Protein AF-A0A9P1DUB4-F1 (afdb_monomer_lite)

Radius of gyration: 25.1 Å; chains: 1; bounding box: 77×70×78 Å

InterPro domains:
  IPR011009 Protein kinase-like domain superfamily [SSF56112] (131-373)

Structure (mmCIF, N/CA/C/O backbone):
data_AF-A0A9P1DUB4-F1
#
_entry.id   AF-A0A9P1DUB4-F1
#
loop_
_atom_site.group_PDB
_atom_site.id
_atom_site.type_symbol
_atom_site.label_atom_id
_atom_site.label_alt_id
_atom_site.label_comp_id
_atom_site.label_asym_id
_atom_site.label_entity_id
_atom_site.label_seq_id
_atom_site.pdbx_PDB_ins_code
_atom_site.Cartn_x
_atom_site.Cartn_y
_atom_site.Cartn_z
_atom_site.occupancy
_atom_site.B_iso_or_equiv
_atom_site.auth_seq_id
_atom_site.auth_comp_id
_atom_site.auth_asym_id
_atom_site.auth_atom_id
_atom_site.pdbx_PDB_model_num
ATOM 1 N N . MET A 1 1 ? -16.863 43.434 -4.828 1.00 73.94 1 MET A N 1
ATOM 2 C CA . MET A 1 1 ? -17.572 42.969 -6.041 1.00 73.94 1 MET A CA 1
ATOM 3 C C . MET A 1 1 ? -16.635 42.186 -6.960 1.00 73.94 1 MET A C 1
ATOM 5 O O . MET A 1 1 ? -16.955 41.053 -7.278 1.00 73.94 1 MET A O 1
ATOM 9 N N . GLU A 1 2 ? -15.450 42.709 -7.290 1.00 80.25 2 GLU A N 1
ATOM 10 C CA . GLU A 1 2 ? -14.474 42.055 -8.188 1.00 80.25 2 GLU A CA 1
ATOM 11 C C . GLU A 1 2 ? -13.999 40.666 -7.723 1.00 80.25 2 GLU A C 1
ATOM 13 O O . GLU A 1 2 ? -13.990 39.734 -8.521 1.00 80.25 2 GLU A O 1
ATOM 18 N N . LEU A 1 3 ? -13.707 40.477 -6.427 1.00 82.56 3 LEU A N 1
ATOM 19 C CA . LEU A 1 3 ? -13.319 39.162 -5.893 1.00 82.56 3 LEU A CA 1
ATOM 20 C C . LEU A 1 3 ? -14.440 38.118 -6.028 1.00 82.56 3 LEU A C 1
ATOM 22 O O . LEU A 1 3 ? -14.182 36.974 -6.382 1.00 82.56 3 LEU A O 1
ATOM 26 N N . ALA A 1 4 ? -15.692 38.511 -5.778 1.00 80.81 4 ALA A N 1
ATOM 27 C CA . ALA A 1 4 ? -16.838 37.611 -5.904 1.00 80.81 4 ALA A CA 1
ATOM 28 C C . ALA A 1 4 ? -17.067 37.206 -7.368 1.00 80.81 4 ALA A C 1
ATOM 30 O O . ALA A 1 4 ? -17.300 36.036 -7.652 1.00 80.81 4 ALA A O 1
ATOM 31 N N . VAL A 1 5 ? -16.926 38.155 -8.298 1.00 83.94 5 VAL A N 1
ATOM 32 C CA . VAL A 1 5 ? -17.008 37.894 -9.741 1.00 83.94 5 VAL A CA 1
ATOM 33 C C . VAL A 1 5 ? -15.882 36.952 -10.183 1.00 83.94 5 VAL A C 1
ATOM 35 O O . VAL A 1 5 ? -16.159 35.956 -10.847 1.00 83.94 5 VAL A O 1
ATOM 38 N N . ALA A 1 6 ? -14.639 37.185 -9.750 1.00 80.94 6 ALA A N 1
ATOM 39 C CA . ALA A 1 6 ? -13.505 36.312 -10.059 1.00 80.94 6 ALA A CA 1
ATOM 40 C C . ALA A 1 6 ? -13.693 34.882 -9.522 1.00 80.94 6 ALA A C 1
ATOM 42 O O . ALA A 1 6 ? -13.426 33.918 -10.238 1.00 80.94 6 ALA A O 1
ATOM 43 N N . VAL A 1 7 ? -14.206 34.729 -8.295 1.00 80.44 7 VAL A N 1
ATOM 44 C CA . VAL A 1 7 ? -14.519 33.414 -7.712 1.00 80.44 7 VAL A CA 1
ATOM 45 C C . VAL A 1 7 ? -15.619 32.706 -8.506 1.00 80.44 7 VAL A C 1
ATOM 47 O O . VAL A 1 7 ? -15.476 31.523 -8.803 1.00 80.44 7 VAL A O 1
ATOM 50 N N . VAL A 1 8 ? -16.682 33.411 -8.906 1.00 84.81 8 VAL A N 1
ATOM 51 C CA . VAL A 1 8 ? -17.758 32.832 -9.730 1.00 84.81 8 VAL A CA 1
ATOM 52 C C . VAL A 1 8 ? -17.235 32.387 -11.097 1.00 84.81 8 VAL A C 1
ATOM 54 O O . VAL A 1 8 ? -17.543 31.274 -11.516 1.00 84.81 8 VAL A O 1
ATOM 57 N N . PHE A 1 9 ? -16.404 33.190 -11.768 1.00 85.38 9 PHE A N 1
ATOM 58 C CA . PHE A 1 9 ? -15.790 32.797 -13.042 1.00 85.38 9 PHE A CA 1
ATOM 59 C C . PHE A 1 9 ? -14.846 31.602 -12.893 1.00 85.38 9 PHE A C 1
ATOM 61 O O . PHE A 1 9 ? -14.896 30.691 -13.717 1.00 85.38 9 PHE A O 1
ATOM 68 N N . LEU A 1 10 ? -14.026 31.564 -11.837 1.00 81.38 10 LEU A N 1
ATOM 69 C CA . LEU A 1 10 ? -13.135 30.435 -11.565 1.00 81.38 10 LEU A CA 1
ATOM 70 C C . LEU A 1 10 ? -13.934 29.148 -11.319 1.00 81.38 10 LEU A C 1
ATOM 72 O O . LEU A 1 10 ? -13.587 28.102 -11.862 1.00 81.38 10 LEU A O 1
ATOM 76 N N . LEU A 1 11 ? -15.022 29.230 -10.546 1.00 82.56 11 LEU A N 1
ATOM 77 C CA . LEU A 1 11 ? -15.922 28.102 -10.303 1.00 82.56 11 LEU A CA 1
ATOM 78 C C . LEU A 1 11 ? -16.634 27.664 -11.587 1.00 82.56 11 LEU A C 1
ATOM 80 O O . LEU A 1 11 ? -16.642 26.477 -11.888 1.00 82.56 11 LEU A O 1
ATOM 84 N N . ALA A 1 12 ? -17.163 28.593 -12.386 1.00 83.06 12 ALA A N 1
ATOM 85 C CA . ALA A 1 12 ? -17.823 28.273 -13.651 1.00 83.06 12 ALA A CA 1
ATOM 86 C C . ALA A 1 12 ? -16.857 27.632 -14.663 1.00 83.06 12 ALA A C 1
ATOM 88 O O . ALA A 1 12 ? -17.209 26.646 -15.317 1.00 83.06 12 ALA A O 1
ATOM 89 N N . PHE A 1 13 ? -15.626 28.144 -14.761 1.00 85.81 13 PHE A N 1
ATOM 90 C CA . PHE A 1 13 ? -14.571 27.562 -15.591 1.00 85.81 13 PHE A CA 1
ATOM 91 C C . PHE A 1 13 ? -14.182 26.167 -15.099 1.00 85.81 13 PHE A C 1
ATOM 93 O O . PHE A 1 13 ? -14.138 25.233 -15.893 1.00 85.81 13 PHE A O 1
ATOM 100 N N . ALA A 1 14 ? -13.970 26.002 -13.792 1.00 82.06 14 ALA A N 1
ATOM 101 C CA . ALA A 1 14 ? -13.689 24.712 -13.174 1.00 82.06 14 ALA A CA 1
ATOM 102 C C . ALA A 1 14 ? -14.800 23.687 -13.440 1.00 82.06 14 ALA A C 1
ATOM 104 O O . ALA A 1 14 ? -14.510 22.559 -13.835 1.00 82.06 14 ALA A O 1
ATOM 105 N N . THR A 1 15 ? -16.066 24.077 -13.273 1.00 81.44 15 THR A N 1
ATOM 106 C CA . THR A 1 15 ? -17.227 23.225 -13.552 1.00 81.44 15 THR A CA 1
ATOM 107 C C . THR A 1 15 ? -17.295 22.851 -15.028 1.00 81.44 15 THR A C 1
ATOM 109 O O . THR A 1 15 ? -17.455 21.675 -15.343 1.00 81.44 15 THR A O 1
ATOM 112 N N . SER A 1 16 ? -17.111 23.818 -15.928 1.00 83.12 16 SER A N 1
ATOM 113 C CA . SER A 1 16 ? -17.108 23.579 -17.377 1.00 83.12 16 SER A CA 1
ATOM 114 C C . SER A 1 16 ? -15.966 22.651 -17.788 1.00 83.12 16 SER A C 1
ATOM 116 O O . SER A 1 16 ? -16.170 21.720 -18.560 1.00 83.12 16 SER A O 1
ATOM 118 N N . LEU A 1 17 ? -14.774 22.841 -17.220 1.00 83.62 17 LEU A N 1
ATOM 119 C CA . LEU A 1 17 ? -13.619 21.981 -17.454 1.00 83.62 17 LEU A CA 1
ATOM 120 C C . LEU A 1 17 ? -13.866 20.556 -16.941 1.00 83.62 17 LEU A C 1
ATOM 122 O O . LEU A 1 17 ? -13.596 19.596 -17.658 1.00 83.62 17 LEU A O 1
ATOM 126 N N . CYS A 1 18 ? -14.424 20.405 -15.736 1.00 80.25 18 CYS A N 1
ATOM 127 C CA . CYS A 1 18 ? -14.799 19.097 -15.193 1.00 80.25 18 CYS A CA 1
ATOM 128 C C . CYS A 1 18 ? -15.870 18.409 -16.048 1.00 80.25 18 CYS A C 1
ATOM 130 O O . CYS A 1 18 ? -15.818 17.194 -16.214 1.00 80.25 18 CYS A O 1
ATOM 132 N N . TYR A 1 19 ? -16.812 19.174 -16.606 1.00 82.19 19 TYR A N 1
ATOM 133 C CA . TYR A 1 19 ? -17.834 18.666 -17.516 1.00 82.19 19 TYR A CA 1
ATOM 134 C C . TYR A 1 19 ? -17.225 18.195 -18.844 1.00 82.19 19 TYR A C 1
ATOM 136 O O . TYR A 1 19 ? -17.457 17.062 -19.255 1.00 82.19 19 TYR A O 1
ATOM 144 N N . CYS A 1 20 ? -16.372 19.007 -19.476 1.00 85.38 20 CYS A N 1
ATOM 145 C CA . CYS A 1 20 ? -15.686 18.643 -20.721 1.00 85.38 20 CYS A CA 1
ATOM 146 C C . CYS A 1 20 ? -14.740 17.444 -20.557 1.00 85.38 20 CYS A C 1
ATOM 148 O O . CYS A 1 20 ? -14.533 16.686 -21.500 1.00 85.38 20 CYS A O 1
ATOM 150 N N . LEU A 1 21 ? -14.158 17.271 -19.368 1.00 88.19 21 LEU A N 1
ATOM 151 C CA . LEU A 1 21 ? -13.258 16.164 -19.043 1.00 88.19 21 LEU A CA 1
ATOM 152 C C . LEU A 1 21 ? -13.968 15.002 -18.341 1.00 88.19 21 LEU A C 1
ATOM 154 O O . LEU A 1 21 ? -13.298 14.072 -17.871 1.00 88.19 21 LEU A O 1
ATOM 158 N N . HIS A 1 22 ? -15.298 15.035 -18.253 1.00 85.94 22 HIS A N 1
ATOM 159 C CA . HIS A 1 22 ? -16.067 13.996 -17.589 1.00 85.94 22 HIS A CA 1
ATOM 160 C C . HIS A 1 22 ? -15.788 12.626 -18.223 1.00 85.94 22 HIS A C 1
ATOM 162 O O . HIS A 1 22 ? -15.669 12.486 -19.438 1.00 85.94 22 HIS A O 1
ATOM 168 N N . GLY A 1 23 ? -15.618 11.604 -17.383 1.00 82.19 23 GLY A N 1
ATOM 169 C CA . GLY A 1 23 ? -15.266 10.251 -17.824 1.00 82.19 23 GLY A CA 1
ATOM 170 C C . GLY A 1 23 ? -13.782 10.033 -18.155 1.00 82.19 23 GLY A C 1
ATOM 171 O O . GLY A 1 23 ? -13.370 8.883 -18.326 1.00 82.19 23 GLY A O 1
ATOM 172 N N . THR A 1 24 ? -12.947 11.078 -18.179 1.00 88.00 24 THR A N 1
ATOM 173 C CA . THR A 1 24 ? -11.487 10.954 -18.360 1.00 88.00 24 THR A CA 1
ATOM 174 C C . THR A 1 24 ? -10.753 10.849 -17.018 1.00 88.00 24 THR A C 1
ATOM 176 O O . THR A 1 24 ? -11.241 11.317 -15.991 1.00 88.00 24 THR A O 1
ATOM 179 N N . ALA A 1 25 ? -9.546 10.272 -17.017 1.00 86.06 25 ALA A N 1
ATOM 180 C CA . ALA A 1 25 ? -8.724 10.192 -15.805 1.00 86.06 25 ALA A CA 1
ATOM 181 C C . ALA A 1 25 ? -8.251 11.582 -15.322 1.00 86.06 25 ALA A C 1
ATOM 183 O O . ALA A 1 25 ? -8.149 11.822 -14.123 1.00 86.06 25 ALA A O 1
ATOM 184 N N . VAL A 1 26 ? -8.023 12.524 -16.247 1.00 88.25 26 VAL A N 1
ATOM 185 C CA . VAL A 1 26 ? -7.659 13.915 -15.917 1.00 88.25 26 VAL A CA 1
ATOM 186 C C . VAL A 1 26 ? -8.832 14.648 -15.265 1.00 88.25 26 VAL A C 1
ATOM 188 O O . VAL A 1 26 ? -8.644 15.329 -14.261 1.00 88.25 26 VAL A O 1
ATOM 191 N N . GLY A 1 27 ? -10.049 14.482 -15.792 1.00 89.44 27 GLY A N 1
ATOM 192 C CA . GLY A 1 27 ? -11.253 15.049 -15.182 1.00 89.44 27 GLY A CA 1
ATOM 193 C C . GLY A 1 27 ? -11.506 14.504 -13.776 1.00 89.44 27 GLY A C 1
ATOM 194 O O . GLY A 1 27 ? -11.825 15.275 -12.872 1.00 89.44 27 GLY A O 1
ATOM 195 N N . ALA A 1 28 ? -11.290 13.201 -13.573 1.00 89.94 28 ALA A N 1
ATOM 196 C CA . ALA A 1 28 ? -11.381 12.569 -12.258 1.00 89.94 28 ALA A CA 1
ATOM 197 C C . ALA A 1 28 ? -10.350 13.145 -11.268 1.00 89.94 28 ALA A C 1
ATOM 199 O O . ALA A 1 28 ? -10.723 13.574 -10.177 1.00 89.94 28 ALA A O 1
ATOM 200 N N . LEU A 1 29 ? -9.086 13.292 -11.686 1.00 91.56 29 LEU A N 1
ATOM 201 C CA . LEU A 1 29 ? -8.042 13.923 -10.872 1.00 91.56 29 LEU A CA 1
ATOM 202 C C . LEU A 1 29 ? -8.402 15.364 -10.474 1.00 91.56 29 LEU A C 1
ATOM 204 O O . LEU A 1 29 ? -8.255 15.738 -9.309 1.00 91.56 29 LEU A O 1
ATOM 208 N N . LEU A 1 30 ? -8.885 16.178 -11.419 1.00 90.88 30 LEU A N 1
ATOM 209 C CA . LEU A 1 30 ? -9.315 17.549 -11.129 1.00 90.88 30 LEU A CA 1
ATOM 210 C C . LEU A 1 30 ? -10.446 17.563 -10.101 1.00 90.88 30 LEU A C 1
ATOM 212 O O . LEU A 1 30 ? -10.379 18.321 -9.135 1.00 90.88 30 LEU A O 1
ATOM 216 N N . LEU A 1 31 ? -11.447 16.697 -10.264 1.00 90.75 31 LEU A N 1
ATOM 217 C CA . LEU A 1 31 ? -12.541 16.564 -9.306 1.00 90.75 31 LEU A CA 1
ATOM 218 C C . LEU A 1 31 ? -12.030 16.183 -7.907 1.00 90.75 31 LEU A C 1
ATOM 220 O O . LEU A 1 31 ? -12.484 16.764 -6.920 1.00 90.75 31 LEU A O 1
ATOM 224 N N . THR A 1 32 ? -11.069 15.263 -7.810 1.00 92.38 32 THR A N 1
ATOM 225 C CA . THR A 1 32 ? -10.423 14.888 -6.543 1.00 92.38 32 THR A CA 1
ATOM 226 C C . THR A 1 32 ? -9.722 16.088 -5.895 1.00 92.38 32 THR A C 1
ATOM 228 O O . THR A 1 32 ? -9.930 16.352 -4.707 1.00 92.38 32 THR A O 1
ATOM 231 N N . VAL A 1 33 ? -8.992 16.898 -6.670 1.00 92.38 33 VAL A N 1
ATOM 232 C CA . VAL A 1 33 ? -8.385 18.152 -6.183 1.00 92.38 33 VAL A CA 1
ATOM 233 C C . VAL A 1 33 ? -9.452 19.143 -5.699 1.00 92.38 33 VAL A C 1
ATOM 235 O O . VAL A 1 33 ? -9.312 19.705 -4.612 1.00 92.38 33 VAL A O 1
ATOM 238 N N . PHE A 1 34 ? -10.545 19.333 -6.444 1.00 91.56 34 PHE A N 1
ATOM 239 C CA . PHE A 1 34 ? -11.636 20.227 -6.034 1.00 91.56 34 PHE A CA 1
ATOM 240 C C . PHE A 1 34 ? -12.287 19.785 -4.722 1.00 91.56 34 PHE A C 1
ATOM 242 O O . PHE A 1 34 ? -12.466 20.611 -3.825 1.00 91.56 34 PHE A O 1
ATOM 249 N N . LYS A 1 35 ? -12.588 18.490 -4.568 1.00 91.94 35 LYS A N 1
ATOM 250 C CA . LYS A 1 35 ? -13.120 17.931 -3.314 1.00 91.94 35 LYS A CA 1
ATOM 251 C C . LYS A 1 35 ? -12.174 18.196 -2.144 1.00 91.94 35 LYS A C 1
ATOM 253 O O . LYS A 1 35 ? -12.608 18.690 -1.106 1.00 91.94 35 LYS A O 1
ATOM 258 N N . MET A 1 36 ? -10.876 17.953 -2.329 1.00 92.19 36 MET A N 1
ATOM 259 C CA . MET A 1 36 ? -9.867 18.218 -1.300 1.00 92.19 36 MET A CA 1
ATOM 260 C C . MET A 1 36 ? -9.793 19.694 -0.893 1.00 92.19 36 MET A C 1
ATOM 262 O O . MET A 1 36 ? -9.567 19.987 0.277 1.00 92.19 36 MET A O 1
ATOM 266 N N . LEU A 1 37 ? -9.957 20.628 -1.830 1.00 90.69 37 LEU A N 1
ATOM 267 C CA . LEU A 1 37 ? -9.893 22.060 -1.527 1.00 90.69 37 LEU A CA 1
ATOM 268 C C . LEU A 1 37 ? -11.176 22.579 -0.864 1.00 90.69 37 LEU A C 1
ATOM 270 O O . LEU A 1 37 ? -11.103 23.445 0.005 1.00 90.69 37 LEU A O 1
ATOM 274 N N . LEU A 1 38 ? -12.343 22.067 -1.261 1.00 91.94 38 LEU A N 1
ATOM 275 C CA . LEU A 1 38 ? -13.640 22.612 -0.845 1.00 91.94 38 LEU A CA 1
ATOM 276 C C . LEU A 1 38 ? -14.266 21.887 0.351 1.00 91.94 38 LEU A C 1
ATOM 278 O O . LEU A 1 38 ? -14.981 22.512 1.139 1.00 91.94 38 LEU A O 1
ATOM 282 N N . CYS A 1 39 ? -14.040 20.580 0.475 1.00 92.75 39 CYS A N 1
ATOM 283 C CA . CYS A 1 39 ? -14.767 19.715 1.407 1.00 92.75 39 CYS A CA 1
ATOM 284 C C . CYS A 1 39 ? -13.910 19.196 2.566 1.00 92.75 39 CYS A C 1
ATOM 286 O O . CYS A 1 39 ? -14.470 18.694 3.539 1.00 92.75 39 CYS A O 1
ATOM 288 N N . LYS A 1 40 ? -12.583 19.327 2.488 1.00 88.38 40 LYS A N 1
ATOM 289 C CA . LYS A 1 40 ? -11.668 18.885 3.544 1.00 88.38 40 LYS A CA 1
ATOM 290 C C . LYS A 1 40 ? -11.990 19.540 4.885 1.00 88.38 40 LYS A C 1
ATOM 292 O O . LYS A 1 40 ? -12.342 20.721 4.947 1.00 88.38 40 LYS A O 1
ATOM 297 N N . GLY A 1 41 ? -11.826 18.774 5.958 1.00 89.50 41 GLY A N 1
ATOM 298 C CA . GLY A 1 41 ? -12.027 19.258 7.320 1.00 89.50 41 GLY A CA 1
ATOM 299 C C . GLY A 1 41 ? -13.500 19.426 7.698 1.00 89.50 41 GLY A C 1
ATOM 300 O O . GLY A 1 41 ? -13.812 19.820 8.820 1.00 89.50 41 GLY A O 1
ATOM 301 N N . ARG A 1 42 ? -14.432 19.136 6.781 1.00 92.81 42 ARG A N 1
ATOM 302 C CA . ARG A 1 42 ? -15.859 19.109 7.094 1.00 92.81 42 ARG A CA 1
ATOM 303 C C . ARG A 1 42 ? -16.202 17.746 7.665 1.00 92.81 42 ARG A C 1
ATOM 305 O O . ARG A 1 42 ? -15.939 16.719 7.041 1.00 92.81 42 ARG A O 1
ATOM 312 N N . ARG A 1 43 ? -16.859 17.736 8.823 1.00 91.75 43 ARG A N 1
ATOM 313 C CA . ARG A 1 43 ? -17.499 16.517 9.312 1.00 91.75 43 ARG A CA 1
ATOM 314 C C . ARG A 1 43 ? -18.630 16.138 8.361 1.00 91.75 43 ARG A C 1
ATOM 316 O O . ARG A 1 43 ? -19.318 16.999 7.808 1.00 91.75 43 ARG A O 1
ATOM 323 N N . SER A 1 44 ? -18.825 14.848 8.165 1.00 95.00 44 SER A N 1
ATOM 324 C CA . SER A 1 44 ? -19.954 14.297 7.423 1.00 95.00 44 SER A CA 1
ATOM 325 C C . SER A 1 44 ? -20.271 12.910 7.978 1.00 95.00 44 SER A C 1
ATOM 327 O O . SER A 1 44 ? -19.402 12.309 8.615 1.00 95.00 44 SER A O 1
ATOM 329 N N . PRO A 1 45 ? -21.495 12.394 7.777 1.00 97.38 45 PRO A N 1
ATOM 330 C CA . PRO A 1 45 ? -21.787 11.001 8.077 1.00 97.38 45 PRO A CA 1
ATOM 331 C C . PRO A 1 45 ? -20.834 10.094 7.298 1.00 97.38 45 PRO A C 1
ATOM 333 O O . PRO A 1 45 ? -20.534 10.361 6.126 1.00 97.38 45 PRO A O 1
ATOM 336 N N . GLY A 1 46 ? -20.364 9.038 7.947 1.00 97.81 46 GLY A N 1
ATOM 337 C CA . GLY A 1 46 ? -19.614 7.991 7.280 1.00 97.81 46 GLY A CA 1
ATOM 338 C C . GLY A 1 46 ? -20.473 7.209 6.293 1.00 97.81 46 GLY A C 1
ATOM 339 O O . GLY A 1 46 ? -21.691 7.098 6.451 1.00 97.81 46 GLY A O 1
ATOM 340 N N . GLN A 1 47 ? -19.838 6.746 5.223 1.00 97.56 47 GLN A N 1
ATOM 341 C CA . GLN A 1 47 ? -20.500 6.084 4.109 1.00 97.56 47 GLN A CA 1
ATOM 342 C C . GLN A 1 47 ? -20.955 4.665 4.461 1.00 97.56 47 GLN A C 1
ATOM 344 O O . GLN A 1 47 ? -21.948 4.207 3.898 1.00 97.56 47 GLN A O 1
ATOM 349 N N . LEU A 1 48 ? -20.258 3.985 5.373 1.00 97.38 48 LEU A N 1
ATOM 350 C CA . LEU A 1 48 ? -20.587 2.616 5.777 1.00 97.38 48 LEU A CA 1
ATOM 351 C C . LEU A 1 48 ? -21.587 2.593 6.936 1.00 97.38 48 LEU A C 1
ATOM 353 O O . LEU A 1 48 ? -22.540 1.821 6.927 1.00 97.38 48 LEU A O 1
ATOM 357 N N . THR A 1 49 ? -21.392 3.462 7.926 1.00 97.31 49 THR A N 1
ATOM 358 C CA . THR A 1 49 ? -22.117 3.417 9.205 1.00 97.31 49 THR A CA 1
ATOM 359 C C . THR A 1 49 ? -23.220 4.468 9.326 1.00 97.31 49 THR A C 1
ATOM 361 O O . THR A 1 49 ? -24.084 4.365 10.199 1.00 97.31 49 THR A O 1
ATOM 364 N N . GLY A 1 50 ? -23.171 5.541 8.524 1.00 97.56 50 GLY A N 1
ATOM 365 C CA . GLY A 1 50 ? -24.003 6.738 8.709 1.00 97.56 50 GLY A CA 1
ATOM 366 C C . GLY A 1 50 ? -23.682 7.533 9.986 1.00 97.56 50 GLY A C 1
ATOM 367 O O . GLY A 1 50 ? -24.348 8.527 10.297 1.00 97.56 50 GLY A O 1
ATOM 368 N N . VAL A 1 51 ? -22.669 7.126 10.755 1.00 97.50 51 VAL A N 1
ATOM 369 C CA . VAL A 1 51 ? -22.260 7.794 11.989 1.00 97.50 51 VAL A CA 1
ATOM 370 C C . VAL A 1 51 ? -21.379 8.989 11.649 1.00 97.50 51 VAL A C 1
ATOM 372 O O . VAL A 1 51 ? -20.461 8.910 10.842 1.00 97.50 51 VAL A O 1
ATOM 375 N N . TRP A 1 52 ? -21.653 10.125 12.287 1.00 97.12 52 TRP A N 1
ATOM 376 C CA . TRP A 1 52 ? -20.728 11.255 12.303 1.00 97.12 52 TRP A CA 1
ATOM 377 C C . TRP A 1 52 ? -19.520 10.891 13.163 1.00 97.12 52 TRP A C 1
ATOM 379 O O . TRP A 1 52 ? -19.695 10.604 14.350 1.00 97.12 52 TRP A O 1
ATOM 389 N N . PHE A 1 53 ? -18.333 10.915 12.567 1.00 97.00 53 PHE A N 1
ATOM 390 C CA . PHE A 1 53 ? -17.085 10.495 13.197 1.00 97.00 53 PHE A CA 1
ATOM 391 C C . PHE A 1 53 ? -16.084 11.666 13.281 1.00 97.00 53 PHE A C 1
ATOM 393 O O . PHE A 1 53 ? -16.203 12.630 12.514 1.00 97.00 53 PHE A O 1
ATOM 400 N N . PRO A 1 54 ? -15.134 11.621 14.233 1.00 96.88 54 PRO A N 1
ATOM 401 C CA . PRO A 1 54 ? -14.094 12.634 14.365 1.00 96.88 54 PRO A CA 1
ATOM 402 C C . PRO A 1 54 ? -13.128 12.589 13.189 1.00 96.88 54 PRO A C 1
ATOM 404 O O . PRO A 1 54 ? -12.857 11.528 12.645 1.00 96.88 54 PRO A O 1
ATOM 407 N N . ILE A 1 55 ? -12.572 13.734 12.812 1.00 96.31 55 ILE A N 1
ATOM 408 C CA . ILE A 1 55 ? -11.667 13.824 11.653 1.00 96.31 55 ILE A CA 1
ATOM 409 C C . ILE A 1 55 ? -10.209 14.086 12.046 1.00 96.31 55 ILE A C 1
ATOM 411 O O . ILE A 1 55 ? -9.347 14.183 11.178 1.00 96.31 55 ILE A O 1
ATOM 415 N N . SER A 1 56 ? -9.933 14.219 13.344 1.00 95.69 56 SER A N 1
ATOM 416 C CA . SER A 1 56 ? -8.590 14.433 13.870 1.00 95.69 56 SER A CA 1
ATOM 417 C C . SER A 1 56 ? -8.464 13.945 15.314 1.00 95.69 56 SER A C 1
ATOM 419 O O . SER A 1 56 ? -9.460 13.701 16.008 1.00 95.69 56 SER A O 1
ATOM 421 N N . VAL A 1 57 ? -7.222 13.823 15.781 1.00 95.06 57 VAL A N 1
ATOM 422 C CA . VAL A 1 57 ? -6.919 13.413 17.157 1.00 95.06 57 VAL A CA 1
ATOM 423 C C . VAL A 1 57 ? -7.380 14.476 18.153 1.00 95.06 57 VAL A C 1
ATOM 425 O O . VAL A 1 57 ? -7.940 14.138 19.195 1.00 95.06 57 VAL A O 1
ATOM 428 N N . GLU A 1 58 ? -7.221 15.756 17.811 1.00 95.50 58 GLU A N 1
ATOM 429 C CA . GLU A 1 58 ? -7.612 16.893 18.650 1.00 95.50 58 GLU A CA 1
ATOM 430 C C . GLU A 1 58 ? -9.107 16.857 18.970 1.00 95.50 58 GLU A C 1
ATOM 432 O O . GLU A 1 58 ? -9.514 17.146 20.097 1.00 95.50 58 GLU A O 1
ATOM 437 N N . GLU A 1 59 ? -9.929 16.455 17.998 1.00 96.31 59 GLU A N 1
ATOM 438 C CA . GLU A 1 59 ? -11.363 16.292 18.198 1.00 96.31 59 GLU A CA 1
ATOM 439 C C . GLU A 1 59 ? -11.674 15.182 19.212 1.00 96.31 59 GLU A C 1
ATOM 441 O O . GLU A 1 59 ? -12.492 15.393 20.114 1.00 96.31 59 GLU A O 1
ATOM 446 N N . LEU A 1 60 ? -10.995 14.034 19.111 1.00 96.56 60 LEU A N 1
ATOM 447 C CA . LEU A 1 60 ? -11.154 12.924 20.056 1.00 96.56 60 LEU A CA 1
ATOM 448 C C . LEU A 1 60 ? -10.641 13.240 21.460 1.00 96.56 60 LEU A C 1
ATOM 450 O O . LEU A 1 60 ? -11.165 12.684 22.418 1.00 96.56 60 LEU A O 1
ATOM 454 N N . THR A 1 61 ? -9.660 14.126 21.609 1.00 96.81 61 THR A N 1
ATOM 455 C CA . THR A 1 61 ? -9.161 14.559 22.927 1.00 96.81 61 THR A CA 1
ATOM 456 C C . THR A 1 61 ? -9.863 15.800 23.476 1.00 96.81 61 THR A C 1
ATOM 458 O O . THR A 1 61 ? -9.537 16.271 24.563 1.00 96.81 61 THR A O 1
ATOM 461 N N . SER A 1 62 ? -10.812 16.366 22.729 1.00 97.38 62 SER A N 1
ATOM 462 C CA . SER A 1 62 ? -11.612 17.504 23.181 1.00 97.38 62 SER A CA 1
ATOM 463 C C . SER A 1 62 ? -12.682 17.083 24.198 1.00 97.38 62 SER A C 1
ATOM 465 O O . SER A 1 62 ? -12.944 15.899 24.413 1.00 97.38 62 SER A O 1
ATOM 467 N N . SER A 1 63 ? -13.407 18.056 24.754 1.00 97.44 63 SER A N 1
ATOM 468 C CA . SER A 1 63 ? -14.574 17.792 25.609 1.00 97.44 63 SER A CA 1
ATOM 469 C C . SER A 1 63 ? -15.709 17.028 24.907 1.00 97.44 63 SER A C 1
ATOM 471 O O . SER A 1 63 ? -16.555 16.440 25.578 1.00 97.44 63 SER A O 1
ATOM 473 N N . GLN A 1 64 ? -15.745 16.999 23.567 1.00 97.75 64 GLN A N 1
ATOM 474 C CA . GLN A 1 64 ? -16.720 16.214 22.796 1.00 97.75 64 GLN A CA 1
ATOM 475 C C . GLN A 1 64 ? -16.265 14.770 22.545 1.00 97.75 64 GLN A C 1
ATOM 477 O O . GLN A 1 64 ? -17.100 13.912 22.243 1.00 97.75 64 GLN A O 1
ATOM 482 N N . GLY A 1 65 ? -14.967 14.499 22.681 1.00 97.25 65 GLY A N 1
ATOM 483 C CA . GLY A 1 65 ? -14.330 13.224 22.371 1.00 97.25 65 GLY A CA 1
ATOM 484 C C . GLY A 1 65 ? -14.990 12.007 23.021 1.00 97.25 65 GLY A C 1
ATOM 485 O O . GLY A 1 65 ? -15.408 11.102 22.295 1.00 97.25 65 GLY A O 1
ATOM 486 N N . PRO A 1 66 ? -15.199 11.998 24.353 1.00 98.56 66 PRO A N 1
ATOM 487 C CA . PRO A 1 66 ? -15.867 10.895 25.045 1.00 98.56 66 PRO A CA 1
ATOM 488 C C . PRO A 1 66 ? -17.253 10.558 24.473 1.00 98.56 66 PRO A C 1
ATOM 490 O O . PRO A 1 66 ? -17.592 9.389 24.274 1.00 98.56 66 PRO A O 1
ATOM 493 N N . ARG A 1 67 ? -18.050 11.575 24.118 1.00 98.19 67 ARG A N 1
ATOM 494 C CA . ARG A 1 67 ? -19.376 11.379 23.509 1.00 98.19 67 ARG A CA 1
ATOM 495 C C . ARG A 1 67 ? -19.277 10.777 22.105 1.00 98.19 67 ARG A C 1
ATOM 497 O O . ARG A 1 67 ? -20.070 9.896 21.772 1.00 98.19 67 ARG A O 1
ATOM 504 N N . LEU A 1 68 ? -18.339 11.256 21.286 1.00 97.69 68 LEU A N 1
ATOM 505 C CA . LEU A 1 68 ? -18.112 10.741 19.932 1.00 97.69 68 LEU A CA 1
ATOM 506 C C . LEU A 1 68 ? -17.651 9.281 19.975 1.00 97.69 68 LEU A C 1
ATOM 508 O O . LEU A 1 68 ? -18.260 8.434 19.323 1.00 97.69 68 LEU A O 1
ATOM 512 N N . LEU A 1 69 ? -16.664 8.972 20.819 1.00 98.31 69 LEU A N 1
ATOM 513 C CA . LEU A 1 69 ? -16.129 7.621 20.965 1.00 98.31 69 LEU A CA 1
ATOM 514 C C . LEU A 1 69 ? -17.175 6.647 21.525 1.00 98.31 69 LEU A C 1
ATOM 516 O O . LEU A 1 69 ? -17.323 5.543 21.010 1.00 98.31 69 LEU A O 1
ATOM 520 N N . THR A 1 70 ? -17.982 7.082 22.500 1.00 98.56 70 THR A N 1
ATOM 521 C CA . THR A 1 70 ? -19.136 6.306 22.994 1.00 98.56 70 THR A CA 1
ATOM 522 C C . THR A 1 70 ? -20.085 5.940 21.852 1.00 98.56 70 THR A C 1
ATOM 524 O O . THR A 1 70 ? -20.534 4.800 21.761 1.00 98.56 70 THR A O 1
ATOM 527 N N . LYS A 1 71 ? -20.391 6.889 20.956 1.00 98.31 71 LYS A N 1
ATOM 528 C CA . LYS A 1 71 ? -21.274 6.645 19.808 1.00 98.31 71 LYS A CA 1
ATOM 529 C C . LYS A 1 71 ? -20.658 5.656 18.815 1.00 98.31 71 LYS A C 1
ATOM 531 O O . LYS A 1 71 ? -21.370 4.769 18.354 1.00 98.31 71 LYS A O 1
ATOM 536 N N . MET A 1 72 ? -19.368 5.795 18.511 1.00 98.19 72 MET A N 1
ATOM 537 C CA . MET A 1 72 ? -18.632 4.889 17.619 1.00 98.19 72 MET A CA 1
ATOM 538 C C . MET A 1 72 ? -18.623 3.454 18.164 1.00 98.19 72 MET A C 1
ATOM 540 O O . MET A 1 72 ? -19.052 2.535 17.470 1.00 98.19 72 MET A O 1
ATOM 544 N N . LEU A 1 73 ? -18.231 3.267 19.430 1.00 98.56 73 LEU A N 1
ATOM 545 C CA . LEU A 1 73 ? -18.160 1.943 20.058 1.00 98.56 73 LEU A CA 1
ATOM 546 C C . LEU A 1 73 ? -19.538 1.284 20.209 1.00 98.56 73 LEU A C 1
ATOM 548 O O . LEU A 1 73 ? -19.662 0.072 20.045 1.00 98.56 73 LEU A O 1
ATOM 552 N N . ARG A 1 74 ? -20.588 2.065 20.493 1.00 98.25 74 ARG A N 1
ATOM 553 C CA . ARG A 1 74 ? -21.969 1.552 20.536 1.00 98.25 74 ARG A CA 1
ATOM 554 C C . ARG A 1 74 ? -22.487 1.165 19.158 1.00 98.25 74 ARG A C 1
ATOM 556 O O . ARG A 1 74 ? -23.211 0.182 19.056 1.00 98.25 74 ARG A O 1
ATOM 563 N N . HIS A 1 75 ? -22.121 1.905 18.111 1.00 97.56 75 HIS A N 1
ATOM 564 C CA . HIS A 1 75 ? -22.485 1.536 16.744 1.00 97.56 75 HIS A CA 1
ATOM 565 C C . HIS A 1 75 ? -21.902 0.167 16.365 1.00 97.56 75 HIS A C 1
ATOM 567 O O . HIS A 1 75 ? -22.633 -0.677 15.860 1.00 97.56 75 HIS A O 1
ATOM 573 N N . GLY A 1 76 ? -20.630 -0.081 16.698 1.00 96.31 76 GLY A N 1
ATOM 574 C CA . GLY A 1 76 ? -19.985 -1.390 16.533 1.00 96.31 76 GLY A CA 1
ATOM 575 C C . GLY A 1 76 ? -20.426 -2.461 17.542 1.00 96.31 76 GLY A C 1
ATOM 576 O O . GLY A 1 76 ? -19.867 -3.549 17.550 1.00 96.31 76 GLY A O 1
ATOM 577 N N . GLN A 1 77 ? -21.400 -2.169 18.415 1.00 97.69 77 GLN A N 1
ATOM 578 C CA . GLN A 1 77 ? -21.879 -3.065 19.480 1.00 97.69 77 GLN A CA 1
ATOM 579 C C . GLN A 1 77 ? -20.779 -3.537 20.450 1.00 97.69 77 GLN A C 1
ATOM 581 O O . GLN A 1 77 ? -20.903 -4.573 21.096 1.00 97.69 77 GLN A O 1
ATOM 586 N N . HIS A 1 78 ? -19.704 -2.762 20.590 1.00 97.94 78 HIS A N 1
ATOM 587 C CA . HIS A 1 78 ? -18.600 -3.076 21.496 1.00 97.94 78 HIS A CA 1
ATOM 588 C C . HIS A 1 78 ? -18.831 -2.538 22.911 1.00 97.94 78 HIS A C 1
ATOM 590 O O . HIS A 1 78 ? -18.300 -3.093 23.866 1.00 97.94 78 HIS A O 1
ATOM 596 N N . LEU A 1 79 ? -19.615 -1.464 23.058 1.00 98.31 79 LEU A N 1
ATOM 597 C CA . LEU A 1 79 ? -19.864 -0.805 24.341 1.00 98.31 79 LEU A CA 1
ATOM 598 C C . LEU A 1 79 ? -21.333 -0.972 24.774 1.00 98.31 79 LEU A C 1
ATOM 600 O O . LEU A 1 79 ? -22.223 -0.568 24.018 1.00 98.31 79 LEU A O 1
ATOM 604 N N . PRO A 1 80 ? -21.615 -1.495 25.985 1.00 98.06 80 PRO A N 1
ATOM 605 C CA . PRO A 1 80 ? -22.980 -1.625 26.488 1.00 98.06 80 PRO A CA 1
ATOM 606 C C . PRO A 1 80 ? -23.727 -0.277 26.574 1.00 98.06 80 PRO A C 1
ATOM 608 O O . PRO A 1 80 ? -23.105 0.763 26.811 1.00 98.06 80 PRO A O 1
ATOM 611 N N . PRO A 1 81 ? -25.071 -0.253 26.463 1.00 97.94 81 PRO A N 1
ATOM 612 C CA . PRO A 1 81 ? -25.852 0.985 26.566 1.00 97.94 81 PRO A CA 1
ATOM 613 C C . PRO A 1 81 ? -25.716 1.722 27.909 1.00 97.94 81 PRO A C 1
ATOM 615 O O . PRO A 1 81 ? -25.889 2.942 27.951 1.00 97.94 81 PRO A O 1
ATOM 618 N N . SER A 1 82 ? -25.398 1.002 28.990 1.00 98.06 82 SER A N 1
ATOM 619 C CA . SER A 1 82 ? -25.196 1.541 30.343 1.00 98.06 82 SER A CA 1
ATOM 620 C C . SER A 1 82 ? -23.815 2.162 30.565 1.00 98.06 82 SER A C 1
ATOM 622 O O . SER A 1 82 ? -23.666 2.987 31.461 1.00 98.06 82 SER A O 1
ATOM 624 N N . VAL A 1 83 ? -22.817 1.810 29.748 1.00 98.56 83 VAL A N 1
ATOM 625 C CA . VAL A 1 83 ? -21.435 2.283 29.899 1.00 98.56 83 VAL A CA 1
ATOM 626 C C . VAL A 1 83 ? -21.159 3.388 28.886 1.00 98.56 83 VAL A C 1
ATOM 628 O O . VAL A 1 83 ? -21.574 3.313 27.726 1.00 98.56 83 VAL A O 1
ATOM 631 N N . ALA A 1 84 ? -20.468 4.438 29.312 1.00 98.56 84 ALA A N 1
ATOM 632 C CA . ALA A 1 84 ? -19.998 5.515 28.452 1.00 98.56 84 ALA A CA 1
ATOM 633 C C . ALA A 1 84 ? -18.487 5.694 28.603 1.00 98.56 84 ALA A C 1
ATOM 635 O O . ALA A 1 84 ? -17.909 5.387 29.643 1.00 98.56 84 ALA A O 1
ATOM 636 N N . VAL A 1 85 ? -17.850 6.238 27.572 1.00 98.69 85 VAL A N 1
ATOM 637 C CA . VAL A 1 85 ? -16.505 6.796 27.706 1.00 98.69 85 VAL A CA 1
ATOM 638 C C . VAL A 1 85 ? -16.613 8.103 28.491 1.00 98.69 85 VAL A C 1
ATOM 640 O O . VAL A 1 85 ? -17.448 8.950 28.169 1.00 98.69 85 VAL A O 1
ATOM 643 N N . THR A 1 86 ? -15.771 8.274 29.508 1.00 98.56 86 THR A N 1
ATOM 644 C CA . THR A 1 86 ? -15.729 9.461 30.378 1.00 98.56 86 THR A CA 1
ATOM 645 C C . THR A 1 86 ? -14.527 10.353 30.094 1.00 98.56 86 THR A C 1
ATOM 647 O O . THR A 1 86 ? -14.618 11.567 30.267 1.00 98.56 86 THR A O 1
ATOM 650 N N . SER A 1 87 ? -13.421 9.790 29.606 1.00 98.44 87 SER A N 1
ATOM 651 C CA . SER A 1 87 ? -12.241 10.556 29.202 1.00 98.44 87 SER A CA 1
ATOM 652 C C . SER A 1 87 ? -11.498 9.881 28.050 1.00 98.44 87 SER A C 1
ATOM 654 O O . SER A 1 87 ? -11.533 8.657 27.901 1.00 98.44 87 SER A O 1
ATOM 656 N N . VAL A 1 88 ? -10.838 10.702 27.230 1.00 98.38 88 VAL A N 1
ATOM 657 C CA . VAL A 1 88 ? -9.947 10.265 26.150 1.00 98.38 88 VAL A CA 1
ATOM 658 C C . VAL A 1 88 ? -8.675 11.101 26.234 1.00 98.38 88 VAL A C 1
ATOM 660 O O . VAL A 1 88 ? -8.732 12.330 26.163 1.00 98.38 88 VAL A O 1
ATOM 663 N N . ARG A 1 89 ? -7.526 10.445 26.389 1.00 97.62 89 ARG A N 1
ATOM 664 C CA . ARG A 1 89 ? -6.210 11.087 26.475 1.00 97.62 89 ARG A CA 1
ATOM 665 C C . ARG A 1 89 ? -5.308 10.556 25.374 1.00 97.62 89 ARG A C 1
ATOM 667 O O . ARG A 1 89 ? -5.206 9.351 25.186 1.00 97.62 89 ARG A O 1
ATOM 674 N N . ASN A 1 90 ? -4.607 11.442 24.677 1.00 95.94 90 ASN A N 1
ATOM 675 C CA . ASN A 1 90 ? -3.570 11.018 23.745 1.00 95.94 90 ASN A CA 1
ATOM 676 C C . ASN A 1 90 ? -2.297 10.643 24.523 1.00 95.94 90 ASN A C 1
ATOM 678 O O . ASN A 1 90 ? -1.716 11.491 25.197 1.00 95.94 90 ASN A O 1
ATOM 682 N N . LEU A 1 91 ? -1.887 9.376 24.442 1.00 93.94 91 LEU A N 1
ATOM 683 C CA . LEU A 1 91 ? -0.675 8.859 25.084 1.00 93.94 91 LEU A CA 1
ATOM 684 C C . LEU A 1 91 ? 0.596 9.206 24.308 1.00 93.94 91 LEU A C 1
ATOM 686 O O . LEU A 1 91 ? 1.675 9.278 24.893 1.00 93.94 91 LEU A O 1
ATOM 690 N N . ARG A 1 92 ? 0.484 9.391 22.991 1.00 82.75 92 ARG A N 1
ATOM 691 C CA . ARG A 1 92 ? 1.618 9.662 22.110 1.00 82.75 92 ARG A CA 1
ATOM 692 C C . ARG A 1 92 ? 1.158 10.539 20.955 1.00 82.75 92 ARG A C 1
ATOM 694 O O . ARG A 1 92 ? 0.566 10.045 19.999 1.00 82.75 92 ARG A O 1
ATOM 701 N N . GLN A 1 93 ? 1.458 11.835 21.059 1.00 63.91 93 GLN A N 1
ATOM 702 C CA . GLN A 1 93 ? 1.016 12.844 20.092 1.00 63.91 93 GLN A CA 1
ATOM 703 C C . GLN A 1 93 ? 1.562 12.634 18.675 1.00 63.91 93 GLN A C 1
ATOM 705 O O . GLN A 1 93 ? 0.889 13.008 17.725 1.00 63.91 93 GLN A O 1
ATOM 710 N N . ASP A 1 94 ? 2.686 11.929 18.532 1.00 63.62 94 ASP A N 1
ATOM 711 C CA . ASP A 1 94 ? 3.447 11.894 17.287 1.00 63.62 94 ASP A CA 1
ATOM 712 C C . ASP A 1 94 ? 3.899 10.467 16.922 1.00 63.62 94 ASP A C 1
ATOM 714 O O . ASP A 1 94 ? 5.082 10.121 17.024 1.00 63.62 94 ASP A O 1
ATOM 718 N N . ILE A 1 95 ? 2.982 9.604 16.477 1.00 82.19 95 ILE A N 1
ATOM 719 C CA . ILE A 1 95 ? 3.393 8.401 15.733 1.00 82.19 95 ILE A CA 1
ATOM 720 C C . ILE A 1 95 ? 3.754 8.861 14.316 1.00 82.19 95 ILE A C 1
ATOM 722 O O . ILE A 1 95 ? 2.897 8.925 13.439 1.00 82.19 95 ILE A O 1
ATOM 726 N N . LYS A 1 96 ? 5.024 9.236 14.113 1.00 71.06 96 LYS A N 1
ATOM 727 C CA . LYS A 1 96 ? 5.536 9.755 12.827 1.00 71.06 96 LYS A CA 1
ATOM 728 C C . LYS A 1 96 ? 5.881 8.663 11.812 1.00 71.06 96 LYS A C 1
ATOM 730 O O . LYS A 1 96 ? 6.338 8.981 10.720 1.00 71.06 96 LYS A O 1
ATOM 735 N N . ASP A 1 97 ? 5.655 7.397 12.154 1.00 69.19 97 ASP A N 1
ATOM 736 C CA . ASP A 1 97 ? 5.934 6.283 11.257 1.00 69.19 97 ASP A CA 1
ATOM 737 C C . ASP A 1 97 ? 4.860 6.196 10.160 1.00 69.19 97 ASP A C 1
ATOM 739 O O . ASP A 1 97 ? 3.675 5.929 10.408 1.00 69.19 97 ASP A O 1
ATOM 743 N N . GLY A 1 98 ? 5.289 6.428 8.919 1.00 68.56 98 GLY A N 1
ATOM 744 C CA . GLY A 1 98 ? 4.464 6.384 7.715 1.00 68.56 98 GLY A CA 1
ATOM 745 C C . GLY A 1 98 ? 3.989 7.754 7.219 1.00 68.56 98 GLY A C 1
ATOM 746 O O . GLY A 1 98 ? 3.987 8.754 7.925 1.00 68.56 98 GLY A O 1
ATOM 747 N N . VAL A 1 99 ? 3.571 7.791 5.951 1.00 71.56 99 VAL A N 1
ATOM 748 C CA . VAL A 1 99 ? 3.314 9.044 5.211 1.00 71.56 99 VAL A CA 1
ATOM 749 C C . VAL A 1 99 ? 1.845 9.257 4.829 1.00 71.56 99 VAL A C 1
ATOM 751 O O . VAL A 1 99 ? 1.539 10.215 4.125 1.00 71.56 99 VAL A O 1
ATOM 754 N N . LYS A 1 100 ? 0.930 8.371 5.251 1.00 80.38 100 LYS A N 1
ATOM 755 C CA . LYS A 1 100 ? -0.464 8.286 4.760 1.00 80.38 100 LYS A CA 1
ATOM 756 C C . LYS A 1 100 ? -1.533 8.400 5.864 1.00 80.38 100 LYS A C 1
ATOM 758 O O . LYS A 1 100 ? -2.565 7.742 5.798 1.00 80.38 100 LYS A O 1
ATOM 763 N N . GLY A 1 101 ? -1.314 9.225 6.885 1.00 85.88 101 GLY A N 1
ATOM 764 C CA . GLY A 1 101 ? -2.361 9.530 7.866 1.00 85.88 101 GLY A CA 1
ATOM 765 C C . GLY A 1 101 ? -1.829 10.055 9.188 1.00 85.88 101 GLY A C 1
ATOM 766 O O . GLY A 1 101 ? -0.663 9.843 9.511 1.00 85.88 101 GLY A O 1
ATOM 767 N N . ASP A 1 102 ? -2.711 10.703 9.943 1.00 90.50 102 ASP A N 1
ATOM 768 C CA . ASP A 1 102 ? -2.432 11.136 11.310 1.00 90.50 102 ASP A CA 1
ATOM 769 C C . ASP A 1 102 ? -2.800 9.988 12.260 1.00 90.50 102 ASP A C 1
ATOM 771 O O . ASP A 1 102 ? -3.890 9.416 12.163 1.00 90.50 102 ASP A O 1
ATOM 775 N N . LYS A 1 103 ? -1.876 9.600 13.142 1.00 93.75 103 LYS A N 1
ATOM 776 C CA . LYS A 1 103 ? -1.977 8.388 13.968 1.00 93.75 103 LYS A CA 1
ATOM 777 C C . LYS A 1 103 ? -1.739 8.721 15.437 1.00 93.75 103 LYS A C 1
ATOM 779 O O . LYS A 1 103 ? -0.840 9.500 15.748 1.00 93.75 103 LYS A O 1
ATOM 784 N N . ALA A 1 104 ? -2.491 8.096 16.339 1.00 95.25 104 ALA A N 1
ATOM 785 C CA . ALA A 1 104 ? -2.292 8.266 17.778 1.00 95.25 104 ALA A CA 1
ATOM 786 C C . ALA A 1 104 ? -2.623 6.999 18.576 1.00 95.25 104 ALA A C 1
ATOM 788 O O . ALA A 1 104 ? -3.399 6.148 18.138 1.00 95.25 104 ALA A O 1
ATOM 789 N N . LEU A 1 105 ? -2.051 6.915 19.780 1.00 96.31 105 LEU A N 1
ATOM 790 C CA . LEU A 1 105 ? -2.492 5.988 20.820 1.00 96.31 105 LEU A CA 1
ATOM 791 C C . LEU A 1 105 ? -3.377 6.745 21.806 1.00 96.31 105 LEU A C 1
ATOM 793 O O . LEU A 1 105 ? -2.956 7.750 22.381 1.00 96.31 105 LEU A O 1
ATOM 797 N N . LEU A 1 106 ? -4.594 6.260 22.006 1.00 97.44 106 LEU A N 1
ATOM 798 C CA . LEU A 1 106 ? -5.577 6.863 22.895 1.00 97.44 106 LEU A CA 1
ATOM 799 C C . LEU A 1 106 ? -5.750 6.002 24.134 1.00 97.44 106 LEU A C 1
ATOM 801 O O . LEU A 1 106 ? -6.049 4.820 24.011 1.00 97.44 106 LEU A O 1
ATOM 805 N N . GLU A 1 107 ? -5.631 6.602 25.309 1.00 98.00 107 GLU A N 1
ATOM 806 C CA . GLU A 1 107 ? -6.107 6.022 26.558 1.00 98.00 107 GLU A CA 1
ATOM 807 C C . GLU A 1 107 ? -7.551 6.450 26.810 1.00 98.00 107 GLU A C 1
ATOM 809 O O . GLU A 1 107 ? -7.904 7.623 26.653 1.00 98.00 107 GLU A O 1
ATOM 814 N N . VAL A 1 108 ? -8.381 5.495 27.208 1.00 98.50 108 VAL A N 1
ATOM 815 C CA . VAL A 1 108 ? -9.823 5.646 27.368 1.00 98.50 108 VAL A CA 1
ATOM 816 C C . VAL A 1 108 ? -10.214 5.230 28.779 1.00 98.50 108 VAL A C 1
ATOM 818 O O . VAL A 1 108 ? -9.872 4.140 29.238 1.00 98.50 108 VAL A O 1
ATOM 821 N N . THR A 1 109 ? -10.957 6.101 29.462 1.00 98.56 109 THR A N 1
ATOM 822 C CA . THR A 1 109 ? -11.614 5.768 30.735 1.00 98.56 109 THR A CA 1
ATOM 823 C C . THR A 1 109 ? -13.105 5.576 30.500 1.00 98.56 109 THR A C 1
ATOM 825 O O . THR A 1 109 ? -13.728 6.351 29.771 1.00 98.56 109 THR A O 1
ATOM 828 N N . TYR A 1 110 ? -13.678 4.552 31.126 1.00 98.75 110 TYR A N 1
ATOM 829 C CA . TYR A 1 110 ? -15.102 4.230 31.060 1.00 98.75 110 TYR A CA 1
ATOM 830 C C . TYR A 1 110 ? -15.818 4.642 32.352 1.00 98.75 110 TYR A C 1
ATOM 832 O O . TYR A 1 110 ? -15.184 4.856 33.385 1.00 98.75 110 TYR A O 1
ATOM 840 N N . SER A 1 111 ? -17.141 4.786 32.292 1.00 98.50 111 SER A N 1
ATOM 841 C CA . SER A 1 111 ? -17.980 5.114 33.452 1.00 98.50 111 SER A CA 1
ATOM 842 C C . SER A 1 111 ? -18.162 3.950 34.426 1.00 98.50 111 SER A C 1
ATOM 844 O O . SER A 1 111 ? -18.554 4.186 35.562 1.00 98.50 111 SER A O 1
ATOM 846 N N . ASP A 1 112 ? -17.926 2.723 33.964 1.00 98.38 112 ASP A N 1
ATOM 847 C CA . ASP A 1 112 ? -18.079 1.476 34.713 1.00 98.38 112 ASP A CA 1
ATOM 848 C C . ASP A 1 112 ? -17.080 0.430 34.181 1.00 98.38 112 ASP A C 1
ATOM 850 O O . ASP A 1 112 ? -16.410 0.667 33.166 1.00 98.38 112 ASP A O 1
ATOM 854 N N . GLU A 1 113 ? -16.971 -0.715 34.851 1.00 97.75 113 GLU A N 1
ATOM 855 C CA . GLU A 1 113 ? -16.162 -1.846 34.400 1.00 97.75 113 GLU A CA 1
ATOM 856 C C . GLU A 1 113 ? -16.730 -2.448 33.104 1.00 97.75 113 GLU A C 1
ATOM 858 O O . GLU A 1 113 ? -17.931 -2.681 32.958 1.00 97.75 113 GLU A O 1
ATOM 863 N N . VAL A 1 114 ? -15.854 -2.679 32.125 1.00 97.94 114 VAL A N 1
ATOM 864 C CA . VAL A 1 114 ? -16.211 -3.248 30.825 1.00 97.94 114 VAL A CA 1
ATOM 865 C C . VAL A 1 114 ? -15.033 -4.044 30.270 1.00 97.94 114 VAL A C 1
ATOM 867 O O . VAL A 1 114 ? -13.878 -3.649 30.438 1.00 97.94 114 VAL A O 1
ATOM 870 N N . ASP A 1 115 ? -15.328 -5.142 29.576 1.00 97.25 115 ASP A N 1
ATOM 871 C CA . ASP A 1 115 ? -14.337 -5.951 28.861 1.00 97.25 115 ASP A CA 1
ATOM 872 C C . ASP A 1 115 ? -13.963 -5.308 27.512 1.00 97.25 115 ASP A C 1
ATOM 874 O O . ASP A 1 115 ? -14.299 -5.786 26.427 1.00 97.25 115 ASP A O 1
ATOM 878 N N . LEU A 1 116 ? -13.325 -4.137 27.584 1.00 97.94 116 LEU A N 1
ATOM 879 C CA . LEU A 1 116 ? -12.778 -3.423 26.433 1.00 97.94 116 LEU A CA 1
ATOM 880 C C . LEU A 1 116 ? -11.352 -2.942 26.714 1.00 97.94 116 LEU A C 1
ATOM 882 O O . LEU A 1 116 ? -11.007 -2.650 27.864 1.00 97.94 116 LEU A O 1
ATOM 886 N N . PRO A 1 117 ? -10.525 -2.764 25.666 1.00 97.50 117 PRO A N 1
ATOM 887 C CA . PRO A 1 117 ? -9.216 -2.154 25.823 1.00 97.50 117 PRO A CA 1
ATOM 888 C C . PRO A 1 117 ? -9.313 -0.762 26.450 1.00 97.50 117 PRO A C 1
ATOM 890 O O . PRO A 1 117 ? -10.218 0.022 26.155 1.00 97.50 117 PRO A O 1
ATOM 893 N N . LYS A 1 118 ? -8.329 -0.436 27.291 1.00 97.81 118 LYS A N 1
ATOM 894 C CA . LYS A 1 118 ? -8.107 0.933 27.781 1.00 97.81 118 LYS A CA 1
ATOM 895 C C . LYS A 1 118 ? -7.240 1.751 26.832 1.00 97.81 118 LYS A C 1
ATOM 897 O O . LYS A 1 118 ? -7.214 2.967 26.959 1.00 97.81 118 LYS A O 1
ATOM 902 N N . THR A 1 119 ? -6.563 1.098 25.888 1.00 97.69 119 THR A N 1
ATOM 903 C CA . THR A 1 119 ? -5.708 1.748 24.895 1.00 97.69 119 THR A CA 1
ATOM 904 C C . THR A 1 119 ? -6.132 1.344 23.491 1.00 97.69 119 THR A C 1
ATOM 906 O O . THR A 1 119 ? -6.230 0.154 23.193 1.00 97.69 119 THR A O 1
ATOM 909 N N . PHE A 1 120 ? -6.339 2.332 22.626 1.00 98.00 120 PHE A N 1
ATOM 910 C CA . PHE A 1 120 ? -6.679 2.140 21.218 1.00 98.00 120 PHE A CA 1
ATOM 911 C C . PHE A 1 120 ? -5.639 2.786 20.315 1.00 98.00 120 PHE A C 1
ATOM 913 O O . PHE A 1 120 ? -5.060 3.817 20.658 1.00 98.00 120 PHE A O 1
ATOM 920 N N . PHE A 1 121 ? -5.455 2.209 19.135 1.00 97.38 121 PHE A N 1
ATOM 921 C CA . PHE A 1 121 ? -4.818 2.891 18.019 1.00 97.38 121 PHE A CA 1
ATOM 922 C C . PHE A 1 121 ? -5.899 3.579 17.184 1.00 97.38 121 PHE A C 1
ATOM 924 O O . PHE A 1 121 ? -6.929 2.977 16.875 1.00 97.38 121 PHE A O 1
ATOM 931 N N . VAL A 1 122 ? -5.669 4.839 16.823 1.00 97.44 122 VAL A N 1
ATOM 932 C CA . VAL A 1 122 ? -6.536 5.584 15.908 1.00 97.44 122 VAL A CA 1
ATOM 933 C C . VAL A 1 122 ? -5.735 6.086 14.713 1.00 97.44 122 VAL A C 1
ATOM 935 O O . VAL A 1 122 ? -4.602 6.549 14.867 1.00 97.44 122 VAL A O 1
ATOM 938 N N . LYS A 1 123 ? -6.340 6.019 13.526 1.00 96.81 123 LYS A N 1
ATOM 939 C CA . LYS A 1 123 ? -5.800 6.546 12.269 1.00 96.81 123 LYS A CA 1
ATOM 940 C C . LYS A 1 123 ? -6.840 7.438 11.597 1.00 96.81 123 LYS A C 1
ATOM 942 O O . LYS A 1 123 ? -7.994 7.046 11.429 1.00 96.81 123 LYS A O 1
ATOM 947 N N . PHE A 1 124 ? -6.406 8.622 11.187 1.00 95.94 124 PHE A N 1
ATOM 948 C CA . PHE A 1 124 ? -7.162 9.581 10.389 1.00 95.94 124 PHE A CA 1
ATOM 949 C C . PHE A 1 124 ? -6.465 9.835 9.058 1.00 95.94 124 PHE A C 1
ATOM 951 O O . PHE A 1 124 ? -5.288 9.516 8.874 1.00 95.94 124 PHE A O 1
ATOM 958 N N . ASN A 1 125 ? -7.175 10.460 8.123 1.00 93.19 125 ASN A N 1
ATOM 959 C CA . ASN A 1 125 ? -6.535 10.973 6.918 1.00 93.19 125 ASN A CA 1
ATOM 960 C C . ASN A 1 125 ? -5.699 12.234 7.233 1.00 93.19 125 ASN A C 1
ATOM 962 O O . ASN A 1 125 ? -6.009 12.975 8.163 1.00 93.19 125 ASN A O 1
ATOM 966 N N . LEU A 1 126 ? -4.663 12.500 6.430 1.00 91.19 126 LEU A N 1
ATOM 967 C CA . LEU A 1 126 ? -3.728 13.614 6.619 1.00 91.19 126 LEU A CA 1
ATOM 968 C C . LEU A 1 126 ? -4.433 14.970 6.619 1.00 91.19 126 LEU A C 1
ATOM 970 O O . LEU A 1 126 ? -4.987 15.384 5.593 1.00 91.19 126 LEU A O 1
ATOM 974 N N . GLN A 1 127 ? -4.304 15.729 7.702 1.00 89.69 127 GLN A N 1
ATOM 975 C CA . GLN A 1 127 ? -4.887 17.068 7.772 1.00 89.69 127 GLN A CA 1
ATOM 976 C C . GLN A 1 127 ? -4.103 18.130 6.994 1.00 89.69 127 GLN A C 1
ATOM 978 O O . GLN A 1 127 ? -4.605 19.233 6.799 1.00 89.69 127 GLN A O 1
ATOM 983 N N . LYS A 1 128 ? -2.901 17.859 6.475 1.00 90.81 128 LYS A N 1
ATOM 984 C CA . LYS A 1 128 ? -2.152 18.823 5.645 1.00 90.81 128 LYS A CA 1
ATOM 985 C C . LYS A 1 128 ? -2.416 18.598 4.154 1.00 90.81 128 LYS A C 1
ATOM 987 O O . LYS A 1 128 ? -2.263 17.490 3.653 1.00 90.81 128 LYS A O 1
ATOM 992 N N . ILE A 1 129 ? -2.767 19.660 3.414 1.00 91.00 129 ILE A N 1
ATOM 993 C CA . ILE A 1 129 ? -2.824 19.577 1.942 1.00 91.00 129 ILE A CA 1
ATOM 994 C C . ILE A 1 129 ? -1.390 19.532 1.413 1.00 91.00 129 ILE A C 1
ATOM 996 O O . ILE A 1 129 ? -0.566 20.376 1.762 1.00 91.00 129 ILE A O 1
ATOM 1000 N N . GLY A 1 130 ? -1.094 18.549 0.571 1.00 91.81 130 GLY A N 1
ATOM 1001 C CA . GLY A 1 130 ? 0.211 18.378 -0.051 1.00 91.81 130 GLY A CA 1
ATOM 1002 C C . GLY A 1 130 ? 0.230 17.167 -0.975 1.00 91.81 130 GLY A C 1
ATOM 1003 O O . GLY A 1 130 ? -0.792 16.502 -1.150 1.00 91.81 130 GLY A O 1
ATOM 1004 N N . ALA A 1 131 ? 1.405 16.866 -1.534 1.00 90.44 131 ALA A N 1
ATOM 1005 C CA . ALA A 1 131 ? 1.589 15.752 -2.465 1.00 90.44 131 ALA A CA 1
ATOM 1006 C C . ALA A 1 131 ? 1.122 14.412 -1.874 1.00 90.44 131 ALA A C 1
ATOM 1008 O O . ALA A 1 131 ? 0.431 13.658 -2.549 1.00 90.44 131 ALA A O 1
ATOM 1009 N N . MET A 1 132 ? 1.410 14.159 -0.591 1.00 90.75 132 MET A N 1
ATOM 1010 C CA . MET A 1 132 ? 0.966 12.931 0.071 1.00 90.75 132 MET A CA 1
ATOM 1011 C C . MET A 1 132 ? -0.551 12.849 0.234 1.00 90.75 132 MET A C 1
ATOM 1013 O O . MET A 1 132 ? -1.125 11.819 -0.094 1.00 90.75 132 MET A O 1
ATOM 1017 N N . ARG A 1 133 ? -1.233 13.923 0.656 1.00 92.25 133 ARG A N 1
ATOM 1018 C CA . ARG A 1 133 ? -2.707 13.915 0.739 1.00 92.25 133 ARG A CA 1
ATOM 1019 C C . ARG A 1 133 ? -3.347 13.731 -0.640 1.00 92.25 133 ARG A C 1
ATOM 1021 O O . ARG A 1 133 ? -4.361 13.050 -0.739 1.00 92.25 133 ARG A O 1
ATOM 1028 N N . LEU A 1 134 ? -2.753 14.300 -1.691 1.00 94.25 134 LEU A N 1
ATOM 1029 C CA . LEU A 1 134 ? -3.212 14.083 -3.063 1.00 94.25 134 LEU A CA 1
ATOM 1030 C C . LEU A 1 134 ? -3.020 12.622 -3.495 1.00 94.25 134 LEU A C 1
ATOM 1032 O O . LEU A 1 134 ? -3.933 12.034 -4.067 1.00 94.25 134 LEU A O 1
ATOM 1036 N N . LEU A 1 135 ? -1.871 12.018 -3.180 1.00 92.56 135 LEU A N 1
ATOM 1037 C CA . LEU A 1 135 ? -1.619 10.603 -3.449 1.00 92.56 135 LEU A CA 1
ATOM 1038 C C . LEU A 1 135 ? -2.642 9.710 -2.733 1.00 92.56 135 LEU A C 1
ATOM 1040 O O . LEU A 1 135 ? -3.232 8.839 -3.360 1.00 92.56 135 LEU A O 1
ATOM 1044 N N . VAL A 1 136 ? -2.900 9.967 -1.447 1.00 92.31 136 VAL A N 1
ATOM 1045 C CA . VAL A 1 136 ? -3.916 9.258 -0.649 1.00 92.31 136 VAL A CA 1
ATOM 1046 C C . VAL A 1 136 ? -5.303 9.365 -1.290 1.00 92.31 136 VAL A C 1
ATOM 1048 O O . VAL A 1 136 ? -5.998 8.364 -1.430 1.00 92.31 136 VAL A O 1
ATOM 1051 N N . ALA A 1 137 ? -5.701 10.564 -1.718 1.00 93.00 137 ALA A N 1
ATOM 1052 C CA . ALA A 1 137 ? -7.017 10.784 -2.311 1.00 93.00 137 ALA A CA 1
ATOM 1053 C C . ALA A 1 137 ? -7.184 10.114 -3.688 1.00 93.00 137 ALA A C 1
ATOM 1055 O O . ALA A 1 137 ? -8.278 9.673 -4.009 1.00 93.00 137 ALA A O 1
ATOM 1056 N N . THR A 1 138 ? -6.109 10.020 -4.475 1.00 94.62 138 THR A N 1
ATOM 1057 C CA . THR A 1 138 ? -6.122 9.486 -5.855 1.00 94.62 138 THR A CA 1
ATOM 1058 C C . THR A 1 138 ? -5.851 7.983 -5.958 1.00 94.62 138 THR A C 1
ATOM 1060 O O . THR A 1 138 ? -5.875 7.437 -7.061 1.00 94.62 138 THR A O 1
ATOM 1063 N N . SER A 1 139 ? -5.563 7.330 -4.829 1.00 93.50 139 SER A N 1
ATOM 1064 C CA . SER A 1 139 ? -5.387 5.873 -4.712 1.00 93.50 139 SER A CA 1
ATOM 1065 C C . SER A 1 139 ? -6.523 5.196 -3.930 1.00 93.50 139 SER A C 1
ATOM 1067 O O . SER A 1 139 ? -6.453 4.004 -3.652 1.00 93.50 139 SER A O 1
ATOM 1069 N N . GLU A 1 140 ? -7.547 5.965 -3.530 1.00 94.69 140 GLU A N 1
ATOM 1070 C CA . GLU A 1 140 ? -8.704 5.526 -2.732 1.00 94.69 140 GLU A CA 1
ATOM 1071 C C . GLU A 1 140 ? -8.355 4.660 -1.501 1.00 94.69 140 GLU A C 1
ATOM 1073 O O . GLU A 1 140 ? -9.160 3.860 -1.032 1.00 94.69 140 GLU A O 1
ATOM 1078 N N . ILE A 1 141 ? -7.172 4.840 -0.912 1.00 94.81 141 ILE A N 1
ATOM 1079 C CA . ILE A 1 141 ? -6.660 3.914 0.110 1.00 94.81 141 ILE A CA 1
ATOM 1080 C C . ILE A 1 141 ? -7.526 3.847 1.384 1.00 94.81 141 ILE A C 1
ATOM 1082 O O . ILE A 1 141 ? -7.614 2.814 2.041 1.00 94.81 141 ILE A O 1
ATOM 1086 N N . CYS A 1 142 ? -8.224 4.937 1.723 1.00 95.38 142 CYS A N 1
ATOM 1087 C CA . CYS A 1 142 ? -9.152 4.970 2.854 1.00 95.38 142 CYS A CA 1
ATOM 1088 C C . CYS A 1 142 ? -10.416 4.137 2.592 1.00 95.38 142 CYS A C 1
ATOM 1090 O O . CYS A 1 142 ? -10.955 3.541 3.520 1.00 95.38 142 CYS A O 1
ATOM 1092 N N . LEU A 1 143 ? -10.888 4.097 1.338 1.00 96.69 143 LEU A N 1
ATOM 1093 C CA . LEU A 1 143 ? -12.001 3.237 0.925 1.00 96.69 143 LEU A CA 1
ATOM 1094 C C . LEU A 1 143 ? -11.588 1.768 1.059 1.00 96.69 143 LEU A C 1
ATOM 1096 O O . LEU A 1 143 ? -12.328 0.987 1.651 1.00 96.69 143 LEU A O 1
ATOM 1100 N N . CYS A 1 144 ? -10.409 1.416 0.543 1.00 97.69 144 CYS A N 1
ATOM 1101 C CA . CYS A 1 144 ? -9.848 0.069 0.630 1.00 97.69 144 CYS A CA 1
ATOM 1102 C C . CYS A 1 144 ? -9.757 -0.419 2.083 1.00 97.69 144 CYS A C 1
ATOM 1104 O O . CYS A 1 144 ? -10.327 -1.456 2.423 1.00 97.69 144 CYS A O 1
ATOM 1106 N N . GLU A 1 145 ? -9.122 0.368 2.959 1.00 98.00 145 GLU A N 1
ATOM 1107 C CA . GLU A 1 145 ? -8.963 0.013 4.375 1.00 98.00 145 GLU A CA 1
ATOM 1108 C C . GLU A 1 145 ? -10.313 -0.142 5.087 1.00 98.00 145 GLU A C 1
ATOM 1110 O O . GLU A 1 145 ? -10.518 -1.095 5.842 1.00 98.00 145 GLU A O 1
ATOM 1115 N N . ALA A 1 146 ? -11.256 0.769 4.822 1.00 98.06 146 ALA A N 1
ATOM 1116 C CA . ALA A 1 146 ? -12.577 0.723 5.433 1.00 98.06 146 ALA A CA 1
ATOM 1117 C C . ALA A 1 146 ? -13.372 -0.514 5.010 1.00 98.06 146 ALA A C 1
ATOM 1119 O O . ALA A 1 146 ? -13.958 -1.183 5.861 1.00 98.06 146 ALA A O 1
ATOM 1120 N N . LEU A 1 147 ? -13.361 -0.855 3.719 1.00 98.12 147 LEU A N 1
ATOM 1121 C CA . LEU A 1 147 ? -14.057 -2.040 3.221 1.00 98.12 147 LEU A CA 1
ATOM 1122 C C . LEU A 1 147 ? -13.426 -3.337 3.735 1.00 98.12 147 LEU A C 1
ATOM 1124 O O . LEU A 1 147 ? -14.164 -4.264 4.067 1.00 98.12 147 LEU A O 1
ATOM 1128 N N . PHE A 1 148 ? -12.098 -3.400 3.871 1.00 98.44 148 PHE A N 1
ATOM 1129 C CA . PHE A 1 148 ? -11.442 -4.551 4.490 1.00 98.44 148 PHE A CA 1
ATOM 1130 C C . PHE A 1 148 ? -11.932 -4.770 5.924 1.00 98.44 148 PHE A C 1
ATOM 1132 O O . PHE A 1 148 ? -12.432 -5.849 6.248 1.00 98.44 148 PHE A O 1
ATOM 1139 N N . TYR A 1 149 ? -11.837 -3.751 6.782 1.00 98.38 149 TYR A N 1
ATOM 1140 C CA . TYR A 1 149 ? -12.217 -3.901 8.187 1.00 98.38 149 TYR A CA 1
ATOM 1141 C C . TYR A 1 149 ? -13.718 -4.115 8.381 1.00 98.38 149 TYR A C 1
ATOM 1143 O O . TYR A 1 149 ? -14.116 -4.799 9.321 1.00 98.38 149 TYR A O 1
ATOM 1151 N N . HIS A 1 150 ? -14.546 -3.579 7.485 1.00 96.62 150 HIS A N 1
ATOM 1152 C CA . HIS A 1 150 ? -15.993 -3.736 7.557 1.00 96.62 150 HIS A CA 1
ATOM 1153 C C . HIS A 1 150 ? -16.493 -5.098 7.043 1.00 96.62 150 HIS A C 1
ATOM 1155 O O . HIS A 1 150 ? -17.493 -5.600 7.551 1.00 96.62 150 HIS A O 1
ATOM 1161 N N . HIS A 1 151 ? -15.824 -5.712 6.057 1.00 96.19 151 HIS A N 1
ATOM 1162 C CA . HIS A 1 151 ? -16.338 -6.918 5.386 1.00 96.19 151 HIS A CA 1
ATOM 1163 C C . HIS A 1 151 ? -15.467 -8.172 5.513 1.00 96.19 151 HIS A C 1
ATOM 1165 O O . HIS A 1 151 ? -15.989 -9.281 5.370 1.00 96.19 151 HIS A O 1
ATOM 1171 N N . LEU A 1 152 ? -14.158 -8.024 5.728 1.00 97.81 152 LEU A N 1
ATOM 1172 C CA . LEU A 1 152 ? -13.193 -9.120 5.591 1.00 97.81 152 LEU A CA 1
ATOM 1173 C C . LEU A 1 152 ? -12.355 -9.386 6.838 1.00 97.81 152 LEU A C 1
ATOM 1175 O O . LEU A 1 152 ? -11.962 -10.533 7.031 1.00 97.81 152 LEU A O 1
ATOM 1179 N N . ALA A 1 153 ? -12.088 -8.386 7.682 1.00 98.00 153 ALA A N 1
ATOM 1180 C CA . ALA A 1 153 ? -11.140 -8.532 8.790 1.00 98.00 153 ALA A CA 1
ATOM 1181 C C . ALA A 1 153 ? -11.461 -9.696 9.740 1.00 98.00 153 ALA A C 1
ATOM 1183 O O . ALA A 1 153 ? -10.543 -10.397 10.152 1.00 98.00 153 ALA A O 1
ATOM 1184 N N . GLU A 1 154 ? -12.738 -9.939 10.049 1.00 96.81 154 GLU A N 1
ATOM 1185 C CA . GLU A 1 154 ? -13.150 -11.067 10.897 1.00 96.81 154 GLU A CA 1
ATOM 1186 C C . GLU A 1 154 ? -12.803 -12.418 10.254 1.00 96.81 154 GLU A C 1
ATOM 1188 O O . GLU A 1 154 ? -12.100 -13.223 10.858 1.00 96.81 154 GLU A O 1
ATOM 1193 N N . LYS A 1 155 ? -13.202 -12.625 8.992 1.00 97.44 155 LYS A N 1
ATOM 1194 C CA . LYS A 1 155 ? -12.947 -13.870 8.247 1.00 97.44 155 LYS A CA 1
ATOM 1195 C C . LYS A 1 155 ? -11.462 -14.092 7.966 1.00 97.44 155 LYS A C 1
ATOM 1197 O O . LYS A 1 155 ? -10.972 -15.213 8.001 1.00 97.44 155 LYS A O 1
ATOM 1202 N N . VAL A 1 156 ? -10.726 -13.024 7.654 1.00 98.00 156 VAL A N 1
ATOM 1203 C CA . VAL A 1 156 ? -9.265 -13.077 7.486 1.00 98.00 156 VAL A CA 1
ATOM 1204 C C . VAL A 1 156 ? -8.594 -13.422 8.817 1.00 98.00 156 VAL A C 1
ATOM 1206 O O . VAL A 1 156 ? -7.669 -14.232 8.834 1.00 98.00 156 VAL A O 1
ATOM 1209 N N . GLY A 1 157 ? -9.114 -12.891 9.928 1.00 97.25 157 GLY A N 1
ATOM 1210 C CA . GLY A 1 157 ? -8.649 -13.156 11.288 1.00 97.25 157 GLY A CA 1
ATOM 1211 C C . GLY A 1 157 ? -8.645 -14.634 11.692 1.00 97.25 157 GLY A C 1
ATOM 1212 O O . GLY A 1 157 ? -7.875 -15.004 12.577 1.00 97.25 157 GLY A O 1
ATOM 1213 N N . GLU A 1 158 ? -9.433 -15.484 11.025 1.00 97.19 158 GLU A N 1
ATOM 1214 C CA . GLU A 1 158 ? -9.468 -16.936 11.260 1.00 97.19 158 GLU A CA 1
ATOM 1215 C C . GLU A 1 158 ? -8.158 -17.644 10.877 1.00 97.19 158 GLU A C 1
ATOM 1217 O O . GLU A 1 158 ? -7.829 -18.682 11.450 1.00 97.19 158 GLU A O 1
ATOM 1222 N N . PHE A 1 159 ? -7.394 -17.098 9.924 1.00 97.38 159 PHE A N 1
ATOM 1223 C CA . PHE A 1 159 ? -6.149 -17.714 9.443 1.00 97.38 159 PHE A CA 1
ATOM 1224 C C . PHE A 1 159 ? -4.952 -16.759 9.380 1.00 97.38 159 PHE A C 1
ATOM 1226 O O . PHE A 1 159 ? -3.816 -17.220 9.246 1.00 97.38 159 PHE A O 1
ATOM 1233 N N . LEU A 1 160 ? -5.182 -15.448 9.464 1.00 97.94 160 LEU A N 1
ATOM 1234 C CA . LEU A 1 160 ? -4.158 -14.413 9.404 1.00 97.94 160 LEU A CA 1
ATOM 1235 C C . LEU A 1 160 ? -4.497 -13.289 10.381 1.00 97.94 160 LEU A C 1
ATOM 1237 O O . LEU A 1 160 ? -5.476 -12.563 10.219 1.00 97.94 160 LEU A O 1
ATOM 1241 N N . LYS A 1 161 ? -3.661 -13.132 11.409 1.00 98.06 161 LYS A N 1
ATOM 1242 C CA . LYS A 1 161 ? -3.933 -12.185 12.490 1.00 98.06 161 LYS A CA 1
ATOM 1243 C C . LYS A 1 161 ? -3.910 -10.741 11.976 1.00 98.06 161 LYS A C 1
ATOM 1245 O O . LYS A 1 161 ? -2.952 -10.325 11.332 1.00 98.06 161 LYS A O 1
ATOM 1250 N N . THR A 1 162 ? -4.934 -9.974 12.330 1.00 98.19 162 THR A N 1
ATOM 1251 C CA . THR A 1 162 ? -5.053 -8.526 12.102 1.00 98.19 162 THR A CA 1
ATOM 1252 C C . THR A 1 162 ? -5.564 -7.869 13.389 1.00 98.19 162 THR A C 1
ATOM 1254 O O . THR A 1 162 ? -6.253 -8.552 14.154 1.00 98.19 162 THR A O 1
ATOM 1257 N N . PRO A 1 163 ? -5.255 -6.588 13.675 1.00 98.06 163 PRO A N 1
ATOM 1258 C CA . PRO A 1 163 ? -5.806 -5.906 14.840 1.00 98.06 163 PRO A CA 1
ATOM 1259 C C . PRO A 1 163 ? -7.334 -5.936 14.843 1.00 98.06 163 PRO A C 1
ATOM 1261 O O . PRO A 1 163 ? -7.968 -5.668 13.816 1.00 98.06 163 PRO A O 1
ATOM 1264 N N . LYS A 1 164 ? -7.933 -6.200 16.005 1.00 98.00 164 LYS A N 1
ATOM 1265 C CA . LYS A 1 164 ? -9.375 -6.056 16.204 1.00 98.00 164 LYS A CA 1
ATOM 1266 C C . LYS A 1 164 ? -9.793 -4.617 15.906 1.00 98.00 164 LYS A C 1
ATOM 1268 O O . LYS A 1 164 ? -9.318 -3.677 16.545 1.00 98.00 164 LYS A O 1
ATOM 1273 N N . CYS A 1 165 ? -10.699 -4.454 14.948 1.00 98.50 165 CYS A N 1
ATOM 1274 C CA . CYS A 1 165 ? -11.307 -3.172 14.620 1.00 98.50 165 CYS A CA 1
ATOM 1275 C C . CYS A 1 165 ? -12.527 -2.918 15.508 1.00 98.50 165 CYS A C 1
ATOM 1277 O O . CYS A 1 165 ? -13.350 -3.808 15.706 1.00 98.50 165 CYS A O 1
ATOM 1279 N N . PHE A 1 166 ? -12.634 -1.696 16.025 1.00 98.50 166 PHE A N 1
ATOM 1280 C CA . PHE A 1 166 ? -13.749 -1.232 16.854 1.00 98.50 166 PHE A CA 1
ATOM 1281 C C . PHE A 1 166 ? -14.623 -0.195 16.146 1.00 98.50 166 PHE A C 1
ATOM 1283 O O . PHE A 1 166 ? -15.784 -0.000 16.498 1.00 98.50 166 PHE A O 1
ATOM 1290 N N . PHE A 1 167 ? -14.060 0.514 15.171 1.00 98.62 167 PHE A N 1
ATOM 1291 C CA . PHE A 1 167 ? -14.797 1.423 14.305 1.00 98.62 167 PHE A CA 1
ATOM 1292 C C . PHE A 1 167 ? -13.976 1.694 13.051 1.00 98.62 167 PHE A C 1
ATOM 1294 O O . PHE A 1 167 ? -12.772 1.931 13.143 1.00 98.62 167 PHE A O 1
ATOM 1301 N N . VAL A 1 168 ? -14.627 1.725 11.895 1.00 98.50 168 VAL A N 1
ATOM 1302 C CA . VAL A 1 168 ? -14.014 2.216 10.666 1.00 98.50 168 VAL A CA 1
ATOM 1303 C C . VAL A 1 168 ? -15.065 2.889 9.802 1.00 98.50 168 VAL A C 1
ATOM 1305 O O . VAL A 1 168 ? -16.169 2.369 9.641 1.00 98.50 168 VAL A O 1
ATOM 1308 N N . ASP A 1 169 ? -14.736 4.050 9.250 1.00 98.38 169 ASP A N 1
ATOM 1309 C CA . ASP A 1 169 ? -15.547 4.664 8.209 1.00 98.38 169 ASP A CA 1
ATOM 1310 C C . ASP A 1 169 ? -14.755 5.699 7.406 1.00 98.38 169 ASP A C 1
ATOM 1312 O O . ASP A 1 169 ? -13.661 6.130 7.778 1.00 98.38 169 ASP A O 1
ATOM 1316 N N . PHE A 1 170 ? -15.340 6.115 6.292 1.00 97.50 170 PHE A N 1
ATOM 1317 C CA . PHE A 1 170 ? -14.816 7.127 5.397 1.00 97.50 170 PHE A CA 1
ATOM 1318 C C . PHE A 1 170 ? -15.957 7.921 4.759 1.00 97.50 170 PHE A C 1
ATOM 1320 O O . PHE A 1 170 ? -17.122 7.523 4.772 1.00 97.50 170 PHE A O 1
ATOM 1327 N N . ASN A 1 171 ? -15.631 9.059 4.157 1.00 96.88 171 ASN A N 1
ATOM 1328 C CA . ASN A 1 171 ? -16.582 9.834 3.373 1.00 96.88 171 ASN A CA 1
ATOM 1329 C C . ASN A 1 171 ? -15.957 10.241 2.033 1.00 96.88 171 ASN A C 1
ATOM 1331 O O . ASN A 1 171 ? -14.996 11.006 1.999 1.00 96.88 171 ASN A O 1
ATOM 1335 N N . LYS A 1 172 ? -16.519 9.774 0.908 1.00 93.94 172 LYS A N 1
ATOM 1336 C CA . LYS A 1 172 ? -15.985 10.063 -0.443 1.00 93.94 172 LYS A CA 1
ATOM 1337 C C . LYS A 1 172 ? -16.009 11.538 -0.839 1.00 93.94 172 LYS A C 1
ATOM 1339 O O . LYS A 1 172 ? -15.272 11.933 -1.742 1.00 93.94 172 LYS A O 1
ATOM 1344 N N . LEU A 1 173 ? -16.890 12.343 -0.244 1.00 93.00 173 LEU A N 1
ATOM 1345 C CA . LEU A 1 173 ? -17.011 13.757 -0.590 1.00 93.00 173 LEU A CA 1
ATOM 1346 C C . LEU A 1 173 ? -15.927 14.583 0.102 1.00 93.00 173 LEU A C 1
ATOM 1348 O O . LEU A 1 173 ? -15.262 15.385 -0.550 1.00 93.00 173 LEU A O 1
ATOM 1352 N N . THR A 1 174 ? -15.750 14.391 1.407 1.00 94.06 174 THR A N 1
ATOM 1353 C CA . THR A 1 174 ? -14.754 15.130 2.199 1.00 94.06 174 THR A CA 1
ATOM 1354 C C . THR A 1 174 ? -13.364 14.497 2.117 1.00 94.06 174 THR A C 1
ATOM 1356 O O . THR A 1 174 ? -12.354 15.168 2.328 1.00 94.06 174 THR A O 1
ATOM 1359 N N . GLY A 1 175 ? -13.302 13.210 1.773 1.00 92.88 175 GLY A N 1
ATOM 1360 C CA . GLY A 1 175 ? -12.095 12.395 1.817 1.00 92.88 175 GLY A CA 1
ATOM 1361 C C . GLY A 1 175 ? -11.649 12.071 3.242 1.00 92.88 175 GLY A C 1
ATOM 1362 O O . GLY A 1 175 ? -10.528 11.603 3.416 1.00 92.88 175 GLY A O 1
ATOM 1363 N N . GLU A 1 176 ? -12.462 12.356 4.263 1.00 95.88 176 GLU A N 1
ATOM 1364 C CA . GLU A 1 176 ? -12.107 12.045 5.648 1.00 95.88 176 GLU A CA 1
ATOM 1365 C C . GLU A 1 176 ? -12.327 10.564 5.962 1.00 95.88 176 GLU A C 1
ATOM 1367 O O . GLU A 1 176 ? -13.156 9.892 5.346 1.00 95.88 176 GLU A O 1
ATOM 1372 N N . PHE A 1 177 ? -11.550 10.070 6.920 1.00 97.31 177 PHE A N 1
ATOM 1373 C CA . PHE A 1 177 ? -11.452 8.668 7.306 1.00 97.31 177 PHE A CA 1
ATOM 1374 C C . PHE A 1 177 ? -11.155 8.583 8.796 1.00 97.31 177 PHE A C 1
ATOM 1376 O O . PHE A 1 177 ? -10.407 9.415 9.316 1.00 97.31 177 PHE A O 1
ATOM 1383 N N . CYS A 1 178 ? -11.714 7.580 9.461 1.00 98.06 178 CYS A N 1
ATOM 1384 C CA . CYS A 1 178 ? -11.374 7.234 10.830 1.00 98.06 178 CYS A CA 1
ATOM 1385 C C . CYS A 1 178 ? -11.350 5.716 10.967 1.00 98.06 178 CYS A C 1
ATOM 1387 O O . CYS A 1 178 ? -12.328 5.048 10.639 1.00 98.06 178 CYS A O 1
ATOM 1389 N N . LEU A 1 179 ? -10.243 5.201 11.485 1.00 98.50 179 LEU A N 1
ATOM 1390 C CA . LEU A 1 179 ? -10.075 3.815 11.893 1.00 98.50 179 LEU A CA 1
ATOM 1391 C C . LEU A 1 179 ? -9.684 3.784 13.366 1.00 98.50 179 LEU A C 1
ATOM 1393 O O . LEU A 1 179 ? -8.775 4.502 13.780 1.00 98.50 179 LEU A O 1
ATOM 1397 N N . LEU A 1 180 ? -10.355 2.934 14.134 1.00 98.56 180 LEU A N 1
ATOM 1398 C CA . LEU A 1 180 ? -10.095 2.664 15.540 1.00 98.56 180 LEU A CA 1
ATOM 1399 C C . LEU A 1 180 ? -9.882 1.159 15.721 1.00 98.56 180 LEU A C 1
ATOM 1401 O O . LEU A 1 180 ? -10.806 0.373 15.497 1.00 98.56 180 LEU A O 1
ATOM 1405 N N . THR A 1 181 ? -8.695 0.759 16.164 1.00 98.56 181 THR A N 1
ATOM 1406 C CA . THR A 1 181 ? -8.345 -0.646 16.420 1.00 98.56 181 THR A CA 1
ATOM 1407 C C . THR A 1 181 ? -7.799 -0.836 17.829 1.00 98.56 181 THR A C 1
ATOM 1409 O O . THR A 1 181 ? -7.500 0.128 18.542 1.00 98.56 181 THR A O 1
ATOM 1412 N N . GLU A 1 182 ? -7.622 -2.091 18.237 1.00 97.19 182 GLU A N 1
ATOM 1413 C CA . GLU A 1 182 ? -6.747 -2.394 19.368 1.00 97.19 182 GLU A CA 1
ATOM 1414 C C . GLU A 1 182 ? -5.339 -1.832 19.121 1.00 97.19 182 GLU A C 1
ATOM 1416 O O . GLU A 1 182 ? -4.876 -1.734 17.978 1.00 97.19 182 GLU A O 1
ATOM 1421 N N . ALA A 1 183 ? -4.666 -1.440 20.200 1.00 96.81 183 ALA A N 1
ATOM 1422 C CA . ALA A 1 183 ? -3.273 -1.030 20.146 1.00 96.81 183 ALA A CA 1
ATOM 1423 C C . ALA A 1 183 ? -2.354 -2.257 20.208 1.00 96.81 183 ALA A C 1
ATOM 1425 O O . ALA A 1 183 ? -2.408 -3.037 21.160 1.00 96.81 183 ALA A O 1
ATOM 1426 N N . LEU A 1 184 ? -1.472 -2.401 19.217 1.00 95.62 184 LEU A N 1
ATOM 1427 C CA . LEU A 1 184 ? -0.401 -3.393 19.255 1.00 95.62 184 LEU A CA 1
ATOM 1428 C C . LEU A 1 184 ? 0.788 -2.837 20.049 1.00 95.62 184 LEU A C 1
ATOM 1430 O O . LEU A 1 184 ? 1.420 -1.861 19.647 1.00 95.62 184 LEU A O 1
ATOM 1434 N N . ASN A 1 185 ? 1.110 -3.468 21.178 1.00 93.75 185 ASN A N 1
ATOM 1435 C CA . ASN A 1 185 ? 2.229 -3.061 22.030 1.00 93.75 185 ASN A CA 1
ATOM 1436 C C . ASN A 1 185 ? 3.548 -3.665 21.520 1.00 93.75 185 ASN A C 1
ATOM 1438 O O . ASN A 1 185 ? 4.041 -4.653 22.061 1.00 93.75 185 ASN A O 1
ATOM 1442 N N . PHE A 1 186 ? 4.108 -3.099 20.448 1.00 94.94 186 PHE A N 1
ATOM 1443 C CA . PHE A 1 186 ? 5.367 -3.577 19.866 1.00 94.94 186 PHE A CA 1
ATOM 1444 C C . PHE A 1 186 ? 6.524 -3.552 20.871 1.00 94.94 186 PHE A C 1
ATOM 1446 O O . PHE A 1 186 ? 6.677 -2.606 21.644 1.00 94.94 186 PHE A O 1
ATOM 1453 N N . GLY A 1 187 ? 7.350 -4.601 20.850 1.00 95.56 187 GLY A N 1
ATOM 1454 C CA . GLY A 1 187 ? 8.450 -4.786 21.802 1.00 95.56 187 GLY A CA 1
ATOM 1455 C C . GLY A 1 187 ? 8.011 -5.256 23.194 1.00 95.56 187 GLY A C 1
ATOM 1456 O O . GLY A 1 187 ? 8.860 -5.466 24.059 1.00 95.56 187 GLY A O 1
ATOM 1457 N N . GLN A 1 188 ? 6.710 -5.456 23.417 1.00 96.00 188 GLN A N 1
ATOM 1458 C CA . GLN A 1 188 ? 6.163 -6.072 24.622 1.00 96.00 188 GLN A CA 1
ATOM 1459 C C . GLN A 1 188 ? 5.498 -7.397 24.265 1.00 96.00 188 GLN A C 1
ATOM 1461 O O . GLN A 1 188 ? 4.843 -7.520 23.232 1.00 96.00 188 GLN A O 1
ATOM 1466 N N . LYS A 1 189 ? 5.624 -8.397 25.149 1.00 94.06 189 LYS A N 1
ATOM 1467 C CA . LYS A 1 189 ? 5.014 -9.712 24.920 1.00 94.06 189 LYS A CA 1
ATOM 1468 C C . LYS A 1 189 ? 3.508 -9.571 24.613 1.00 94.06 189 LYS A C 1
ATOM 1470 O O . LYS A 1 189 ? 2.821 -8.848 25.332 1.00 94.06 189 LYS A O 1
ATOM 1475 N N . PRO A 1 190 ? 2.991 -10.285 23.596 1.00 96.12 190 PRO A N 1
ATOM 1476 C CA . PRO A 1 190 ? 3.689 -11.299 22.796 1.00 96.12 190 PRO A CA 1
ATOM 1477 C C . PRO A 1 190 ? 4.465 -10.743 21.587 1.00 96.12 190 PRO A C 1
ATOM 1479 O O . PRO A 1 190 ? 5.175 -11.504 20.935 1.00 96.12 190 PRO A O 1
ATOM 1482 N N . PHE A 1 191 ? 4.332 -9.458 21.267 1.00 97.75 191 PHE A N 1
ATOM 1483 C CA . PHE A 1 191 ? 4.814 -8.888 20.014 1.00 97.75 191 PHE A CA 1
ATOM 1484 C C . PHE A 1 191 ? 6.2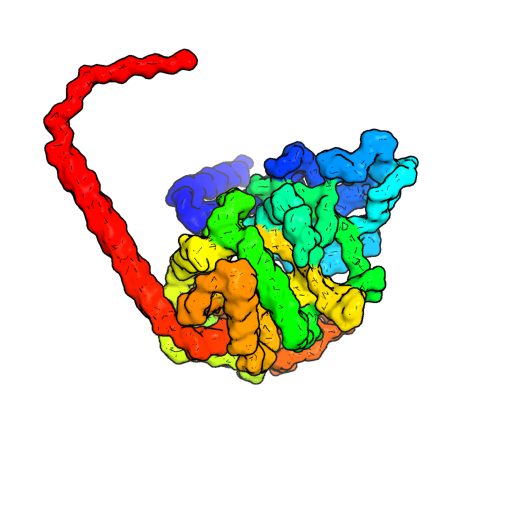97 -8.509 20.058 1.00 97.75 191 PHE A C 1
ATOM 1486 O O . PHE A 1 191 ? 6.792 -7.888 21.002 1.00 97.75 191 PHE A O 1
ATOM 1493 N N . LEU A 1 192 ? 7.008 -8.851 18.987 1.00 97.75 192 LEU A N 1
ATOM 1494 C CA . LEU A 1 192 ? 8.376 -8.400 18.751 1.00 97.75 192 LEU A CA 1
ATOM 1495 C C . LEU A 1 192 ? 8.403 -6.890 18.433 1.00 97.75 192 LEU A C 1
ATOM 1497 O O . LEU A 1 192 ? 7.356 -6.293 18.152 1.00 97.75 192 LEU A O 1
ATOM 1501 N N . PRO A 1 193 ? 9.578 -6.235 18.502 1.00 97.00 193 PRO A N 1
ATOM 1502 C CA . PRO A 1 193 ? 9.729 -4.863 18.028 1.00 97.00 193 PRO A CA 1
ATOM 1503 C C . PRO A 1 193 ? 9.296 -4.718 16.563 1.00 97.00 193 PRO A C 1
ATOM 1505 O O . PRO A 1 193 ? 9.583 -5.589 15.740 1.00 97.00 193 PRO A O 1
ATOM 1508 N N . LEU A 1 194 ? 8.620 -3.611 16.243 1.00 95.44 194 LEU A N 1
ATOM 1509 C CA . LEU A 1 194 ? 8.234 -3.295 14.870 1.00 95.44 194 LEU A CA 1
ATOM 1510 C C . LEU A 1 194 ? 9.491 -3.090 14.016 1.00 95.44 194 LEU A C 1
ATOM 1512 O O . LEU A 1 194 ? 10.411 -2.379 14.424 1.00 95.44 194 LEU A O 1
ATOM 1516 N N . LYS A 1 195 ? 9.514 -3.697 12.829 1.00 95.50 195 LYS A N 1
ATOM 1517 C CA . LYS A 1 195 ? 10.586 -3.518 11.848 1.00 95.50 195 LYS A CA 1
ATOM 1518 C C . LYS A 1 195 ? 10.173 -2.495 10.797 1.00 95.50 195 LYS A C 1
ATOM 1520 O O . LYS A 1 195 ? 9.006 -2.388 10.451 1.00 95.50 195 LYS A O 1
ATOM 1525 N N . HIS A 1 196 ? 11.144 -1.768 10.260 1.00 94.81 196 HIS A N 1
ATOM 1526 C CA . HIS A 1 196 ? 10.958 -0.830 9.163 1.00 94.81 196 HIS A CA 1
ATOM 1527 C C . HIS A 1 196 ? 11.611 -1.358 7.881 1.00 94.81 196 HIS A C 1
ATOM 1529 O O . HIS A 1 196 ? 12.776 -1.760 7.909 1.00 94.81 196 HIS A O 1
ATOM 1535 N N . ARG A 1 197 ? 10.908 -1.275 6.739 1.00 95.06 197 ARG A N 1
ATOM 1536 C CA . ARG A 1 197 ? 11.317 -1.895 5.456 1.00 95.06 197 ARG A CA 1
ATOM 1537 C C . ARG A 1 197 ? 12.666 -1.445 4.890 1.00 95.06 197 ARG A C 1
ATOM 1539 O O . ARG A 1 197 ? 13.231 -2.128 4.048 1.00 95.06 197 ARG A O 1
ATOM 1546 N N . ILE A 1 198 ? 13.167 -0.297 5.346 1.00 95.69 198 ILE A N 1
ATOM 1547 C CA . ILE A 1 198 ? 14.471 0.264 4.945 1.00 95.69 198 ILE A CA 1
ATOM 1548 C C . ILE A 1 198 ? 15.531 0.178 6.046 1.00 95.69 198 ILE A C 1
ATOM 1550 O O . ILE A 1 198 ? 16.715 0.088 5.749 1.00 95.69 198 ILE A O 1
ATOM 1554 N N . ARG A 1 199 ? 15.126 0.250 7.319 1.00 94.81 199 ARG A N 1
ATOM 1555 C CA . ARG A 1 199 ? 16.071 0.400 8.445 1.00 94.81 199 ARG A CA 1
ATOM 1556 C C . ARG A 1 199 ? 16.529 -0.946 8.991 1.00 94.81 199 ARG A C 1
ATOM 1558 O O . ARG A 1 199 ? 17.547 -1.022 9.670 1.00 94.81 199 ARG A O 1
ATOM 1565 N N . ASN A 1 200 ? 15.756 -1.994 8.726 1.00 95.88 200 ASN A N 1
ATOM 1566 C CA . ASN A 1 200 ? 16.037 -3.349 9.158 1.00 95.88 200 ASN A CA 1
ATOM 1567 C C . ASN A 1 200 ? 16.266 -4.221 7.928 1.00 95.88 200 ASN A C 1
ATOM 1569 O O . ASN A 1 200 ? 15.484 -4.159 6.983 1.00 95.88 200 ASN A O 1
ATOM 1573 N N . ALA A 1 201 ? 17.312 -5.044 7.979 1.00 95.69 201 ALA A N 1
ATOM 1574 C CA . ALA A 1 201 ? 17.609 -5.999 6.923 1.00 95.69 201 ALA A CA 1
ATOM 1575 C C . ALA A 1 201 ? 16.467 -7.010 6.757 1.00 95.69 201 ALA A C 1
ATOM 1577 O O . ALA A 1 201 ? 15.902 -7.486 7.752 1.00 95.69 201 ALA A O 1
ATOM 1578 N N . ALA A 1 202 ? 16.158 -7.359 5.508 1.00 95.75 202 ALA A N 1
ATOM 1579 C CA . ALA A 1 202 ? 15.287 -8.485 5.214 1.00 95.75 202 ALA A CA 1
ATOM 1580 C C . ALA A 1 202 ? 15.914 -9.807 5.688 1.00 95.75 202 ALA A C 1
ATOM 1582 O O . ALA A 1 202 ? 17.129 -10.001 5.634 1.00 95.75 202 ALA A O 1
ATOM 1583 N N . SER A 1 203 ? 15.069 -10.738 6.128 1.00 97.62 203 SER A N 1
ATOM 1584 C CA . SER A 1 203 ? 15.463 -12.122 6.383 1.00 97.62 203 SER A CA 1
ATOM 1585 C C . SER A 1 203 ? 14.661 -13.069 5.501 1.00 97.62 203 SER A C 1
ATOM 1587 O O . SER A 1 203 ? 13.490 -12.820 5.205 1.00 97.62 203 SER A O 1
ATOM 1589 N N . LEU A 1 204 ? 15.284 -14.173 5.083 1.00 98.31 204 LEU A N 1
ATOM 1590 C CA . LEU A 1 204 ? 14.605 -15.159 4.249 1.00 98.31 204 LEU A CA 1
ATOM 1591 C C . LEU A 1 204 ? 13.415 -15.797 4.977 1.00 98.31 204 LEU A C 1
ATOM 1593 O O . LEU A 1 204 ? 12.359 -15.954 4.378 1.00 98.31 204 LEU A O 1
ATOM 1597 N N . GLU A 1 205 ? 13.550 -16.092 6.272 1.00 98.12 205 GLU A N 1
ATOM 1598 C CA . GLU A 1 205 ? 12.464 -16.644 7.094 1.00 98.12 205 GLU A CA 1
ATOM 1599 C C . GLU A 1 205 ? 11.217 -15.741 7.089 1.00 98.12 205 GLU A C 1
ATOM 1601 O O . GLU A 1 205 ? 10.108 -16.216 6.846 1.00 98.12 205 GLU A O 1
ATOM 1606 N N . GLU A 1 206 ? 11.388 -14.427 7.269 1.00 98.06 206 GLU A N 1
ATOM 1607 C CA . GLU A 1 206 ? 10.273 -13.472 7.219 1.00 98.06 206 GLU A CA 1
ATOM 1608 C C . GLU A 1 206 ? 9.665 -13.376 5.818 1.00 98.06 206 GLU A C 1
ATOM 1610 O O . GLU A 1 206 ? 8.444 -13.358 5.682 1.00 98.06 206 GLU A O 1
ATOM 1615 N N . GLN A 1 207 ? 10.488 -13.354 4.765 1.00 98.56 207 GLN A N 1
ATOM 1616 C CA . GLN A 1 207 ? 9.985 -13.309 3.387 1.00 98.56 207 GLN A CA 1
ATOM 1617 C C . GLN A 1 207 ? 9.211 -14.577 3.004 1.00 98.56 207 GLN A C 1
ATOM 1619 O O . GLN A 1 207 ? 8.196 -14.485 2.313 1.00 98.56 207 GLN A O 1
ATOM 1624 N N . LEU A 1 208 ? 9.611 -15.746 3.511 1.00 98.56 208 LEU A N 1
ATOM 1625 C CA . LEU A 1 208 ? 8.834 -16.976 3.362 1.00 98.56 208 LEU A CA 1
ATOM 1626 C C . LEU A 1 208 ? 7.493 -16.886 4.111 1.00 98.56 208 LEU A C 1
ATOM 1628 O O . LEU A 1 208 ? 6.470 -17.291 3.562 1.00 98.56 208 LEU A O 1
ATOM 1632 N N . LEU A 1 209 ? 7.448 -16.281 5.305 1.00 98.31 209 LEU A N 1
ATOM 1633 C CA . LEU A 1 209 ? 6.181 -16.011 6.002 1.00 98.31 209 LEU A CA 1
ATOM 1634 C C . LEU A 1 209 ? 5.278 -15.042 5.230 1.00 98.31 209 LEU A C 1
ATOM 1636 O O . LEU A 1 209 ? 4.063 -15.263 5.193 1.00 98.31 209 LEU A O 1
ATOM 1640 N N . PHE A 1 210 ? 5.833 -14.002 4.601 1.00 98.50 210 PHE A N 1
ATOM 1641 C CA . PHE A 1 210 ? 5.071 -13.127 3.707 1.00 98.50 210 PHE A CA 1
ATOM 1642 C C . PHE A 1 210 ? 4.459 -13.921 2.560 1.00 98.50 210 PHE A C 1
ATOM 1644 O O . PHE A 1 210 ? 3.250 -13.831 2.348 1.00 98.50 210 PHE A O 1
ATOM 1651 N N . VAL A 1 211 ? 5.262 -14.731 1.864 1.00 98.69 211 VAL A N 1
ATOM 1652 C CA . VAL A 1 211 ? 4.804 -15.578 0.753 1.00 98.69 211 VAL A CA 1
ATOM 1653 C C . VAL A 1 211 ? 3.696 -16.530 1.193 1.00 98.69 211 VAL A C 1
ATOM 1655 O O . VAL A 1 211 ? 2.644 -16.572 0.556 1.00 98.69 211 VAL A O 1
ATOM 1658 N N . GLU A 1 212 ? 3.883 -17.246 2.299 1.00 98.56 212 GLU A N 1
ATOM 1659 C CA . GLU A 1 212 ? 2.898 -18.196 2.824 1.00 98.56 212 GLU A CA 1
ATOM 1660 C C . GLU A 1 212 ? 1.568 -17.519 3.174 1.00 98.56 212 GLU A C 1
ATOM 1662 O O . GLU A 1 212 ? 0.498 -17.977 2.765 1.00 98.56 212 GLU A O 1
ATOM 1667 N N . ASN A 1 213 ? 1.607 -16.412 3.918 1.00 98.62 213 ASN A N 1
ATOM 1668 C CA . ASN A 1 213 ? 0.391 -15.732 4.364 1.00 98.62 213 ASN A CA 1
ATOM 1669 C C . ASN A 1 213 ? -0.289 -14.939 3.241 1.00 98.62 213 ASN A C 1
ATOM 1671 O O . ASN A 1 213 ? -1.516 -14.967 3.143 1.00 98.62 213 ASN A O 1
ATOM 1675 N N . GLY A 1 214 ? 0.482 -14.302 2.357 1.00 98.62 214 GLY A N 1
ATOM 1676 C CA . GLY A 1 214 ? -0.041 -13.645 1.158 1.00 98.62 214 GLY A CA 1
ATOM 1677 C C . GLY A 1 214 ? -0.709 -14.648 0.216 1.00 98.62 214 GLY A C 1
ATOM 1678 O O . GLY A 1 214 ? -1.842 -14.443 -0.209 1.00 98.62 214 GLY A O 1
ATOM 1679 N N . ALA A 1 215 ? -0.080 -15.801 -0.029 1.00 98.69 215 ALA A N 1
ATOM 1680 C CA . ALA A 1 215 ? -0.671 -16.841 -0.867 1.00 98.69 215 ALA A CA 1
ATOM 1681 C C . ALA A 1 215 ? -1.950 -17.443 -0.264 1.00 98.69 215 ALA A C 1
ATOM 1683 O O . ALA A 1 215 ? -2.911 -17.687 -1.000 1.00 98.69 215 ALA A O 1
ATOM 1684 N N . LYS A 1 216 ? -1.994 -17.642 1.063 1.00 98.50 216 LYS A N 1
ATOM 1685 C CA . LYS A 1 216 ? -3.221 -18.028 1.783 1.00 98.50 216 LYS A CA 1
ATOM 1686 C C . LYS A 1 216 ? -4.324 -16.995 1.603 1.00 98.50 216 LYS A C 1
ATOM 1688 O O . LYS A 1 216 ? -5.451 -17.382 1.301 1.00 98.50 216 LYS A O 1
ATOM 1693 N N . LEU A 1 217 ? -4.015 -15.707 1.760 1.00 98.69 217 LEU A N 1
ATOM 1694 C CA . LEU A 1 217 ? -4.979 -14.631 1.541 1.00 98.69 217 LEU A CA 1
ATOM 1695 C C . LEU A 1 217 ? -5.538 -14.686 0.112 1.00 98.69 217 LEU A C 1
ATOM 1697 O O . LEU A 1 217 ? -6.755 -14.760 -0.057 1.00 98.69 217 LEU A O 1
ATOM 1701 N N . HIS A 1 218 ? -4.667 -14.768 -0.898 1.00 98.62 218 HIS A N 1
ATOM 1702 C CA . HIS A 1 218 ? -5.088 -14.838 -2.297 1.00 98.62 218 HIS A CA 1
ATOM 1703 C C . HIS A 1 218 ? -5.971 -16.057 -2.575 1.00 98.62 218 HIS A C 1
ATOM 1705 O O . HIS A 1 218 ? -7.029 -15.922 -3.180 1.00 98.62 218 HIS A O 1
ATOM 1711 N N . CYS A 1 219 ? -5.574 -17.254 -2.130 1.00 98.44 219 CYS A N 1
ATOM 1712 C CA . CYS A 1 219 ? -6.321 -18.481 -2.432 1.00 98.44 219 CYS A CA 1
ATOM 1713 C C . CYS A 1 219 ? -7.700 -18.514 -1.768 1.00 98.44 219 CYS A C 1
ATOM 1715 O O . CYS A 1 219 ? -8.640 -19.028 -2.374 1.00 98.44 219 CYS A O 1
ATOM 1717 N N . ASN A 1 220 ? -7.829 -17.947 -0.563 1.00 98.06 220 ASN A N 1
ATOM 1718 C CA . ASN A 1 220 ? -9.123 -17.811 0.108 1.00 98.06 220 ASN A CA 1
ATOM 1719 C C . ASN A 1 220 ? -10.037 -16.808 -0.605 1.00 98.06 220 ASN A C 1
ATOM 1721 O O . ASN A 1 220 ? -11.251 -16.994 -0.616 1.00 98.06 220 ASN A O 1
ATOM 1725 N N . TYR A 1 221 ? -9.469 -15.777 -1.233 1.00 98.12 221 TYR A N 1
ATOM 1726 C CA . TYR A 1 221 ? -10.216 -14.666 -1.820 1.00 98.12 221 TYR A CA 1
ATOM 1727 C C . TYR A 1 221 ? -9.812 -14.381 -3.268 1.00 98.12 221 TYR A C 1
ATOM 1729 O O . TYR A 1 221 ? -9.548 -13.243 -3.654 1.00 98.12 221 TYR A O 1
ATOM 1737 N N . TRP A 1 222 ? -9.776 -15.429 -4.084 1.00 98.38 222 TRP A N 1
ATOM 1738 C CA . TRP A 1 222 ? -9.541 -15.299 -5.519 1.00 98.38 222 TRP A CA 1
ATOM 1739 C C . TRP A 1 222 ? -10.685 -14.528 -6.201 1.00 98.38 222 TRP A C 1
ATOM 1741 O O . TRP A 1 222 ? -11.765 -14.389 -5.630 1.00 98.38 222 TRP A O 1
ATOM 1751 N N . ALA A 1 223 ? -10.492 -14.030 -7.425 1.00 96.19 223 ALA A N 1
ATOM 1752 C CA . ALA A 1 223 ? -11.493 -13.198 -8.111 1.00 96.19 223 ALA A CA 1
ATOM 1753 C C . ALA A 1 223 ? -12.837 -13.900 -8.399 1.00 96.19 223 ALA A C 1
ATOM 1755 O O . ALA A 1 223 ? -13.833 -13.226 -8.661 1.00 96.19 223 ALA A O 1
ATOM 1756 N N . ASP A 1 224 ? -12.881 -15.234 -8.346 1.00 95.00 224 ASP A N 1
ATOM 1757 C CA . ASP A 1 224 ? -14.110 -16.029 -8.453 1.00 95.00 224 ASP A CA 1
ATOM 1758 C C . ASP A 1 224 ? -14.894 -16.123 -7.128 1.00 95.00 224 ASP A C 1
ATOM 1760 O O . ASP A 1 224 ? -16.055 -16.539 -7.126 1.00 95.00 224 ASP A O 1
ATOM 1764 N N . ASN A 1 225 ? -14.304 -15.696 -6.007 1.00 96.75 225 ASN A N 1
ATOM 1765 C CA . ASN A 1 225 ? -14.937 -15.716 -4.698 1.00 96.75 225 ASN A CA 1
ATOM 1766 C C . ASN A 1 225 ? -15.990 -14.598 -4.578 1.00 96.75 225 ASN A C 1
ATOM 1768 O O . ASN A 1 225 ? -15.721 -13.412 -4.780 1.00 96.75 225 ASN A O 1
ATOM 1772 N N . GLU A 1 226 ? -17.209 -14.973 -4.188 1.00 95.88 226 GLU A N 1
ATOM 1773 C CA . GLU A 1 226 ? -18.334 -14.045 -4.060 1.00 95.88 226 GLU A CA 1
ATOM 1774 C C . GLU A 1 226 ? -18.115 -12.951 -3.006 1.00 95.88 226 GLU A C 1
ATOM 1776 O O . GLU A 1 226 ? -18.557 -11.818 -3.201 1.00 95.88 226 GLU A O 1
ATOM 1781 N N . VAL A 1 227 ? -17.388 -13.253 -1.927 1.00 94.88 227 VAL A N 1
ATOM 1782 C CA . VAL A 1 227 ? -17.114 -12.310 -0.835 1.00 94.88 227 VAL A CA 1
ATOM 1783 C C . VAL A 1 227 ? -16.357 -11.082 -1.346 1.00 94.88 227 VAL A C 1
ATOM 1785 O O . VAL A 1 227 ? -16.600 -9.977 -0.865 1.00 94.88 227 VAL A O 1
ATOM 1788 N N . VAL A 1 228 ? -15.486 -11.243 -2.349 1.00 96.06 228 VAL A N 1
ATOM 1789 C CA . VAL A 1 228 ? -14.665 -10.142 -2.880 1.00 96.06 228 VAL A CA 1
ATOM 1790 C C . VAL A 1 228 ? -15.186 -9.543 -4.177 1.00 96.06 228 VAL A C 1
ATOM 1792 O O . VAL A 1 228 ? -14.589 -8.605 -4.699 1.00 96.06 228 VAL A O 1
ATOM 1795 N N . ARG A 1 229 ? -16.348 -9.996 -4.666 1.00 93.81 229 ARG A N 1
ATOM 1796 C CA . ARG A 1 229 ? -16.984 -9.456 -5.879 1.00 93.81 229 ARG A CA 1
ATOM 1797 C C . ARG A 1 229 ? -17.242 -7.948 -5.788 1.00 93.81 229 ARG A C 1
ATOM 1799 O O . ARG A 1 229 ? -17.152 -7.256 -6.797 1.00 93.81 229 ARG A O 1
ATOM 1806 N N . ASN A 1 230 ? -17.558 -7.464 -4.587 1.00 92.75 230 ASN A N 1
ATOM 1807 C CA . ASN A 1 230 ? -17.853 -6.056 -4.311 1.00 92.75 230 ASN A CA 1
ATOM 1808 C C . ASN A 1 230 ? -16.651 -5.286 -3.746 1.00 92.75 230 ASN A C 1
ATOM 1810 O O . ASN A 1 230 ? -16.790 -4.113 -3.399 1.00 92.75 230 ASN A O 1
ATOM 1814 N N . MET A 1 231 ? -15.487 -5.930 -3.624 1.00 97.38 231 MET A N 1
ATOM 1815 C CA . MET A 1 231 ? -14.273 -5.235 -3.216 1.00 97.38 231 MET A CA 1
ATOM 1816 C C . MET A 1 231 ? -13.725 -4.415 -4.389 1.00 97.38 231 MET A C 1
ATOM 1818 O O . MET A 1 231 ? -13.869 -4.832 -5.542 1.00 97.38 231 MET A O 1
ATOM 1822 N N . PRO A 1 232 ? -13.089 -3.259 -4.123 1.00 97.00 232 PRO A N 1
ATOM 1823 C CA . PRO A 1 232 ? -12.517 -2.438 -5.178 1.00 97.00 232 PRO A CA 1
ATOM 1824 C C . PRO A 1 232 ? -11.474 -3.223 -5.967 1.00 97.00 232 PRO A C 1
ATOM 1826 O O . PRO A 1 232 ? -10.743 -4.044 -5.401 1.00 97.00 232 PRO A O 1
ATOM 1829 N N . LYS A 1 233 ? -11.368 -2.943 -7.263 1.00 97.50 233 LYS A N 1
ATOM 1830 C CA . LYS A 1 233 ? -10.292 -3.483 -8.098 1.00 97.50 233 LYS A CA 1
ATOM 1831 C C . LYS A 1 233 ? -9.154 -2.481 -8.197 1.00 97.50 233 LYS A C 1
ATOM 1833 O O . LYS A 1 233 ? -9.377 -1.273 -8.232 1.00 97.50 233 LYS A O 1
ATOM 1838 N N . PHE A 1 234 ? -7.931 -2.978 -8.329 1.00 97.00 234 PHE A N 1
ATOM 1839 C CA . PHE A 1 234 ? -6.734 -2.140 -8.368 1.00 97.00 234 PHE A CA 1
ATOM 1840 C C . PHE A 1 234 ? -6.799 -1.030 -9.432 1.00 97.00 234 PHE A C 1
ATOM 1842 O O . PHE A 1 234 ? -6.484 0.126 -9.155 1.00 97.00 234 PHE A O 1
ATOM 1849 N N . HIS A 1 235 ? -7.272 -1.344 -10.644 1.00 95.44 235 HIS A N 1
ATOM 1850 C CA . HIS A 1 235 ? -7.407 -0.347 -11.713 1.00 95.44 235 HIS A CA 1
ATOM 1851 C C . HIS A 1 235 ? -8.513 0.687 -11.479 1.00 95.44 235 HIS A C 1
ATOM 1853 O O . HIS A 1 235 ? -8.502 1.736 -12.120 1.00 95.44 235 HIS A O 1
ATOM 1859 N N . GLU A 1 236 ? -9.479 0.398 -10.608 1.00 95.06 236 GLU A N 1
ATOM 1860 C CA . GLU A 1 236 ? -10.537 1.340 -10.240 1.00 95.06 236 GLU A CA 1
ATOM 1861 C C . GLU A 1 236 ? -9.987 2.354 -9.237 1.00 95.06 236 GLU A C 1
ATOM 1863 O O . GLU A 1 236 ? -10.149 3.557 -9.435 1.00 95.06 236 GLU A O 1
ATOM 1868 N N . THR A 1 237 ? -9.245 1.879 -8.233 1.00 94.88 237 THR A N 1
ATOM 1869 C CA . THR A 1 237 ? -8.725 2.712 -7.140 1.00 94.88 237 THR A CA 1
ATOM 1870 C C . THR A 1 237 ? -7.495 3.532 -7.523 1.00 94.88 237 THR A C 1
ATOM 1872 O O . THR A 1 237 ? -7.283 4.601 -6.963 1.00 94.88 237 THR A O 1
ATOM 1875 N N . HIS A 1 238 ? -6.695 3.085 -8.500 1.00 94.62 238 HIS A N 1
ATOM 1876 C CA . HIS A 1 238 ? -5.429 3.739 -8.875 1.00 94.62 238 HIS A CA 1
ATOM 1877 C C . HIS A 1 238 ? -5.489 4.549 -10.177 1.00 94.62 238 HIS A C 1
ATOM 1879 O O . HIS A 1 238 ? -4.482 5.131 -10.592 1.00 94.62 238 HIS A O 1
ATOM 1885 N N . ARG A 1 239 ? -6.652 4.629 -10.835 1.00 93.25 239 ARG A N 1
ATOM 1886 C CA . ARG A 1 239 ? -6.797 5.297 -12.141 1.00 93.25 239 ARG A CA 1
ATOM 1887 C C . ARG A 1 239 ? -6.288 6.740 -12.130 1.00 93.25 239 ARG A C 1
ATOM 1889 O O . ARG A 1 239 ? -5.642 7.184 -13.079 1.00 93.25 239 ARG A O 1
ATOM 1896 N N . GLU A 1 240 ? -6.603 7.478 -11.074 1.00 93.38 240 GLU A N 1
ATOM 1897 C CA . GLU A 1 240 ? -6.218 8.882 -10.909 1.00 93.38 240 GLU A CA 1
ATOM 1898 C C . GLU A 1 240 ? -4.748 9.006 -10.509 1.00 93.38 240 GLU A C 1
ATOM 1900 O O . GLU A 1 240 ? -4.028 9.847 -11.053 1.00 93.38 240 GLU A O 1
ATOM 1905 N N . MET A 1 241 ? -4.275 8.119 -9.627 1.00 94.44 241 MET A N 1
ATOM 1906 C CA . MET A 1 241 ? -2.862 8.026 -9.270 1.00 94.44 241 MET A CA 1
ATOM 1907 C C . MET A 1 241 ? -1.991 7.820 -10.514 1.00 94.44 241 MET A C 1
ATOM 1909 O O . MET A 1 241 ? -0.948 8.458 -10.634 1.00 94.44 241 MET A O 1
ATOM 1913 N N . TRP A 1 242 ? -2.410 7.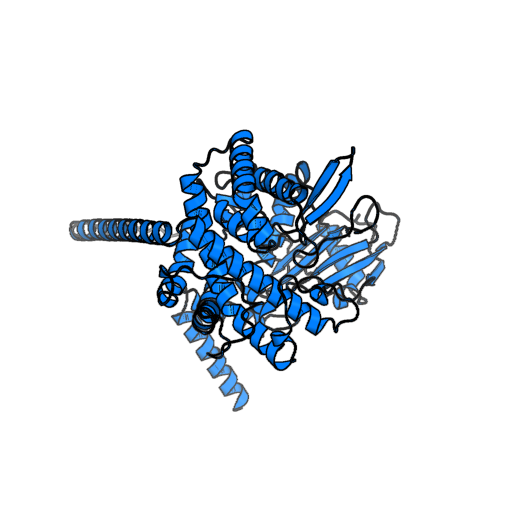001 -11.480 1.00 94.56 242 TRP A N 1
ATOM 1914 C CA . TRP A 1 242 ? -1.626 6.771 -12.697 1.00 94.56 242 TRP A CA 1
ATOM 1915 C C . TRP A 1 242 ? -1.429 8.027 -13.545 1.00 94.56 242 TRP A C 1
ATOM 1917 O O . TRP A 1 242 ? -0.394 8.152 -14.199 1.00 94.56 242 TRP A O 1
ATOM 1927 N N . VAL A 1 243 ? -2.357 8.988 -13.499 1.00 93.69 243 VAL A N 1
ATOM 1928 C CA . VAL A 1 243 ? -2.162 10.303 -14.133 1.00 93.69 243 VAL A CA 1
ATOM 1929 C C . VAL A 1 243 ? -1.018 11.049 -13.450 1.00 93.69 243 VAL A C 1
ATOM 1931 O O . VAL A 1 243 ? -0.156 11.607 -14.128 1.00 93.69 243 VAL A O 1
ATOM 1934 N N . LEU A 1 244 ? -0.961 11.018 -12.116 1.00 93.06 244 LEU A N 1
ATOM 1935 C CA . LEU A 1 244 ? 0.141 11.611 -11.354 1.00 93.06 244 LEU A CA 1
ATOM 1936 C C . LEU A 1 244 ? 1.469 10.901 -11.634 1.00 93.06 244 LEU A C 1
ATOM 1938 O O . LEU A 1 244 ? 2.480 11.573 -11.844 1.00 93.06 244 LEU A O 1
ATOM 1942 N N . CYS A 1 245 ? 1.468 9.567 -11.695 1.00 93.62 245 CYS A N 1
ATOM 1943 C CA . CYS A 1 245 ? 2.642 8.776 -12.063 1.00 93.62 245 CYS A CA 1
ATOM 1944 C C . CYS A 1 245 ? 3.134 9.139 -13.466 1.00 93.62 245 CYS A C 1
ATOM 1946 O O . CYS A 1 245 ? 4.326 9.373 -13.644 1.00 93.62 245 CYS A O 1
ATOM 1948 N N . ALA A 1 246 ? 2.233 9.253 -14.445 1.00 93.75 246 ALA A N 1
ATOM 1949 C CA . ALA A 1 246 ? 2.586 9.607 -15.815 1.00 93.75 246 ALA A CA 1
ATOM 1950 C C . ALA A 1 246 ? 3.169 11.024 -15.917 1.00 93.75 246 ALA A C 1
ATOM 1952 O O . ALA A 1 246 ? 4.173 11.236 -16.600 1.00 93.75 246 ALA A O 1
ATOM 1953 N N . LEU A 1 247 ? 2.584 11.990 -15.202 1.00 93.25 247 LEU A N 1
ATOM 1954 C CA . LEU A 1 247 ? 3.116 13.351 -15.124 1.00 93.25 247 LEU A CA 1
ATOM 1955 C C . LEU A 1 247 ? 4.506 13.363 -14.484 1.00 93.25 247 LEU A C 1
ATOM 1957 O O . LEU A 1 247 ? 5.434 13.927 -15.055 1.00 93.25 247 LEU A O 1
ATOM 1961 N N . SER A 1 248 ? 4.670 12.708 -13.334 1.00 91.94 248 SER A N 1
ATOM 1962 C CA . SER A 1 248 ? 5.962 12.614 -12.649 1.00 91.94 248 SER A CA 1
ATOM 1963 C C . SER A 1 248 ? 7.020 11.932 -13.523 1.00 91.94 248 SER A C 1
ATOM 1965 O O . SER A 1 248 ? 8.125 12.459 -13.676 1.00 91.94 248 SER A O 1
ATOM 1967 N N . GLY A 1 249 ? 6.664 10.822 -14.172 1.00 93.62 249 GLY A N 1
ATOM 1968 C CA . GLY A 1 249 ? 7.528 10.104 -15.103 1.00 93.62 249 GLY A CA 1
ATOM 1969 C C . GLY A 1 249 ? 7.980 10.985 -16.266 1.00 93.62 249 GLY A C 1
ATOM 1970 O O . GLY A 1 249 ? 9.170 11.033 -16.567 1.00 93.62 249 GLY A O 1
ATOM 1971 N N . ARG A 1 250 ? 7.070 11.765 -16.864 1.00 95.50 250 ARG A N 1
ATOM 1972 C CA . ARG A 1 250 ? 7.382 12.651 -17.999 1.00 95.50 250 ARG A CA 1
ATOM 1973 C C . ARG A 1 250 ? 8.460 13.688 -17.677 1.00 95.50 250 ARG A C 1
ATOM 1975 O O . ARG A 1 250 ? 9.186 14.096 -18.580 1.00 95.50 250 ARG A O 1
ATOM 1982 N N . PHE A 1 251 ? 8.559 14.119 -16.422 1.00 93.25 251 PHE A N 1
ATOM 1983 C CA . PHE A 1 251 ? 9.529 15.132 -16.005 1.00 93.25 251 PHE A CA 1
ATOM 1984 C C . PHE A 1 251 ? 10.805 14.561 -15.387 1.00 93.25 251 PHE A C 1
ATOM 1986 O O . PHE A 1 251 ? 11.821 15.252 -15.396 1.00 93.25 251 PHE A O 1
ATOM 1993 N N . GLY A 1 252 ? 10.762 13.349 -14.826 1.00 94.00 252 GLY A N 1
ATOM 1994 C CA . GLY A 1 252 ? 11.867 12.822 -14.023 1.00 94.00 252 GLY A CA 1
ATOM 1995 C C . GLY A 1 252 ? 12.496 11.523 -14.512 1.00 94.00 252 GLY A C 1
ATOM 1996 O O . GLY A 1 252 ? 13.675 11.294 -14.242 1.00 94.00 252 GLY A O 1
ATOM 1997 N N . LEU A 1 253 ? 11.752 10.685 -15.239 1.00 96.31 253 LEU A N 1
ATOM 1998 C CA . LEU A 1 253 ? 12.169 9.310 -15.512 1.00 96.31 253 LEU A CA 1
ATOM 1999 C C . LEU A 1 253 ? 13.448 9.240 -16.352 1.00 96.31 253 LEU A C 1
ATOM 2001 O O . LEU A 1 253 ? 14.356 8.493 -16.000 1.00 96.31 253 LEU A O 1
ATOM 2005 N N . SER A 1 254 ? 13.559 10.059 -17.402 1.00 96.56 254 SER A N 1
ATOM 2006 C CA . SER A 1 254 ? 14.747 10.089 -18.265 1.00 96.56 254 SER A CA 1
ATOM 2007 C C . SER A 1 254 ? 16.012 10.479 -17.495 1.00 96.56 254 SER A C 1
ATOM 2009 O O . SER A 1 254 ? 17.046 9.831 -17.642 1.00 96.56 254 SER A O 1
ATOM 2011 N N . TYR A 1 255 ? 15.928 11.484 -16.617 1.00 96.19 255 TYR A N 1
ATOM 2012 C CA . TYR A 1 255 ? 17.053 11.891 -15.772 1.00 96.19 255 TYR A CA 1
ATOM 2013 C C . TYR A 1 255 ? 17.468 10.776 -14.816 1.00 96.19 255 TYR A C 1
ATOM 2015 O O . TYR A 1 255 ? 18.658 10.487 -14.692 1.00 96.19 255 TYR A O 1
ATOM 2023 N N . THR A 1 256 ? 16.494 10.110 -14.192 1.00 95.50 256 THR A N 1
ATOM 2024 C CA . THR A 1 256 ? 16.749 8.979 -13.297 1.00 95.50 256 THR A CA 1
ATOM 2025 C C . THR A 1 256 ? 17.381 7.802 -14.042 1.00 95.50 256 THR A C 1
ATOM 2027 O O . THR A 1 256 ? 18.406 7.290 -13.600 1.00 95.50 256 THR A O 1
ATOM 2030 N N . MET A 1 257 ? 16.868 7.421 -15.214 1.00 96.19 257 MET A N 1
ATOM 2031 C CA . MET A 1 257 ? 17.466 6.368 -16.050 1.00 96.19 257 MET A CA 1
ATOM 2032 C C . MET A 1 257 ? 18.917 6.683 -16.430 1.00 96.19 257 MET A C 1
ATOM 2034 O O . MET A 1 257 ? 19.758 5.789 -16.431 1.00 96.19 257 MET A O 1
ATOM 2038 N N . GLN A 1 258 ? 19.227 7.957 -16.673 1.00 95.81 258 GLN A N 1
ATOM 2039 C CA . GLN A 1 258 ? 20.572 8.434 -17.005 1.00 95.81 258 GLN A CA 1
ATOM 2040 C C . GLN A 1 258 ? 21.472 8.683 -15.783 1.00 95.81 258 GLN A C 1
ATOM 2042 O O . GLN A 1 258 ? 22.602 9.134 -15.960 1.00 95.81 258 GLN A O 1
ATOM 2047 N N . LYS A 1 259 ? 20.999 8.418 -14.556 1.00 95.56 259 LYS A N 1
ATOM 2048 C CA . LYS A 1 259 ? 21.719 8.713 -13.301 1.00 95.56 259 LYS A CA 1
ATOM 2049 C C . LYS A 1 259 ? 22.131 10.185 -13.184 1.00 95.56 259 LYS A C 1
ATOM 2051 O O . LYS A 1 259 ? 23.245 10.532 -12.795 1.00 95.56 259 LYS A O 1
ATOM 2056 N N . THR A 1 260 ? 21.215 11.072 -13.558 1.00 94.44 260 THR A N 1
ATOM 2057 C CA . THR A 1 260 ? 21.416 12.518 -13.474 1.00 94.44 260 THR A CA 1
ATOM 2058 C C . THR A 1 260 ? 20.355 13.180 -12.607 1.00 94.44 260 THR A C 1
ATOM 2060 O O . THR A 1 260 ? 19.232 12.691 -12.458 1.00 94.44 260 THR A O 1
ATOM 2063 N N . LEU A 1 261 ? 20.713 14.336 -12.054 1.00 92.31 261 LEU A N 1
ATOM 2064 C CA . LEU A 1 261 ? 19.798 15.272 -11.419 1.00 92.31 261 LEU A CA 1
ATOM 2065 C C . LEU A 1 261 ? 19.742 16.529 -12.282 1.00 92.31 261 LEU A C 1
ATOM 2067 O O . LEU A 1 261 ? 20.704 17.296 -12.328 1.00 92.31 261 LEU A O 1
ATOM 2071 N N . ARG A 1 262 ? 18.622 16.728 -12.989 1.00 89.00 262 ARG A N 1
ATOM 2072 C CA . ARG A 1 262 ? 18.453 17.830 -13.962 1.00 89.00 262 ARG A CA 1
ATOM 2073 C C . ARG A 1 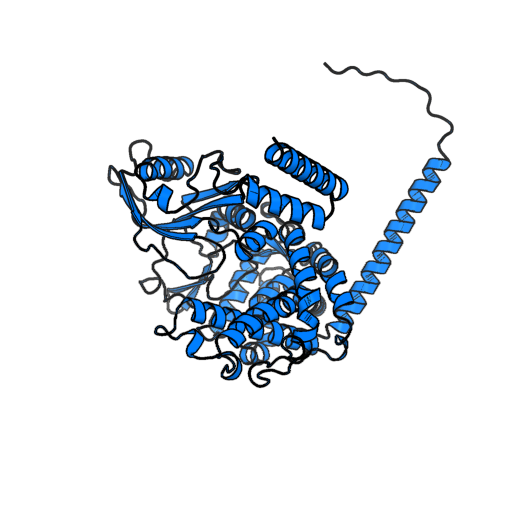262 ? 19.584 17.890 -15.008 1.00 89.00 262 ARG A C 1
ATOM 2075 O O . ARG A 1 262 ? 20.040 18.970 -15.365 1.00 89.00 262 ARG A O 1
ATOM 2082 N N . GLY A 1 263 ? 20.051 16.728 -15.468 1.00 88.50 263 GLY A N 1
ATOM 2083 C CA . GLY A 1 263 ? 21.112 16.602 -16.476 1.00 88.50 263 GLY A CA 1
ATOM 2084 C C . GLY A 1 263 ? 22.543 16.613 -15.928 1.00 88.50 263 GLY A C 1
ATOM 2085 O O . GLY A 1 263 ? 23.473 16.308 -16.668 1.00 88.50 263 GLY A O 1
ATOM 2086 N N . THR A 1 264 ? 22.742 16.889 -14.638 1.00 88.56 264 THR A N 1
ATOM 2087 C CA . THR A 1 264 ? 24.064 16.809 -14.003 1.00 88.56 264 THR A CA 1
ATOM 2088 C C . THR A 1 264 ? 24.280 15.416 -13.425 1.00 88.56 264 THR A C 1
ATOM 2090 O O . THR A 1 264 ? 23.425 14.918 -12.691 1.00 88.56 264 THR A O 1
ATOM 2093 N N . LYS A 1 265 ? 25.418 14.782 -13.730 1.00 87.19 265 LYS A N 1
ATOM 2094 C CA . LYS A 1 265 ? 25.831 13.532 -13.076 1.00 87.19 265 LYS A CA 1
ATOM 2095 C C . LYS A 1 265 ? 26.022 13.758 -11.582 1.00 87.19 265 LYS A C 1
ATOM 2097 O O . LYS A 1 265 ? 26.652 14.736 -11.181 1.00 87.19 265 LYS A O 1
ATOM 2102 N N . VAL A 1 266 ? 25.488 12.860 -10.767 1.00 84.25 266 VAL A N 1
ATOM 2103 C CA . VAL A 1 266 ? 25.548 12.973 -9.309 1.00 84.25 266 VAL A CA 1
ATOM 2104 C C . VAL A 1 266 ? 25.720 11.581 -8.690 1.00 8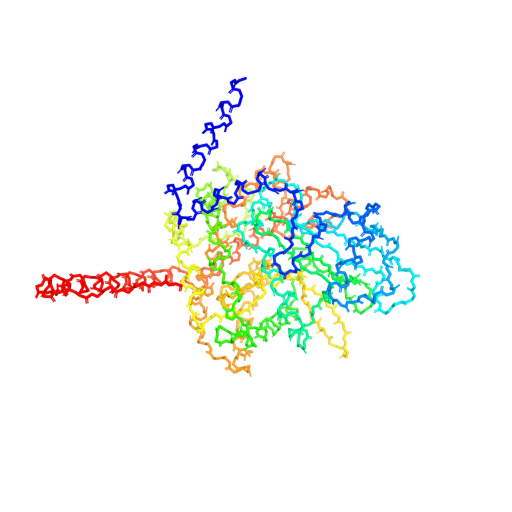4.25 266 VAL A C 1
ATOM 2106 O O . VAL A 1 266 ? 25.177 10.627 -9.231 1.00 84.25 266 VAL A O 1
ATOM 2109 N N . ASN A 1 267 ? 26.491 11.485 -7.596 1.00 90.75 267 ASN A N 1
ATOM 2110 C CA . ASN A 1 267 ? 26.777 10.282 -6.790 1.00 90.75 267 ASN A CA 1
ATOM 2111 C C . ASN A 1 267 ? 26.457 8.922 -7.462 1.00 90.75 267 ASN A C 1
ATOM 2113 O O . ASN A 1 267 ? 25.444 8.285 -7.158 1.00 90.75 267 ASN A O 1
ATOM 2117 N N . GLU A 1 268 ? 27.323 8.484 -8.385 1.00 91.88 268 GLU A N 1
ATOM 2118 C CA . GLU A 1 268 ? 27.132 7.230 -9.133 1.00 91.88 268 GLU A CA 1
ATOM 2119 C C . GLU A 1 268 ? 27.199 5.983 -8.231 1.00 91.88 268 GLU A C 1
ATOM 2121 O O . GLU A 1 268 ? 26.568 4.978 -8.552 1.00 91.88 268 GLU A O 1
ATOM 2126 N N . GLU A 1 269 ? 27.896 6.060 -7.091 1.00 93.62 269 GLU A N 1
ATOM 2127 C CA . GLU A 1 269 ? 28.009 4.971 -6.111 1.00 93.62 269 GLU A CA 1
ATOM 2128 C C . GLU A 1 269 ? 26.657 4.655 -5.458 1.00 93.62 269 GLU A C 1
ATOM 2130 O O . GLU A 1 269 ? 26.265 3.494 -5.342 1.00 93.62 269 GLU A O 1
ATOM 2135 N N . TRP A 1 270 ? 25.894 5.688 -5.095 1.00 95.19 270 TRP A N 1
ATOM 2136 C CA . TRP A 1 270 ? 24.543 5.508 -4.567 1.00 95.19 270 TRP A CA 1
ATOM 2137 C C . TRP A 1 270 ? 23.526 5.152 -5.662 1.00 95.19 270 TRP A C 1
ATOM 2139 O O . TRP A 1 270 ? 22.550 4.451 -5.409 1.00 95.19 270 TRP A O 1
ATOM 2149 N N . MET A 1 271 ? 23.722 5.595 -6.905 1.00 95.25 271 MET A N 1
ATOM 2150 C CA . MET A 1 271 ? 22.810 5.297 -8.018 1.00 95.25 271 MET A CA 1
ATOM 2151 C C . MET A 1 271 ? 23.071 3.913 -8.638 1.00 95.25 271 MET A C 1
ATOM 2153 O O . MET A 1 271 ? 23.545 3.783 -9.768 1.00 95.25 271 MET A O 1
ATOM 2157 N N . THR A 1 272 ? 22.717 2.857 -7.910 1.00 96.06 272 THR A N 1
ATOM 2158 C CA . THR A 1 272 ? 23.086 1.456 -8.207 1.00 96.06 272 THR A CA 1
ATOM 2159 C C . THR A 1 272 ? 22.321 0.772 -9.345 1.00 96.06 272 THR A C 1
ATOM 2161 O O . THR A 1 272 ? 22.630 -0.361 -9.692 1.00 96.06 272 THR A O 1
ATOM 2164 N N . TRP A 1 273 ? 21.291 1.393 -9.918 1.00 97.06 273 TRP A N 1
ATOM 2165 C CA . TRP A 1 273 ? 20.464 0.742 -10.941 1.00 97.06 273 TRP A CA 1
ATOM 2166 C C . TRP A 1 273 ? 21.150 0.671 -12.307 1.00 97.06 273 TRP A C 1
ATOM 2168 O O . TRP A 1 273 ? 21.975 1.512 -12.655 1.00 97.06 273 TRP A O 1
ATOM 2178 N N . GLU A 1 274 ? 20.745 -0.286 -13.135 1.00 97.00 274 GLU A N 1
ATOM 2179 C CA . GLU A 1 274 ? 21.176 -0.392 -14.531 1.00 97.00 274 GLU A CA 1
ATOM 2180 C C . GLU A 1 274 ? 19.949 -0.603 -15.411 1.00 97.00 274 GLU A C 1
ATOM 2182 O O . GLU A 1 274 ? 19.389 -1.699 -15.472 1.00 97.00 274 GLU A O 1
ATOM 2187 N N . CYS A 1 275 ? 19.497 0.469 -16.060 1.00 97.31 275 CYS A N 1
ATOM 2188 C CA . CYS A 1 275 ? 18.304 0.413 -16.893 1.00 97.31 275 CYS A CA 1
ATOM 2189 C C . CYS A 1 275 ? 18.529 -0.518 -18.102 1.00 97.31 275 CYS A C 1
ATOM 2191 O O . CYS A 1 275 ? 19.597 -0.438 -18.717 1.00 97.31 275 CYS A O 1
ATOM 2193 N N . PRO A 1 276 ? 17.552 -1.373 -18.477 1.00 97.31 276 PRO A N 1
ATOM 2194 C CA . PRO A 1 276 ? 17.611 -2.112 -19.734 1.00 97.31 276 PRO A CA 1
ATOM 2195 C C . PRO A 1 276 ? 17.912 -1.173 -20.907 1.00 97.31 276 PRO A C 1
ATOM 2197 O O . PRO A 1 276 ? 17.195 -0.195 -21.129 1.00 97.31 276 PRO A O 1
ATOM 2200 N N . SER A 1 277 ? 18.963 -1.471 -21.669 1.00 97.06 277 SER A N 1
ATOM 2201 C CA . SER A 1 277 ? 19.427 -0.608 -22.764 1.00 97.06 277 SER A CA 1
ATOM 2202 C C . SER A 1 277 ? 18.339 -0.348 -23.811 1.00 97.06 277 SER A C 1
ATOM 2204 O O . SER A 1 277 ? 18.236 0.738 -24.372 1.00 97.06 277 SER A O 1
ATOM 2206 N N . GLU A 1 278 ? 17.466 -1.328 -24.006 1.00 97.00 278 GLU A N 1
ATOM 2207 C CA . GLU A 1 278 ? 16.355 -1.334 -24.943 1.00 97.00 278 GLU A CA 1
ATOM 2208 C C . GLU A 1 278 ? 15.190 -0.434 -24.512 1.00 97.00 278 GLU A C 1
ATOM 2210 O O . GLU A 1 278 ? 14.324 -0.144 -25.340 1.00 97.00 278 GLU A O 1
ATOM 2215 N N . LEU A 1 279 ? 15.152 -0.009 -23.242 1.00 96.19 279 LEU A N 1
ATOM 2216 C CA . LEU A 1 279 ? 14.189 0.965 -22.721 1.00 96.19 279 LEU A CA 1
ATOM 2217 C C . LEU A 1 279 ? 14.678 2.410 -22.829 1.00 96.19 279 LEU A C 1
ATOM 2219 O O . LEU A 1 279 ? 13.855 3.325 -22.764 1.00 96.19 279 LEU A O 1
ATOM 2223 N N . MET A 1 280 ? 15.982 2.636 -23.006 1.00 96.94 280 MET A N 1
ATOM 2224 C CA . MET A 1 280 ? 16.533 3.984 -23.153 1.00 96.94 280 MET A CA 1
ATOM 2225 C C . MET A 1 280 ? 15.914 4.670 -24.380 1.00 96.94 280 MET A C 1
ATOM 2227 O O . MET A 1 280 ? 15.956 4.136 -25.489 1.00 96.94 280 MET A O 1
ATOM 2231 N N . GLY A 1 281 ? 15.315 5.849 -24.190 1.00 96.38 281 GLY A N 1
ATOM 2232 C CA . GLY A 1 281 ? 14.601 6.565 -25.253 1.00 96.38 281 GLY A CA 1
ATOM 2233 C C . GLY A 1 281 ? 13.163 6.086 -25.509 1.00 96.38 281 GLY A C 1
ATOM 2234 O O . GLY A 1 281 ? 12.512 6.589 -26.427 1.00 96.38 281 GLY A O 1
ATOM 2235 N N . LYS A 1 282 ? 12.648 5.123 -24.730 1.00 97.69 282 LYS A N 1
ATOM 2236 C CA . LYS A 1 282 ? 11.254 4.636 -24.790 1.00 97.69 282 LYS A CA 1
ATOM 2237 C C . LYS A 1 282 ? 10.399 5.087 -23.608 1.00 97.69 282 LYS A C 1
ATOM 2239 O O . LYS A 1 282 ? 9.304 4.567 -23.400 1.00 97.69 282 LYS A O 1
ATOM 2244 N N . GLU A 1 283 ? 10.860 6.065 -22.840 1.00 96.69 283 GLU A N 1
ATOM 2245 C CA . GLU A 1 283 ? 10.237 6.487 -21.586 1.00 96.69 283 GLU A CA 1
ATOM 2246 C C . GLU A 1 283 ? 8.798 6.953 -21.805 1.00 96.69 283 GLU A C 1
ATOM 2248 O O . GLU A 1 283 ? 7.893 6.527 -21.095 1.00 96.69 283 GLU A O 1
ATOM 2253 N N . LEU A 1 284 ? 8.568 7.791 -22.821 1.00 97.38 284 LEU A N 1
ATOM 2254 C CA . LEU A 1 284 ? 7.235 8.320 -23.125 1.00 97.38 284 LEU A CA 1
ATOM 2255 C C . LEU A 1 284 ? 6.269 7.236 -23.616 1.00 97.38 284 LEU A C 1
ATOM 2257 O O . LEU A 1 284 ? 5.088 7.282 -23.279 1.00 97.38 284 LEU A O 1
ATOM 2261 N N . GLU A 1 285 ? 6.771 6.265 -24.382 1.00 98.00 285 GLU A N 1
ATOM 2262 C CA . GLU A 1 285 ? 6.002 5.104 -24.843 1.00 98.00 285 GLU A CA 1
ATOM 2263 C C . GLU A 1 285 ? 5.576 4.246 -23.640 1.00 98.00 285 GLU A C 1
ATOM 2265 O O . GLU A 1 285 ? 4.405 3.905 -23.496 1.00 98.00 285 GLU A O 1
ATOM 2270 N N . LEU A 1 286 ? 6.505 3.982 -22.719 1.00 97.81 286 LEU A N 1
ATOM 2271 C CA . LEU A 1 286 ? 6.241 3.215 -21.504 1.00 97.81 286 LEU A CA 1
ATOM 2272 C C . LEU A 1 286 ? 5.267 3.930 -20.556 1.00 97.81 286 LEU A C 1
ATOM 2274 O O . LEU A 1 286 ? 4.341 3.312 -20.035 1.00 97.81 286 LEU A O 1
ATOM 2278 N N . ILE A 1 287 ? 5.449 5.240 -20.359 1.00 97.38 287 ILE A N 1
ATOM 2279 C CA . ILE A 1 287 ? 4.554 6.086 -19.554 1.00 97.38 287 ILE A CA 1
ATOM 2280 C C . ILE A 1 287 ? 3.128 6.053 -20.112 1.00 97.38 287 ILE A C 1
ATOM 2282 O O . ILE A 1 287 ? 2.170 5.979 -19.342 1.00 97.38 287 ILE A O 1
ATOM 2286 N N . HIS A 1 288 ? 2.988 6.116 -21.437 1.00 96.50 288 HIS A N 1
ATOM 2287 C CA . HIS A 1 288 ? 1.694 6.046 -22.106 1.00 96.50 288 HIS A CA 1
ATOM 2288 C C . HIS A 1 288 ? 1.011 4.687 -21.896 1.00 96.50 288 HIS A C 1
ATOM 2290 O O . HIS A 1 288 ? -0.189 4.638 -21.622 1.00 96.50 288 HIS A O 1
ATOM 2296 N N . ASP A 1 289 ? 1.767 3.594 -21.985 1.00 97.81 289 ASP A N 1
ATOM 2297 C CA . ASP A 1 289 ? 1.214 2.239 -21.932 1.00 97.81 289 ASP A CA 1
ATOM 2298 C C . ASP A 1 289 ? 0.940 1.738 -20.510 1.00 97.81 289 ASP A C 1
ATOM 2300 O O . ASP A 1 289 ? 0.055 0.902 -20.316 1.00 97.81 289 ASP A O 1
ATOM 2304 N N . MET A 1 290 ? 1.657 2.256 -19.507 1.00 97.75 290 MET A N 1
ATOM 2305 C CA . MET A 1 290 ? 1.571 1.826 -18.105 1.00 97.75 290 MET A CA 1
ATOM 2306 C C . MET A 1 290 ? 0.122 1.667 -17.596 1.00 97.75 290 MET A C 1
ATOM 2308 O O . MET A 1 290 ? -0.196 0.587 -17.096 1.00 97.75 290 MET A O 1
ATOM 2312 N N . PRO A 1 291 ? -0.799 2.647 -17.736 1.00 96.06 291 PRO A N 1
ATOM 2313 C CA . PRO A 1 291 ? -2.175 2.484 -17.259 1.00 96.06 291 PRO A CA 1
ATOM 2314 C C . PRO A 1 291 ? -2.909 1.304 -17.911 1.00 96.06 291 PRO A C 1
ATOM 2316 O O . PRO A 1 291 ? -3.707 0.625 -17.263 1.00 96.06 291 PRO A O 1
ATOM 2319 N N . GLN A 1 292 ? -2.654 1.049 -19.197 1.00 97.06 292 GLN A N 1
ATOM 2320 C CA . GLN A 1 292 ? -3.297 -0.036 -19.936 1.00 97.06 292 GLN A CA 1
ATOM 2321 C C . GLN A 1 292 ? -2.711 -1.395 -19.551 1.00 97.06 292 GLN A C 1
ATOM 2323 O O . GLN A 1 292 ? -3.479 -2.345 -19.394 1.00 97.06 292 GLN A O 1
ATOM 2328 N N . ILE A 1 293 ? -1.394 -1.477 -19.325 1.00 98.06 293 ILE A N 1
ATOM 2329 C CA . ILE A 1 293 ? -0.736 -2.679 -18.795 1.00 98.06 293 ILE A CA 1
ATOM 2330 C C . ILE A 1 293 ? -1.390 -3.061 -17.462 1.00 98.06 293 ILE A C 1
ATOM 2332 O O . ILE A 1 293 ? -1.961 -4.145 -17.348 1.00 98.06 293 ILE A O 1
ATOM 2336 N N . LEU A 1 294 ? -1.424 -2.144 -16.493 1.00 97.62 294 LEU A N 1
ATOM 2337 C CA . LEU A 1 294 ? -1.971 -2.403 -15.152 1.00 97.62 294 LEU A CA 1
ATOM 2338 C C . LEU A 1 294 ? -3.482 -2.701 -15.180 1.00 97.62 294 LEU A C 1
ATOM 2340 O O . LEU A 1 294 ? -3.984 -3.558 -14.447 1.00 97.62 294 LEU A O 1
ATOM 2344 N N . THR A 1 295 ? -4.228 -2.046 -16.075 1.00 96.69 295 THR A N 1
ATOM 2345 C CA . THR A 1 295 ? -5.645 -2.370 -16.300 1.00 96.69 295 THR A CA 1
ATOM 2346 C C . THR A 1 295 ? -5.818 -3.786 -16.844 1.00 96.69 295 THR A C 1
ATOM 2348 O O . THR A 1 295 ? -6.721 -4.490 -16.406 1.00 96.69 295 THR A O 1
ATOM 2351 N N . SER A 1 296 ? -4.983 -4.216 -17.794 1.00 97.56 296 SER A N 1
ATOM 2352 C CA . SER A 1 296 ? -5.078 -5.564 -18.366 1.00 97.56 296 SER A CA 1
ATOM 2353 C C . SER A 1 296 ? -4.730 -6.646 -17.344 1.00 97.56 296 SER A C 1
ATOM 2355 O O . SER A 1 296 ? -5.489 -7.600 -17.206 1.00 97.56 296 SER A O 1
ATOM 2357 N N . LEU A 1 297 ? -3.670 -6.443 -16.551 1.00 97.75 297 LEU A N 1
ATOM 2358 C CA . LEU A 1 297 ? -3.262 -7.374 -15.498 1.00 97.75 297 LEU A CA 1
ATOM 2359 C C . LEU A 1 297 ? -4.373 -7.568 -14.462 1.00 97.75 297 LEU A C 1
ATOM 2361 O O . LEU A 1 297 ? -4.727 -8.700 -14.140 1.00 97.75 297 LEU A O 1
ATOM 2365 N N . SER A 1 298 ? -4.956 -6.474 -13.967 1.00 95.81 298 SER A N 1
ATOM 2366 C CA . SER A 1 298 ? -6.020 -6.519 -12.949 1.00 95.81 298 SER A CA 1
ATOM 2367 C C . SER A 1 298 ? -7.378 -7.008 -13.469 1.00 95.81 298 SER A C 1
ATOM 2369 O O . SER A 1 298 ? -8.292 -7.232 -12.674 1.00 95.81 298 SER A O 1
ATOM 2371 N N . LYS A 1 299 ? -7.538 -7.156 -14.788 1.00 95.38 299 LYS A N 1
ATOM 2372 C CA . LYS A 1 299 ? -8.739 -7.725 -15.413 1.00 95.38 299 LYS A CA 1
ATOM 2373 C C . LYS A 1 299 ? -8.617 -9.212 -15.721 1.00 95.38 299 LYS A C 1
ATOM 2375 O O . LYS A 1 299 ? -9.624 -9.788 -16.112 1.00 95.38 299 LYS A O 1
ATOM 2380 N N . ASP A 1 300 ? -7.443 -9.815 -15.551 1.00 97.19 300 ASP A N 1
ATOM 2381 C CA . ASP A 1 300 ? -7.246 -11.253 -15.728 1.00 97.19 300 ASP A CA 1
ATOM 2382 C C . ASP A 1 300 ? -7.840 -12.022 -14.529 1.00 97.19 300 ASP A C 1
ATOM 2384 O O . ASP A 1 300 ? -7.228 -12.036 -13.458 1.00 97.19 300 ASP A O 1
ATOM 2388 N N . PRO A 1 301 ? -9.018 -12.667 -14.662 1.00 95.69 301 PRO A N 1
ATOM 2389 C CA . PRO A 1 301 ? -9.678 -13.323 -13.533 1.00 95.69 301 PRO A CA 1
ATOM 2390 C C . PRO A 1 301 ? -8.918 -14.562 -13.040 1.00 95.69 301 PRO A C 1
ATOM 2392 O O . PRO A 1 301 ? -9.076 -14.970 -11.890 1.00 95.69 301 PRO A O 1
ATOM 2395 N N . GLU A 1 302 ? -8.068 -15.158 -13.876 1.00 97.25 302 GLU A N 1
ATOM 2396 C CA . GLU A 1 302 ? -7.280 -16.339 -13.511 1.00 97.25 302 GLU A CA 1
ATOM 2397 C C . GLU A 1 302 ? -5.982 -15.968 -12.791 1.00 97.25 302 GLU A C 1
ATOM 2399 O O . GLU A 1 302 ? -5.276 -16.852 -12.315 1.00 97.25 302 GLU A O 1
ATOM 2404 N N . MET A 1 303 ? -5.670 -14.673 -12.706 1.00 98.38 303 MET A N 1
ATOM 2405 C CA . MET A 1 303 ? -4.507 -14.125 -12.009 1.00 98.38 303 MET A CA 1
ATOM 2406 C C . MET A 1 303 ? -4.892 -13.058 -10.983 1.00 98.38 303 MET A C 1
ATOM 2408 O O . MET A 1 303 ? -4.002 -12.432 -10.413 1.00 98.38 303 MET A O 1
ATOM 2412 N N . ALA A 1 304 ? -6.185 -12.831 -10.746 1.00 98.38 304 ALA A N 1
ATOM 2413 C CA . ALA A 1 304 ? -6.667 -11.811 -9.830 1.00 98.38 304 ALA A CA 1
ATOM 2414 C C . ALA A 1 304 ? -7.161 -12.412 -8.510 1.00 98.38 304 ALA A C 1
ATOM 2416 O O . ALA A 1 304 ? -7.911 -13.387 -8.492 1.00 98.38 304 ALA A O 1
ATOM 2417 N N . ALA A 1 305 ? -6.780 -11.787 -7.402 1.00 98.62 305 ALA A N 1
ATOM 2418 C CA . ALA A 1 305 ? -7.252 -12.121 -6.066 1.00 98.62 305 ALA A CA 1
ATOM 2419 C C . ALA A 1 305 ? -7.291 -10.866 -5.193 1.00 98.62 305 ALA A C 1
ATOM 2421 O O . ALA A 1 305 ? -6.629 -9.870 -5.487 1.00 98.62 305 ALA A O 1
ATOM 2422 N N . PHE A 1 306 ? -8.072 -10.900 -4.118 1.00 98.69 306 PHE A N 1
ATOM 2423 C CA . PHE A 1 306 ? -7.945 -9.914 -3.058 1.00 98.69 306 PHE A CA 1
ATOM 2424 C C . PHE A 1 306 ? -6.626 -10.128 -2.326 1.00 98.69 306 PHE A C 1
ATOM 2426 O O . PHE A 1 306 ? -6.342 -11.227 -1.846 1.00 98.69 306 PHE A O 1
ATOM 2433 N N . GLY A 1 307 ? -5.851 -9.059 -2.231 1.00 98.38 307 GLY A N 1
ATOM 2434 C CA . GLY A 1 307 ? -4.563 -9.056 -1.566 1.00 98.38 307 GLY A CA 1
ATOM 2435 C C . GLY A 1 307 ? -4.374 -7.815 -0.714 1.00 98.38 307 GLY A C 1
ATOM 2436 O O . GLY A 1 307 ? -5.193 -6.888 -0.715 1.00 98.38 307 GLY A O 1
ATOM 2437 N N . HIS A 1 308 ? -3.284 -7.802 0.042 1.00 98.50 308 HIS A N 1
ATOM 2438 C CA . HIS A 1 308 ? -2.931 -6.653 0.870 1.00 98.50 308 HIS A CA 1
ATOM 2439 C C . HIS A 1 308 ? -2.301 -5.542 0.016 1.00 98.50 308 HIS A C 1
ATOM 2441 O O . HIS A 1 308 ? -2.484 -4.364 0.322 1.00 98.50 308 HIS A O 1
ATOM 2447 N N . ASN A 1 309 ? -1.603 -5.907 -1.069 1.00 97.62 309 ASN A N 1
ATOM 2448 C CA . ASN A 1 309 ? -0.937 -5.016 -2.031 1.00 97.62 309 ASN A CA 1
ATOM 2449 C C . ASN A 1 309 ? 0.132 -4.080 -1.433 1.00 97.62 309 ASN A C 1
ATOM 2451 O O . ASN A 1 309 ? 0.523 -3.111 -2.071 1.00 97.62 309 ASN A O 1
ATOM 2455 N N . ASP A 1 310 ? 0.592 -4.336 -0.207 1.00 96.94 310 ASP A N 1
ATOM 2456 C CA . ASP A 1 310 ? 1.689 -3.602 0.453 1.00 96.94 310 ASP A CA 1
ATOM 2457 C C . ASP A 1 310 ? 2.265 -4.466 1.590 1.00 96.94 310 ASP A C 1
ATOM 2459 O O . ASP A 1 310 ? 2.374 -4.024 2.735 1.00 96.94 310 ASP A O 1
ATOM 2463 N N . LEU A 1 311 ? 2.516 -5.748 1.287 1.00 96.44 311 LEU A N 1
ATOM 2464 C CA . LEU A 1 311 ? 3.033 -6.751 2.225 1.00 96.44 311 LEU A CA 1
ATOM 2465 C C . LEU A 1 311 ? 4.517 -6.507 2.480 1.00 96.44 311 LEU A C 1
ATOM 2467 O O . LEU A 1 311 ? 5.387 -7.081 1.826 1.00 96.44 311 LEU A O 1
ATOM 2471 N N . THR A 1 312 ? 4.795 -5.642 3.442 1.00 96.06 312 THR A N 1
ATOM 2472 C CA . THR A 1 312 ? 6.149 -5.245 3.824 1.00 96.06 312 THR A CA 1
ATOM 2473 C C . THR A 1 312 ? 6.328 -5.292 5.334 1.00 96.06 312 THR A C 1
ATOM 2475 O O . THR A 1 312 ? 5.369 -5.351 6.101 1.00 96.06 312 THR A O 1
ATOM 2478 N N . THR A 1 313 ? 7.582 -5.267 5.784 1.00 95.81 313 THR A N 1
ATOM 2479 C CA . THR A 1 313 ? 7.940 -5.471 7.198 1.00 95.81 313 THR A CA 1
ATOM 2480 C C . THR A 1 313 ? 7.395 -4.415 8.155 1.00 95.81 313 THR A C 1
ATOM 2482 O O . THR A 1 313 ? 7.177 -4.737 9.317 1.00 95.81 313 THR A O 1
ATOM 2485 N N . ASP A 1 314 ? 7.128 -3.199 7.682 1.00 95.12 314 ASP A N 1
ATOM 2486 C CA . ASP A 1 314 ? 6.502 -2.110 8.446 1.00 95.12 314 ASP A CA 1
ATOM 2487 C C . ASP A 1 314 ? 4.968 -2.128 8.443 1.00 95.12 314 ASP A C 1
ATOM 2489 O O . ASP A 1 314 ? 4.363 -1.331 9.155 1.00 95.12 314 ASP A O 1
ATOM 2493 N N . ASN A 1 315 ? 4.359 -3.054 7.700 1.00 97.44 315 ASN A N 1
ATOM 2494 C CA . ASN A 1 315 ? 2.921 -3.346 7.701 1.00 97.44 315 ASN A CA 1
ATOM 2495 C C . ASN A 1 315 ? 2.632 -4.738 8.304 1.00 97.44 315 ASN A C 1
ATOM 2497 O O . ASN A 1 315 ? 1.532 -5.282 8.182 1.00 97.44 315 ASN A O 1
ATOM 2501 N N . ALA A 1 316 ? 3.629 -5.337 8.961 1.00 97.81 316 ALA A N 1
ATOM 2502 C CA . ALA A 1 316 ? 3.541 -6.644 9.592 1.00 97.81 316 ALA A CA 1
ATOM 2503 C C . ALA A 1 316 ? 4.018 -6.595 11.044 1.00 97.81 316 ALA A C 1
ATOM 2505 O O . ALA A 1 316 ? 4.870 -5.791 11.426 1.00 97.81 316 ALA A O 1
ATOM 2506 N N . PHE A 1 317 ? 3.476 -7.484 11.867 1.00 98.12 317 PHE A N 1
ATOM 2507 C CA . PHE A 1 317 ? 3.930 -7.688 13.235 1.00 98.12 317 PHE A CA 1
ATOM 2508 C C . PHE A 1 317 ? 4.186 -9.157 13.502 1.00 98.12 317 PHE A C 1
ATOM 2510 O O . PHE A 1 317 ? 3.520 -10.033 12.952 1.00 98.12 317 PHE A O 1
ATOM 2517 N N . TYR A 1 318 ? 5.140 -9.414 14.388 1.00 98.31 318 TYR A N 1
ATOM 2518 C CA . TYR A 1 318 ? 5.641 -10.754 14.639 1.00 98.31 318 TYR A CA 1
ATOM 2519 C C . TYR A 1 318 ? 5.493 -11.129 16.105 1.00 98.31 318 TYR A C 1
ATOM 2521 O O . TYR A 1 318 ? 5.550 -10.272 16.990 1.00 98.31 318 TYR A O 1
ATOM 2529 N N . TRP A 1 319 ? 5.335 -12.419 16.367 1.00 98.25 319 TRP A N 1
ATOM 2530 C CA . TRP A 1 319 ? 5.433 -12.993 17.705 1.00 98.25 319 TRP A CA 1
ATOM 2531 C C . TRP A 1 319 ? 6.022 -14.395 17.620 1.00 98.25 319 TRP A C 1
ATOM 2533 O O . TRP A 1 319 ? 5.945 -15.054 16.583 1.00 98.25 319 TRP A O 1
ATOM 2543 N N . ILE A 1 320 ? 6.601 -14.854 18.727 1.00 97.94 320 ILE A N 1
ATOM 2544 C CA . ILE A 1 320 ? 7.040 -16.241 18.865 1.00 97.94 320 ILE A CA 1
ATOM 2545 C C . ILE A 1 320 ? 5.971 -17.006 19.636 1.00 97.94 320 ILE A C 1
ATOM 2547 O O . ILE A 1 320 ? 5.584 -16.605 20.735 1.00 97.94 320 ILE A O 1
ATOM 2551 N N . ALA A 1 321 ? 5.505 -18.112 19.069 1.00 97.56 321 ALA A N 1
ATOM 2552 C CA . ALA A 1 321 ? 4.650 -19.076 19.750 1.00 97.56 321 ALA A CA 1
ATOM 2553 C C . ALA A 1 321 ? 5.083 -20.482 19.342 1.00 97.56 321 ALA A C 1
ATOM 2555 O O . ALA A 1 321 ? 5.329 -20.728 18.162 1.00 97.56 321 ALA A O 1
ATOM 2556 N N . GLU A 1 322 ? 5.194 -21.381 20.324 1.00 97.12 322 GLU A N 1
ATOM 2557 C CA . GLU A 1 322 ? 5.650 -22.764 20.105 1.00 97.12 322 GLU A CA 1
ATOM 2558 C C . GLU A 1 322 ? 6.995 -22.824 19.360 1.00 97.12 322 GLU A C 1
ATOM 2560 O O . GLU A 1 322 ? 7.160 -23.580 18.407 1.00 97.12 322 GLU A O 1
ATOM 2565 N N . GLU A 1 323 ? 7.937 -21.960 19.761 1.00 96.69 323 GLU A N 1
ATOM 2566 C CA . GLU A 1 323 ? 9.285 -21.848 19.172 1.00 96.69 323 GLU A CA 1
ATOM 2567 C C . GLU A 1 323 ? 9.313 -21.483 17.676 1.00 96.69 323 GLU A C 1
ATOM 2569 O O . GLU A 1 323 ? 10.359 -21.557 17.038 1.00 96.69 323 GLU A O 1
ATOM 2574 N N . LYS A 1 324 ? 8.184 -21.044 17.109 1.00 97.38 324 LYS A N 1
ATOM 2575 C CA . LYS A 1 324 ? 8.076 -20.621 15.709 1.00 97.38 324 LYS A CA 1
ATOM 2576 C C . LYS A 1 324 ? 7.775 -19.137 15.604 1.00 97.38 324 LYS A C 1
ATOM 2578 O O . LYS A 1 324 ? 7.051 -18.582 16.434 1.00 97.38 324 LYS A O 1
ATOM 2583 N N . LEU A 1 325 ? 8.316 -18.513 14.561 1.00 98.19 325 LEU A N 1
ATOM 2584 C CA . LEU A 1 325 ? 7.965 -17.159 14.166 1.00 98.19 325 LEU A CA 1
ATOM 2585 C C . LEU A 1 325 ? 6.595 -17.162 13.483 1.00 98.19 325 LEU A C 1
ATOM 2587 O O . LEU A 1 325 ? 6.354 -17.902 12.530 1.00 98.19 325 LEU A O 1
ATOM 2591 N N . HIS A 1 326 ? 5.700 -16.316 13.977 1.00 98.12 326 HIS A N 1
ATOM 2592 C CA . HIS A 1 326 ? 4.392 -16.065 13.382 1.00 98.12 326 HIS A CA 1
ATOM 2593 C C . HIS A 1 326 ? 4.297 -14.612 12.940 1.00 98.12 326 HIS A C 1
ATOM 2595 O O . HIS A 1 326 ? 5.035 -13.753 13.429 1.00 98.12 326 HIS A O 1
ATOM 2601 N N . MET A 1 327 ? 3.359 -14.341 12.036 1.00 98.25 327 MET A N 1
ATOM 2602 C CA . MET A 1 327 ? 3.141 -13.020 11.462 1.00 98.25 327 MET A CA 1
ATOM 2603 C C . MET A 1 327 ? 1.653 -12.666 11.450 1.00 98.25 327 MET A C 1
ATOM 2605 O O . MET A 1 327 ? 0.789 -13.520 11.243 1.00 98.25 327 MET A O 1
ATOM 2609 N N . GLY A 1 328 ? 1.369 -11.387 11.648 1.00 98.44 328 GLY A N 1
ATOM 2610 C CA . GLY A 1 328 ? 0.085 -10.757 11.387 1.00 98.44 328 GLY A CA 1
ATOM 2611 C C . GLY A 1 328 ? 0.290 -9.471 10.599 1.00 98.44 328 GLY A C 1
ATOM 2612 O O . GLY A 1 328 ? 1.415 -8.981 10.486 1.00 98.44 328 GLY A O 1
ATOM 2613 N N . LEU A 1 329 ? -0.790 -8.940 10.038 1.00 98.50 329 LEU A N 1
ATOM 2614 C CA . LEU A 1 329 ? -0.761 -7.784 9.145 1.00 98.50 329 LEU A CA 1
ATOM 2615 C C . LEU A 1 329 ? -1.624 -6.642 9.673 1.00 98.50 329 LEU A C 1
ATOM 2617 O O . LEU A 1 329 ? -2.621 -6.858 10.366 1.00 98.50 329 LEU A O 1
ATOM 2621 N N . PHE A 1 330 ? -1.243 -5.421 9.321 1.00 97.94 330 PHE A N 1
ATOM 2622 C CA . PHE A 1 330 ? -1.996 -4.198 9.572 1.00 97.94 330 PHE A CA 1
ATOM 2623 C C . PHE A 1 330 ? -1.733 -3.190 8.446 1.00 97.94 330 PHE A C 1
ATOM 2625 O O . PHE A 1 330 ? -0.918 -3.433 7.570 1.00 97.94 330 PHE A O 1
ATOM 2632 N N . ASP A 1 331 ? -2.410 -2.040 8.481 1.00 96.94 331 ASP A N 1
ATOM 2633 C CA . ASP A 1 331 ? -2.337 -1.021 7.420 1.00 96.94 331 ASP A CA 1
ATOM 2634 C C . ASP A 1 331 ? -2.831 -1.530 6.048 1.00 96.94 331 ASP A C 1
ATOM 2636 O O . ASP A 1 331 ? -2.162 -1.447 5.017 1.00 96.94 331 ASP A O 1
ATOM 2640 N N . TRP A 1 332 ? -4.081 -2.003 6.031 1.00 98.06 332 TRP A N 1
ATOM 2641 C CA . TRP A 1 332 ? -4.783 -2.565 4.868 1.00 98.06 332 TRP A CA 1
ATOM 2642 C C . TRP A 1 332 ? -5.207 -1.513 3.825 1.00 98.06 332 TRP A C 1
ATOM 2644 O O . TRP A 1 332 ? -6.156 -1.702 3.061 1.00 98.06 332 TRP A O 1
ATOM 2654 N N . GLN A 1 333 ? -4.512 -0.382 3.775 1.00 96.31 333 GLN A N 1
ATOM 2655 C CA . GLN A 1 333 ? -4.860 0.778 2.959 1.00 96.31 333 GLN A CA 1
ATOM 2656 C C . GLN A 1 333 ? -4.742 0.527 1.453 1.00 96.31 333 GLN A C 1
ATOM 2658 O O . GLN A 1 333 ? -5.427 1.170 0.673 1.00 96.31 333 GLN A O 1
ATOM 2663 N N . GLN A 1 334 ? -3.909 -0.419 1.019 1.00 96.88 334 GLN A N 1
ATOM 2664 C CA . GLN A 1 334 ? -3.810 -0.789 -0.400 1.00 96.88 334 GLN A CA 1
ATOM 2665 C C . GLN A 1 334 ? -4.657 -2.021 -0.753 1.00 96.88 334 GLN A C 1
ATOM 2667 O O . GLN A 1 334 ? -4.656 -2.469 -1.899 1.00 96.88 334 GLN A O 1
ATOM 2672 N N . SER A 1 335 ? -5.405 -2.567 0.210 1.00 98.31 335 SER A N 1
ATOM 2673 C CA . SER A 1 335 ? -6.086 -3.844 0.028 1.00 98.31 335 SER A CA 1
ATOM 2674 C C . SER A 1 335 ? -7.228 -3.762 -0.988 1.00 98.31 335 SER A C 1
ATOM 2676 O O . SER A 1 335 ? -8.146 -2.952 -0.884 1.00 98.31 335 SER A O 1
ATOM 2678 N N . CYS A 1 336 ? -7.143 -4.579 -2.030 1.00 98.25 336 CYS A N 1
ATOM 2679 C CA . CYS A 1 336 ? -8.082 -4.590 -3.147 1.00 98.25 336 CYS A CA 1
ATOM 2680 C C . CYS A 1 336 ? -7.879 -5.863 -3.976 1.00 98.25 336 CYS A C 1
ATOM 2682 O O . CYS A 1 336 ? -6.925 -6.615 -3.758 1.00 98.25 336 CYS A O 1
ATOM 2684 N N . VAL A 1 337 ? -8.779 -6.114 -4.929 1.00 98.56 337 VAL A N 1
ATOM 2685 C CA . VAL A 1 337 ? -8.599 -7.188 -5.912 1.00 98.56 337 VAL A CA 1
ATOM 2686 C C . VAL A 1 337 ? -7.582 -6.740 -6.957 1.00 98.56 337 VAL A C 1
ATOM 2688 O O . VAL A 1 337 ? -7.800 -5.753 -7.666 1.00 98.56 337 VAL A O 1
ATOM 2691 N N . ASN A 1 338 ? -6.477 -7.468 -7.067 1.00 98.38 338 ASN A N 1
ATOM 2692 C CA . ASN A 1 338 ? -5.375 -7.152 -7.965 1.00 98.38 338 ASN A CA 1
ATOM 2693 C C . ASN A 1 338 ? -4.804 -8.413 -8.618 1.00 98.38 338 ASN A C 1
ATOM 2695 O O . ASN A 1 338 ? -5.076 -9.533 -8.190 1.00 98.38 338 ASN A O 1
ATOM 2699 N N . ASN A 1 339 ? -3.994 -8.222 -9.656 1.00 98.69 339 ASN A N 1
ATOM 2700 C CA . ASN A 1 339 ? -3.181 -9.281 -10.220 1.00 98.69 339 ASN A CA 1
ATOM 2701 C C . ASN A 1 339 ? -2.129 -9.739 -9.200 1.00 98.69 339 ASN A C 1
ATOM 2703 O O . ASN A 1 339 ? -1.298 -8.939 -8.766 1.00 98.69 339 ASN A O 1
ATOM 2707 N N . VAL A 1 340 ? -2.120 -11.027 -8.860 1.00 98.75 340 VAL A N 1
ATOM 2708 C CA . VAL A 1 340 ? -1.234 -11.554 -7.816 1.00 98.75 340 VAL A CA 1
ATOM 2709 C C . VAL A 1 340 ? 0.245 -11.387 -8.157 1.00 98.75 340 VAL A C 1
ATOM 2711 O O . VAL A 1 340 ? 1.056 -11.175 -7.265 1.00 98.75 340 VAL A O 1
ATOM 2714 N N . ALA A 1 341 ? 0.626 -11.455 -9.435 1.00 98.75 341 ALA A N 1
ATOM 2715 C CA . ALA A 1 341 ? 2.019 -11.285 -9.836 1.00 98.75 341 ALA A CA 1
ATOM 2716 C C . ALA A 1 341 ? 2.449 -9.815 -9.751 1.00 98.75 341 ALA A C 1
ATOM 2718 O O . ALA A 1 341 ? 3.559 -9.517 -9.312 1.00 98.75 341 ALA A O 1
ATOM 2719 N N . GLN A 1 342 ? 1.550 -8.890 -10.099 1.00 98.31 342 GLN A N 1
ATOM 2720 C CA . GLN A 1 342 ? 1.773 -7.459 -9.908 1.00 98.31 342 GLN A CA 1
ATOM 2721 C C . GLN A 1 342 ? 1.932 -7.102 -8.422 1.00 98.31 342 GLN A C 1
ATOM 2723 O O . GLN A 1 342 ? 2.812 -6.314 -8.083 1.00 98.31 342 GLN A O 1
ATOM 2728 N N . GLU A 1 343 ? 1.126 -7.689 -7.534 1.00 98.19 343 GLU A N 1
ATOM 2729 C CA . GLU A 1 343 ? 1.272 -7.503 -6.086 1.00 98.19 343 GLU A CA 1
ATOM 2730 C C . GLU A 1 343 ? 2.652 -7.952 -5.588 1.00 98.19 343 GLU A C 1
ATOM 2732 O O . GLU A 1 343 ? 3.303 -7.224 -4.845 1.00 98.19 343 GLU A O 1
ATOM 2737 N N . TRP A 1 344 ? 3.160 -9.102 -6.035 1.00 98.56 344 TRP A N 1
ATOM 2738 C CA . TRP A 1 344 ? 4.502 -9.542 -5.636 1.00 98.56 344 TRP A CA 1
ATOM 2739 C C . TRP A 1 344 ? 5.619 -8.668 -6.214 1.00 98.56 344 TRP A C 1
ATOM 2741 O O . TRP A 1 344 ? 6.621 -8.434 -5.536 1.00 98.56 344 TRP A O 1
ATOM 2751 N N . ALA A 1 345 ? 5.438 -8.112 -7.416 1.00 98.25 345 ALA A N 1
ATOM 2752 C CA . ALA A 1 345 ? 6.345 -7.091 -7.942 1.00 98.25 345 ALA A CA 1
ATOM 2753 C C . ALA A 1 345 ? 6.334 -5.825 -7.066 1.00 98.25 345 ALA A C 1
ATOM 2755 O O . ALA A 1 345 ? 7.389 -5.226 -6.848 1.00 98.25 345 ALA A O 1
ATOM 2756 N N . TRP A 1 346 ? 5.168 -5.444 -6.527 1.00 97.19 346 TRP A N 1
ATOM 2757 C CA . TRP A 1 346 ? 5.046 -4.359 -5.552 1.00 97.19 346 TRP A CA 1
ATOM 2758 C C . TRP A 1 346 ? 5.764 -4.691 -4.228 1.00 97.19 346 TRP A C 1
ATOM 2760 O O . TRP A 1 346 ? 6.596 -3.933 -3.739 1.00 97.19 346 TRP A O 1
ATOM 2770 N N . ASN A 1 347 ? 5.498 -5.855 -3.646 1.00 97.12 347 ASN A N 1
ATOM 2771 C CA . ASN A 1 347 ? 5.984 -6.178 -2.303 1.00 97.12 347 ASN A CA 1
ATOM 2772 C C . ASN A 1 347 ? 7.515 -6.327 -2.239 1.00 97.12 347 ASN A C 1
ATOM 2774 O O . ASN A 1 347 ? 8.137 -5.930 -1.252 1.00 97.12 347 ASN A O 1
ATOM 2778 N N . TRP A 1 348 ? 8.149 -6.849 -3.295 1.00 98.06 348 TRP A N 1
ATOM 2779 C CA . TRP A 1 348 ? 9.591 -7.120 -3.286 1.00 98.06 348 TRP A CA 1
ATOM 2780 C C . TRP A 1 348 ? 10.474 -5.962 -3.748 1.00 98.06 348 TRP A C 1
ATOM 2782 O O . TRP A 1 348 ? 11.671 -5.971 -3.462 1.00 98.06 348 TRP A O 1
ATOM 2792 N N . HIS A 1 349 ? 9.941 -4.929 -4.407 1.00 96.25 349 HIS A N 1
ATOM 2793 C CA . HIS A 1 349 ? 10.809 -3.886 -4.965 1.00 96.25 349 HIS A CA 1
ATOM 2794 C C . HIS A 1 349 ? 11.534 -3.036 -3.909 1.00 96.25 349 HIS A C 1
ATOM 2796 O O . HIS A 1 349 ? 12.502 -2.356 -4.246 1.00 96.25 349 HIS A O 1
ATOM 2802 N N . PHE A 1 350 ? 11.108 -3.053 -2.645 1.00 94.88 350 PHE A N 1
ATOM 2803 C CA . PHE A 1 350 ? 11.769 -2.320 -1.558 1.00 94.88 350 PHE A CA 1
ATOM 2804 C C . PHE A 1 350 ? 12.868 -3.116 -0.835 1.00 94.88 350 PHE A C 1
ATOM 2806 O O . PHE A 1 350 ? 13.580 -2.532 -0.012 1.00 94.88 350 PHE A O 1
ATOM 2813 N N . LEU A 1 351 ? 13.012 -4.417 -1.116 1.00 97.56 351 LEU A N 1
ATOM 2814 C CA . LEU A 1 351 ? 14.035 -5.264 -0.495 1.00 97.56 351 LEU A CA 1
ATOM 2815 C C . LEU A 1 351 ? 15.448 -4.771 -0.834 1.00 97.56 351 LEU A C 1
ATOM 2817 O O . LEU A 1 351 ? 15.657 -4.087 -1.843 1.00 97.56 351 LEU A O 1
ATOM 2821 N N . GLU A 1 352 ? 16.433 -5.117 -0.002 1.00 97.88 352 GLU A N 1
ATOM 2822 C CA . GLU A 1 352 ? 17.842 -4.942 -0.354 1.00 97.88 352 GLU A CA 1
ATOM 2823 C C . GLU A 1 352 ? 18.107 -5.565 -1.742 1.00 97.88 352 GLU A C 1
ATOM 2825 O O . GLU A 1 352 ? 17.772 -6.734 -1.949 1.00 97.88 352 GLU A O 1
ATOM 2830 N N . PRO A 1 353 ? 18.693 -4.827 -2.707 1.00 97.88 353 PRO A N 1
ATOM 2831 C CA . PRO A 1 353 ? 18.853 -5.347 -4.063 1.00 97.88 353 PRO A CA 1
ATOM 2832 C C . PRO A 1 353 ? 19.653 -6.645 -4.163 1.00 97.88 353 PRO A C 1
ATOM 2834 O O . PRO A 1 353 ? 19.301 -7.516 -4.959 1.00 97.88 353 PRO A O 1
ATOM 2837 N N . ASP A 1 354 ? 20.684 -6.801 -3.333 1.00 97.81 354 ASP A N 1
ATOM 2838 C CA . ASP A 1 354 ? 21.496 -8.019 -3.302 1.00 97.81 354 ASP A CA 1
ATOM 2839 C C . ASP A 1 354 ? 20.697 -9.199 -2.736 1.00 97.81 354 ASP A C 1
ATOM 2841 O O . ASP A 1 354 ? 20.684 -10.269 -3.339 1.00 97.81 354 ASP A O 1
ATOM 2845 N N . PHE A 1 355 ? 19.925 -8.973 -1.665 1.00 98.44 355 PHE A N 1
ATOM 2846 C CA . PHE A 1 355 ? 19.028 -9.977 -1.086 1.00 98.44 355 PHE A CA 1
ATOM 2847 C C . PHE A 1 355 ? 17.991 -10.460 -2.107 1.00 98.44 355 PHE A C 1
ATOM 2849 O O . PHE A 1 355 ? 17.795 -11.662 -2.283 1.00 98.44 355 PHE A O 1
ATOM 2856 N N . LEU A 1 356 ? 17.325 -9.538 -2.815 1.00 98.44 356 LEU A N 1
ATOM 2857 C CA . LEU A 1 356 ? 16.351 -9.926 -3.838 1.00 98.44 356 LEU A CA 1
ATOM 2858 C C . LEU A 1 356 ? 17.038 -10.637 -5.009 1.00 98.44 356 LEU A C 1
ATOM 2860 O O . LEU A 1 356 ? 16.494 -11.591 -5.557 1.00 98.44 356 LEU A O 1
ATOM 2864 N N . THR A 1 357 ? 18.234 -10.205 -5.404 1.00 98.00 357 THR A N 1
ATOM 2865 C CA . THR A 1 357 ? 18.990 -10.880 -6.467 1.00 98.00 357 THR A CA 1
ATOM 2866 C C . THR A 1 357 ? 19.309 -12.326 -6.085 1.00 98.00 357 THR A C 1
ATOM 2868 O O . THR A 1 357 ? 19.113 -13.219 -6.908 1.00 98.00 357 THR A O 1
ATOM 2871 N N . GLU A 1 358 ? 19.724 -12.557 -4.840 1.00 98.50 358 GLU A N 1
ATOM 2872 C CA . GLU A 1 358 ? 20.059 -13.876 -4.302 1.00 98.50 358 GLU A CA 1
ATOM 2873 C C . GLU A 1 358 ? 18.833 -14.790 -4.139 1.00 98.50 358 GLU A C 1
ATOM 2875 O O . GLU A 1 358 ? 18.904 -15.980 -4.450 1.00 98.50 358 GLU A O 1
ATOM 2880 N N . HIS A 1 359 ? 17.701 -14.254 -3.674 1.00 98.69 359 HIS A N 1
ATOM 2881 C CA . HIS A 1 359 ? 16.576 -15.077 -3.216 1.00 98.69 359 HIS A CA 1
ATOM 2882 C C . HIS A 1 359 ? 15.319 -15.044 -4.098 1.00 98.69 359 HIS A C 1
ATOM 2884 O O . HIS A 1 359 ? 14.411 -15.835 -3.844 1.00 98.69 359 HIS A O 1
ATOM 2890 N N . GLU A 1 360 ? 15.226 -14.191 -5.128 1.00 98.62 360 GLU A N 1
ATOM 2891 C CA . GLU A 1 360 ? 13.997 -14.046 -5.937 1.00 98.62 360 GLU A CA 1
ATOM 2892 C C . GLU A 1 360 ? 13.492 -15.380 -6.505 1.00 98.62 360 GLU A C 1
ATOM 2894 O O . GLU A 1 360 ? 12.316 -15.696 -6.342 1.00 98.62 360 GLU A O 1
ATOM 2899 N N . GLU A 1 361 ? 14.360 -16.190 -7.121 1.00 98.56 361 GLU A N 1
ATOM 2900 C CA . GLU A 1 361 ? 13.949 -17.478 -7.703 1.00 98.56 361 GLU A CA 1
ATOM 2901 C C . GLU A 1 361 ? 13.385 -18.428 -6.641 1.00 98.56 361 GLU A C 1
ATOM 2903 O O . GLU A 1 361 ? 12.354 -19.063 -6.860 1.00 98.56 361 GLU A O 1
ATOM 2908 N N . HIS A 1 362 ? 14.006 -18.473 -5.459 1.00 98.62 362 HIS A N 1
ATOM 2909 C CA . HIS A 1 362 ? 13.530 -19.298 -4.353 1.00 98.62 362 HIS A CA 1
ATOM 2910 C C . HIS A 1 362 ? 12.170 -18.818 -3.826 1.00 98.62 362 HIS A C 1
ATOM 2912 O O . HIS A 1 362 ? 11.283 -19.633 -3.570 1.00 98.62 362 HIS A O 1
ATOM 2918 N N . LEU A 1 363 ? 11.976 -17.501 -3.705 1.00 98.81 363 LEU A N 1
ATOM 2919 C CA . LEU A 1 363 ? 10.701 -16.915 -3.287 1.00 98.81 363 LEU A CA 1
ATOM 2920 C C . LEU A 1 363 ? 9.591 -17.170 -4.321 1.00 98.81 363 LEU A C 1
ATOM 2922 O O . LEU A 1 363 ? 8.472 -17.517 -3.940 1.00 98.81 363 LEU A O 1
ATOM 2926 N N . LEU A 1 364 ? 9.896 -17.061 -5.619 1.00 98.75 364 LEU A N 1
ATOM 2927 C CA . LEU A 1 364 ? 8.975 -17.383 -6.715 1.00 98.75 364 LEU A CA 1
ATOM 2928 C C . LEU A 1 364 ? 8.585 -18.867 -6.721 1.00 98.75 364 LEU A C 1
ATOM 2930 O O . LEU A 1 364 ? 7.404 -19.196 -6.856 1.00 98.75 364 LEU A O 1
ATOM 2934 N N . ASP A 1 365 ? 9.560 -19.765 -6.564 1.00 98.75 365 ASP A N 1
ATOM 2935 C CA . ASP A 1 365 ? 9.327 -21.209 -6.467 1.00 98.75 365 ASP A CA 1
ATOM 2936 C C . ASP A 1 365 ? 8.431 -21.542 -5.279 1.00 98.75 365 ASP A C 1
ATOM 2938 O O . ASP A 1 365 ? 7.442 -22.268 -5.421 1.00 98.75 365 ASP A O 1
ATOM 2942 N N . HIS A 1 366 ? 8.750 -20.973 -4.116 1.00 98.75 366 HIS A N 1
ATOM 2943 C CA . HIS A 1 366 ? 7.987 -21.177 -2.896 1.00 98.75 366 HIS A CA 1
ATOM 2944 C C . HIS A 1 366 ? 6.549 -20.666 -3.044 1.00 98.75 366 HIS A C 1
ATOM 2946 O O . HIS A 1 366 ? 5.607 -21.378 -2.704 1.00 98.75 366 HIS A O 1
ATOM 2952 N N . LEU A 1 367 ? 6.358 -19.487 -3.639 1.00 98.81 367 LEU A N 1
ATOM 2953 C CA . LEU A 1 367 ? 5.040 -18.912 -3.893 1.00 98.81 367 LEU A CA 1
ATOM 2954 C C . LEU A 1 367 ? 4.175 -19.804 -4.793 1.00 98.81 367 LEU A C 1
ATOM 2956 O O . LEU A 1 367 ? 3.038 -20.126 -4.441 1.00 98.81 367 LEU A O 1
ATOM 2960 N N . LEU A 1 368 ? 4.703 -20.222 -5.946 1.00 98.81 368 LEU A N 1
ATOM 2961 C CA . LEU A 1 368 ? 3.965 -21.061 -6.896 1.00 98.81 368 LEU A CA 1
ATOM 2962 C C . LEU A 1 368 ? 3.672 -22.452 -6.316 1.00 98.81 368 LEU A C 1
ATOM 2964 O O . LEU A 1 368 ? 2.585 -22.997 -6.532 1.00 98.81 368 LEU A O 1
ATOM 2968 N N . ALA A 1 369 ? 4.605 -23.017 -5.543 1.00 98.69 369 ALA A N 1
ATOM 2969 C CA . ALA A 1 369 ? 4.384 -24.262 -4.815 1.00 98.69 369 ALA A CA 1
ATOM 2970 C C . ALA A 1 369 ? 3.277 -24.113 -3.760 1.00 98.69 369 ALA A C 1
ATOM 2972 O O . ALA A 1 369 ? 2.423 -24.997 -3.638 1.00 98.69 369 ALA A O 1
ATOM 2973 N N . THR A 1 370 ? 3.244 -22.988 -3.045 1.00 98.75 370 THR A N 1
ATOM 2974 C CA . THR A 1 370 ? 2.208 -22.687 -2.054 1.00 98.75 370 THR A CA 1
ATOM 2975 C C . THR A 1 370 ? 0.841 -22.504 -2.705 1.00 98.75 370 THR A C 1
ATOM 2977 O O . THR A 1 370 ? -0.116 -23.120 -2.236 1.00 98.75 370 THR A O 1
ATOM 2980 N N . TYR A 1 371 ? 0.730 -21.778 -3.824 1.00 98.75 371 TYR A N 1
ATOM 2981 C CA . TYR A 1 371 ? -0.523 -21.723 -4.590 1.00 98.75 371 TYR A CA 1
ATOM 2982 C C . TYR A 1 371 ? -1.000 -23.115 -4.990 1.00 98.75 371 TYR A C 1
ATOM 2984 O O . TYR A 1 371 ? -2.148 -23.471 -4.717 1.00 98.75 371 TYR A O 1
ATOM 2992 N N . LYS A 1 372 ? -0.107 -23.940 -5.553 1.00 98.56 372 LYS A N 1
ATOM 2993 C CA . LYS A 1 372 ? -0.444 -25.307 -5.965 1.00 98.56 372 LYS A CA 1
ATOM 2994 C C . LYS A 1 372 ? -0.948 -26.142 -4.787 1.00 98.56 372 LYS A C 1
ATOM 2996 O O . LYS A 1 372 ? -1.950 -26.840 -4.922 1.00 98.56 372 LYS A O 1
ATOM 3001 N N . ARG A 1 373 ? -0.287 -26.055 -3.628 1.00 98.62 373 ARG A N 1
ATOM 3002 C CA . ARG A 1 373 ? -0.693 -26.743 -2.390 1.00 98.62 373 ARG A CA 1
ATOM 3003 C C . ARG A 1 373 ? -2.065 -26.282 -1.889 1.00 98.62 373 ARG A C 1
ATOM 3005 O O . ARG A 1 373 ? -2.803 -27.093 -1.342 1.00 98.62 373 ARG A O 1
ATOM 3012 N N . LEU A 1 374 ? -2.406 -25.013 -2.099 1.00 98.25 374 LEU A N 1
ATOM 3013 C CA . LEU A 1 374 ? -3.700 -24.416 -1.756 1.00 98.25 374 LEU A CA 1
ATOM 3014 C C . LEU A 1 374 ? -4.755 -24.563 -2.872 1.00 98.25 374 LEU A C 1
ATOM 3016 O O . LEU A 1 374 ? -5.821 -23.958 -2.794 1.00 98.25 374 LEU A O 1
ATOM 3020 N N . GLY A 1 375 ? -4.480 -25.367 -3.904 1.00 97.94 375 GLY A N 1
ATOM 3021 C CA . GLY A 1 375 ? -5.439 -25.692 -4.962 1.00 97.94 375 GLY A CA 1
ATOM 3022 C C . GLY A 1 375 ? -5.513 -24.686 -6.114 1.00 97.94 375 GLY A C 1
ATOM 3023 O O . GLY A 1 375 ? -6.392 -24.812 -6.964 1.00 97.94 375 GLY A O 1
ATOM 3024 N N . ARG A 1 376 ? -4.600 -23.709 -6.192 1.00 97.75 376 ARG A N 1
ATOM 3025 C CA . ARG A 1 376 ? -4.492 -22.771 -7.321 1.00 97.75 376 ARG A CA 1
ATOM 3026 C C . ARG A 1 376 ? -3.278 -23.112 -8.177 1.00 97.75 376 ARG A C 1
ATOM 3028 O O . ARG A 1 376 ? -2.145 -23.106 -7.711 1.00 97.75 376 ARG A O 1
ATOM 3035 N N . GLN A 1 377 ? -3.502 -23.405 -9.452 1.00 97.44 377 GLN A N 1
ATOM 3036 C CA . GLN A 1 377 ? -2.425 -23.721 -10.385 1.00 97.44 377 GLN A CA 1
ATOM 3037 C C . GLN A 1 377 ? -2.196 -22.554 -11.341 1.00 97.44 377 GLN A C 1
ATOM 3039 O O . GLN A 1 377 ? -3.074 -22.200 -12.119 1.00 97.44 377 GLN A O 1
ATOM 3044 N N . ILE A 1 378 ? -0.990 -21.994 -11.303 1.00 98.00 378 ILE A N 1
ATOM 3045 C CA . ILE A 1 378 ? -0.554 -20.904 -12.176 1.00 98.00 378 ILE A CA 1
ATOM 3046 C C . ILE A 1 378 ? 0.707 -21.370 -12.898 1.00 98.00 378 ILE A C 1
ATOM 3048 O O . ILE A 1 378 ? 1.619 -21.908 -12.267 1.00 98.00 378 ILE A O 1
ATOM 3052 N N . SER A 1 379 ? 0.775 -21.193 -14.219 1.00 98.25 379 SER A N 1
ATOM 3053 C CA . SER A 1 379 ? 2.008 -21.497 -14.945 1.00 98.25 379 SER A CA 1
ATOM 3054 C C . SER A 1 379 ? 3.089 -20.471 -14.595 1.00 98.25 379 SER A C 1
ATOM 3056 O O . SER A 1 379 ? 2.823 -19.270 -14.522 1.00 98.25 379 SER A O 1
ATOM 3058 N N . ARG A 1 380 ? 4.330 -20.940 -14.403 1.00 98.50 380 ARG A N 1
ATOM 3059 C CA . ARG A 1 380 ? 5.472 -20.059 -14.107 1.00 98.50 380 ARG A CA 1
ATOM 3060 C C . ARG A 1 380 ? 5.630 -18.976 -15.172 1.00 98.50 380 ARG A C 1
ATOM 3062 O O . ARG A 1 380 ? 5.795 -17.816 -14.831 1.00 98.50 380 ARG A O 1
ATOM 3069 N N . GLU A 1 381 ? 5.528 -19.349 -16.446 1.00 98.44 381 GLU A N 1
ATOM 3070 C CA . GLU A 1 381 ? 5.641 -18.422 -17.576 1.00 98.44 381 GLU A CA 1
ATOM 3071 C C . GLU A 1 381 ? 4.616 -17.284 -17.498 1.00 98.44 381 GLU A C 1
ATOM 3073 O O . GLU A 1 381 ? 4.983 -16.113 -17.584 1.00 98.44 381 GLU A O 1
ATOM 3078 N N . ARG A 1 382 ? 3.336 -17.608 -17.269 1.00 98.31 382 ARG A N 1
ATOM 3079 C CA . ARG A 1 382 ? 2.285 -16.592 -17.137 1.00 98.31 382 ARG A CA 1
ATOM 3080 C C . ARG A 1 382 ? 2.527 -15.695 -15.931 1.00 98.31 382 ARG A C 1
ATOM 3082 O O . ARG A 1 382 ? 2.386 -14.479 -16.047 1.00 98.31 382 ARG A O 1
ATOM 3089 N N . PHE A 1 383 ? 2.904 -16.285 -14.795 1.00 98.75 383 PHE A N 1
ATOM 3090 C CA . PHE A 1 383 ? 3.224 -15.520 -13.595 1.00 98.75 383 PHE A CA 1
ATOM 3091 C C . PHE A 1 383 ? 4.381 -14.552 -13.853 1.00 98.75 383 PHE A C 1
ATOM 3093 O O . PHE A 1 383 ? 4.243 -13.371 -13.563 1.00 98.75 383 PHE A O 1
ATOM 3100 N N . LEU A 1 384 ? 5.483 -15.018 -14.447 1.00 98.69 384 LEU A N 1
ATOM 3101 C CA . LEU A 1 384 ? 6.654 -14.191 -14.747 1.00 98.69 384 LEU A CA 1
ATOM 3102 C C . LEU A 1 384 ? 6.339 -13.068 -15.740 1.00 98.69 384 LEU A C 1
ATOM 3104 O O . LEU A 1 384 ? 6.767 -11.937 -15.519 1.00 98.69 384 LEU A O 1
ATOM 3108 N N . ASN A 1 385 ? 5.538 -13.339 -16.776 1.00 98.62 385 ASN A N 1
ATOM 3109 C CA . ASN A 1 385 ? 5.078 -12.307 -17.708 1.00 98.62 385 ASN A CA 1
ATOM 3110 C C . ASN A 1 385 ? 4.285 -11.206 -16.984 1.00 98.62 385 ASN A C 1
ATOM 3112 O O . ASN A 1 385 ? 4.538 -10.020 -17.194 1.00 98.62 385 ASN A O 1
ATOM 3116 N N . ALA A 1 386 ? 3.362 -11.575 -16.094 1.00 98.69 386 ALA A N 1
ATOM 3117 C CA . ALA A 1 386 ? 2.598 -10.608 -15.310 1.00 98.69 386 ALA A CA 1
ATOM 3118 C C . ALA A 1 386 ? 3.457 -9.891 -14.247 1.00 98.69 386 ALA A C 1
ATOM 3120 O O . ALA A 1 386 ? 3.305 -8.687 -14.053 1.00 98.69 386 ALA A O 1
ATOM 3121 N N . TYR A 1 387 ? 4.391 -10.598 -13.606 1.00 98.75 387 TYR A N 1
ATOM 3122 C CA . TYR A 1 387 ? 5.328 -10.076 -12.605 1.00 98.75 387 TYR A CA 1
ATOM 3123 C C . TYR A 1 387 ? 6.234 -8.995 -13.203 1.00 98.75 387 TYR A C 1
ATOM 3125 O O . TYR A 1 387 ? 6.300 -7.871 -12.698 1.00 98.75 387 TYR A O 1
ATOM 3133 N N . VAL A 1 388 ? 6.872 -9.295 -14.340 1.00 98.69 388 VAL A N 1
ATOM 3134 C CA . VAL A 1 388 ? 7.760 -8.346 -15.016 1.00 98.69 388 VAL A CA 1
ATOM 3135 C C . VAL A 1 388 ? 6.976 -7.165 -15.587 1.00 98.69 388 VAL A C 1
ATOM 3137 O O . VAL A 1 388 ? 7.429 -6.029 -15.462 1.00 98.69 388 VAL A O 1
ATOM 3140 N N . LEU A 1 389 ? 5.777 -7.380 -16.142 1.00 98.75 389 LEU A N 1
ATOM 3141 C CA . LEU A 1 389 ? 4.912 -6.284 -16.589 1.00 98.75 389 LEU A CA 1
ATOM 3142 C C . LEU A 1 389 ? 4.459 -5.407 -15.421 1.00 98.75 389 LEU A C 1
ATOM 3144 O O . LEU A 1 389 ? 4.478 -4.186 -15.546 1.00 98.75 389 LEU A O 1
ATOM 3148 N N . GLY A 1 390 ? 4.121 -6.007 -14.279 1.00 98.19 390 GLY A N 1
ATOM 3149 C CA . GLY A 1 390 ? 3.728 -5.302 -13.061 1.00 98.19 390 GLY A CA 1
ATOM 3150 C C . GLY A 1 390 ? 4.793 -4.324 -12.565 1.00 98.19 390 GLY A C 1
ATOM 3151 O O . GLY A 1 390 ? 4.443 -3.269 -12.036 1.00 98.19 390 GLY A O 1
ATOM 3152 N N . SER A 1 391 ? 6.078 -4.599 -12.834 1.00 98.19 391 SER A N 1
ATOM 3153 C CA . SER A 1 391 ? 7.198 -3.717 -12.471 1.00 98.19 391 SER A CA 1
ATOM 3154 C C . SER A 1 391 ? 7.100 -2.291 -13.057 1.00 98.19 391 SER A C 1
ATOM 3156 O O . SER A 1 391 ? 7.690 -1.348 -12.521 1.00 98.19 391 SER A O 1
ATOM 3158 N N . VAL A 1 392 ? 6.316 -2.101 -14.131 1.00 98.12 392 VAL A N 1
ATOM 3159 C CA . VAL A 1 392 ? 6.200 -0.829 -14.864 1.00 98.12 392 VAL A CA 1
ATOM 3160 C C . VAL A 1 392 ? 5.708 0.331 -14.000 1.00 98.12 392 VAL A C 1
ATOM 3162 O O . VAL A 1 392 ? 6.203 1.450 -14.145 1.00 98.12 392 VAL A O 1
ATOM 3165 N N . GLN A 1 393 ? 4.771 0.084 -13.079 1.00 95.81 393 GLN A N 1
ATOM 3166 C CA . GLN A 1 393 ? 4.217 1.135 -12.224 1.00 95.81 393 GLN A CA 1
ATOM 3167 C C . GLN A 1 393 ? 5.312 1.757 -11.358 1.00 95.81 393 GLN A C 1
ATOM 3169 O O . GLN A 1 393 ? 5.444 2.978 -11.295 1.00 95.81 393 GLN A O 1
ATOM 3174 N N . MET A 1 394 ? 6.109 0.914 -10.710 1.00 96.44 394 MET A N 1
ATOM 3175 C CA . MET A 1 394 ? 7.161 1.321 -9.786 1.00 96.44 394 MET A CA 1
ATOM 3176 C C . MET A 1 394 ? 8.351 1.910 -10.531 1.00 96.44 394 MET A C 1
ATOM 3178 O O . MET A 1 394 ? 8.946 2.876 -10.056 1.00 96.44 394 MET A O 1
ATOM 3182 N N . PHE A 1 395 ? 8.653 1.400 -11.727 1.00 97.75 395 PHE A N 1
ATOM 3183 C CA . PHE A 1 395 ? 9.658 1.989 -12.603 1.00 97.75 395 PHE A CA 1
ATOM 3184 C C . PHE A 1 395 ? 9.287 3.430 -12.986 1.00 97.75 395 PHE A C 1
ATOM 3186 O O . PHE A 1 395 ? 10.071 4.352 -12.766 1.00 97.75 395 PHE A O 1
ATOM 3193 N N . VAL A 1 396 ? 8.067 3.657 -13.485 1.00 97.25 396 VAL A N 1
ATOM 3194 C CA . VAL A 1 396 ? 7.610 4.994 -13.900 1.00 97.25 396 VAL A CA 1
ATOM 3195 C C . VAL A 1 396 ? 7.446 5.930 -12.701 1.00 97.25 396 VAL A C 1
ATOM 3197 O O . VAL A 1 396 ? 7.963 7.050 -12.716 1.00 97.25 396 VAL A O 1
ATOM 3200 N N . PHE A 1 397 ? 6.746 5.488 -11.653 1.00 93.50 397 PHE A N 1
ATOM 3201 C CA . PHE A 1 397 ? 6.465 6.312 -10.478 1.00 93.50 397 PHE A CA 1
ATOM 3202 C C . PHE A 1 397 ? 7.717 6.574 -9.641 1.00 93.50 397 PHE A C 1
ATOM 3204 O O . PHE A 1 397 ? 8.008 7.727 -9.326 1.00 93.50 397 PHE A O 1
ATOM 3211 N N . GLY A 1 398 ? 8.483 5.529 -9.320 1.00 91.06 398 GLY A N 1
ATOM 3212 C CA . GLY A 1 398 ? 9.730 5.643 -8.569 1.00 91.06 398 GLY A CA 1
ATOM 3213 C C . GLY A 1 398 ? 10.766 6.464 -9.330 1.00 91.06 398 GLY A C 1
ATOM 3214 O O . GLY A 1 398 ? 11.348 7.389 -8.765 1.00 91.06 398 GLY A O 1
ATOM 3215 N N . GLY A 1 399 ? 10.928 6.214 -10.634 1.00 92.62 399 GLY A N 1
ATOM 3216 C CA . GLY A 1 399 ? 11.858 6.967 -11.472 1.00 92.62 399 GLY A CA 1
ATOM 3217 C C . GLY A 1 399 ? 11.492 8.448 -11.608 1.00 92.62 399 GLY A C 1
ATOM 3218 O O . GLY A 1 399 ? 12.369 9.310 -11.533 1.00 92.62 399 GLY A O 1
ATOM 3219 N N . GLY A 1 400 ? 10.202 8.764 -11.749 1.00 92.00 400 GLY A N 1
ATOM 3220 C CA . GLY A 1 400 ? 9.714 10.144 -11.785 1.00 92.00 400 GLY A CA 1
ATOM 3221 C C . GLY A 1 400 ? 9.831 10.868 -10.439 1.00 92.00 400 GLY A C 1
ATOM 3222 O O . GLY A 1 400 ? 10.276 12.017 -10.383 1.00 92.00 400 GLY A O 1
ATOM 3223 N N . GLY A 1 401 ? 9.447 10.199 -9.348 1.00 88.56 401 GLY A N 1
ATOM 3224 C CA . GLY A 1 401 ? 9.412 10.771 -8.000 1.00 88.56 401 GLY A CA 1
ATOM 3225 C C . GLY A 1 401 ? 10.798 11.011 -7.400 1.00 88.56 401 GLY A C 1
ATOM 3226 O O . GLY A 1 401 ? 10.985 11.974 -6.649 1.00 88.56 401 GLY A O 1
ATOM 3227 N N . LEU A 1 402 ? 11.787 10.193 -7.782 1.00 91.12 402 LEU A N 1
ATOM 3228 C CA . LEU A 1 402 ? 13.149 10.261 -7.256 1.00 91.12 402 LEU A CA 1
ATOM 3229 C C . LEU A 1 402 ? 13.773 11.654 -7.416 1.00 91.12 402 LEU A C 1
ATOM 3231 O O . LEU A 1 402 ? 14.384 12.162 -6.480 1.00 91.12 402 LEU A O 1
ATOM 3235 N N . GLN A 1 403 ? 13.560 12.324 -8.550 1.00 93.25 403 GLN A N 1
ATOM 3236 C CA . GLN A 1 403 ? 14.171 13.629 -8.837 1.00 93.25 403 GLN A CA 1
ATOM 3237 C C . GLN A 1 403 ? 13.827 14.708 -7.797 1.00 93.25 403 GLN A C 1
ATOM 3239 O O . GLN A 1 403 ? 14.673 15.544 -7.471 1.00 93.25 403 GLN A O 1
ATOM 3244 N N . LEU A 1 404 ? 12.611 14.690 -7.241 1.00 91.00 404 LEU A N 1
ATOM 3245 C CA . LEU A 1 404 ? 12.203 15.645 -6.205 1.00 91.00 404 LEU A CA 1
ATOM 3246 C C . LEU A 1 404 ? 12.929 15.383 -4.879 1.00 91.00 404 LEU A C 1
ATOM 3248 O O . LEU A 1 404 ? 13.371 16.328 -4.221 1.00 91.00 404 LEU A O 1
ATOM 3252 N N . LEU A 1 405 ? 13.084 14.108 -4.512 1.00 90.06 405 LEU A N 1
ATOM 3253 C CA . LEU A 1 405 ? 13.811 13.698 -3.311 1.00 90.06 405 LEU A CA 1
ATOM 3254 C C . LEU A 1 405 ? 15.295 14.054 -3.435 1.00 90.06 405 LEU A C 1
ATOM 3256 O O . LEU A 1 405 ? 15.835 14.726 -2.557 1.00 90.06 405 LEU A O 1
ATOM 3260 N N . LEU A 1 406 ? 15.926 13.706 -4.560 1.00 92.06 406 LEU A N 1
ATOM 3261 C CA . LEU A 1 406 ? 17.338 14.005 -4.813 1.00 92.06 406 LEU A CA 1
ATOM 3262 C C . LEU A 1 406 ? 17.619 15.505 -4.818 1.00 92.06 406 LEU A C 1
ATOM 3264 O O . LEU A 1 406 ? 18.597 15.938 -4.215 1.00 92.06 406 LEU A O 1
ATOM 3268 N N . ALA A 1 407 ? 16.749 16.313 -5.431 1.00 93.12 407 ALA A N 1
ATOM 3269 C CA . ALA A 1 407 ? 16.886 17.765 -5.397 1.00 93.12 407 ALA A CA 1
ATOM 3270 C C . ALA A 1 407 ? 16.878 18.304 -3.957 1.00 93.12 407 ALA A C 1
ATOM 3272 O O . ALA A 1 407 ? 17.683 19.177 -3.628 1.00 93.12 407 ALA A O 1
ATOM 3273 N N . SER A 1 408 ? 16.015 17.762 -3.088 1.00 92.69 408 SER A N 1
ATOM 3274 C CA . SER A 1 408 ? 15.994 18.156 -1.678 1.00 92.69 408 SER A CA 1
ATOM 3275 C C . SER A 1 408 ? 17.243 17.690 -0.929 1.00 92.69 408 SER A C 1
ATOM 3277 O O . SER A 1 408 ? 17.794 18.462 -0.153 1.00 92.69 408 SER A O 1
ATOM 3279 N N . LEU A 1 409 ? 17.724 16.466 -1.143 1.00 93.06 409 LEU A N 1
ATOM 3280 C CA . LEU A 1 409 ? 18.934 15.972 -0.472 1.00 93.06 409 LEU A CA 1
ATOM 3281 C C . LEU A 1 409 ? 20.189 16.724 -0.935 1.00 93.06 409 LEU A C 1
ATOM 3283 O O . LEU A 1 409 ? 21.054 17.050 -0.122 1.00 93.06 409 LEU A O 1
ATOM 3287 N N . GLN A 1 410 ? 20.261 17.067 -2.223 1.00 93.12 410 GLN A N 1
ATOM 3288 C CA . GLN A 1 410 ? 21.338 17.873 -2.792 1.00 93.12 410 GLN A CA 1
ATOM 3289 C C . GLN A 1 410 ? 21.336 19.289 -2.204 1.00 93.12 410 GLN A C 1
ATOM 3291 O O . GLN A 1 410 ? 22.398 19.789 -1.841 1.00 93.12 410 GLN A O 1
ATOM 3296 N N . SER A 1 411 ? 20.168 19.925 -2.041 1.00 93.31 411 SER A N 1
ATOM 3297 C CA . SER A 1 411 ? 20.084 21.259 -1.426 1.00 93.31 411 SER A CA 1
ATOM 3298 C C . SER A 1 411 ? 20.459 21.2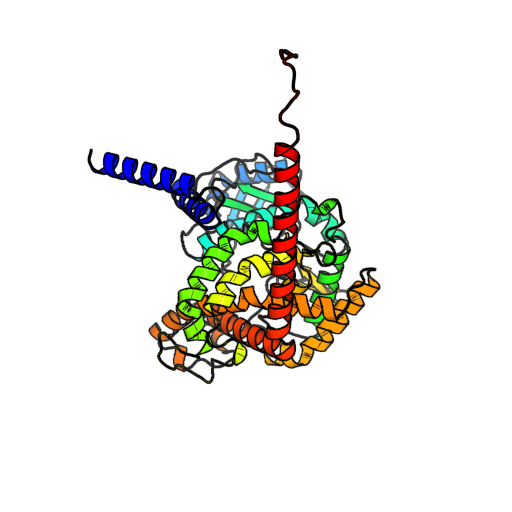67 0.060 1.00 93.31 411 SER A C 1
ATOM 3300 O O . SER A 1 411 ? 20.783 22.321 0.591 1.00 93.31 411 SER A O 1
ATOM 3302 N N . ASN A 1 412 ? 20.400 20.111 0.730 1.00 92.56 412 ASN A N 1
ATOM 3303 C CA . ASN A 1 412 ? 20.845 19.934 2.115 1.00 92.56 412 ASN A CA 1
ATOM 3304 C C . ASN A 1 412 ? 22.312 19.470 2.214 1.00 92.56 412 ASN A C 1
ATOM 3306 O O . ASN A 1 412 ? 22.781 19.175 3.306 1.00 92.56 412 ASN A O 1
ATOM 3310 N N . GLY A 1 413 ? 23.042 19.377 1.094 1.00 93.19 413 GLY A N 1
ATOM 3311 C CA . GLY A 1 413 ? 24.469 19.034 1.083 1.00 93.19 413 GLY A CA 1
ATOM 3312 C C . GLY A 1 413 ? 24.798 17.579 1.433 1.00 93.19 413 GLY A C 1
ATOM 3313 O O . GLY A 1 413 ? 25.970 17.238 1.544 1.00 93.19 413 GLY A O 1
ATOM 3314 N N . ILE A 1 414 ? 23.797 16.706 1.580 1.00 93.50 414 ILE A N 1
ATOM 3315 C CA . ILE A 1 414 ? 24.017 15.318 2.014 1.00 93.50 414 ILE A CA 1
ATOM 3316 C C . ILE A 1 414 ? 24.122 14.330 0.854 1.00 93.50 414 ILE A C 1
ATOM 3318 O O . ILE A 1 414 ? 24.751 13.288 1.008 1.00 93.50 414 ILE A O 1
ATOM 3322 N N . PHE A 1 415 ? 23.575 14.668 -0.319 1.00 92.31 415 PHE A N 1
ATOM 3323 C CA . PHE A 1 415 ? 23.436 13.723 -1.431 1.00 92.31 415 PHE A CA 1
ATOM 3324 C C . PHE A 1 415 ? 24.760 13.075 -1.878 1.00 92.31 415 PHE A C 1
ATOM 3326 O O . PHE A 1 415 ? 24.810 11.876 -2.135 1.00 92.31 415 PHE A O 1
ATOM 3333 N N . GLN A 1 416 ? 25.847 13.849 -1.925 1.00 92.69 416 GLN A N 1
ATOM 3334 C CA . GLN A 1 416 ? 27.154 13.367 -2.395 1.00 92.69 416 GLN A CA 1
ATOM 3335 C C . GLN A 1 416 ? 27.837 12.388 -1.433 1.00 92.69 416 GLN A C 1
ATOM 3337 O O . GLN A 1 416 ? 28.762 11.701 -1.839 1.00 92.69 416 GLN A O 1
ATOM 3342 N N . SER A 1 417 ? 27.401 12.330 -0.171 1.00 94.44 417 SER A N 1
ATOM 3343 C CA . SER A 1 417 ? 27.952 11.405 0.829 1.00 94.44 417 SER A CA 1
ATOM 3344 C C . SER A 1 417 ? 27.070 10.183 1.060 1.00 94.44 417 SER A C 1
ATOM 3346 O O . SER A 1 417 ? 27.348 9.417 1.977 1.00 94.44 417 SER A O 1
ATOM 3348 N N . LEU A 1 418 ? 25.962 10.038 0.325 1.00 95.50 418 LEU A N 1
ATOM 3349 C CA . LEU A 1 418 ? 25.087 8.878 0.475 1.00 95.50 418 LEU A CA 1
ATOM 3350 C C . LEU A 1 418 ? 25.788 7.614 -0.011 1.00 95.50 418 LEU A C 1
ATOM 3352 O O . LEU A 1 418 ? 26.413 7.627 -1.070 1.00 95.50 418 LEU A O 1
ATOM 3356 N N . VAL A 1 419 ? 25.600 6.526 0.725 1.00 96.31 419 VAL A N 1
ATOM 3357 C CA . VAL A 1 419 ? 26.004 5.172 0.324 1.00 96.31 419 VAL A CA 1
ATOM 3358 C C . VAL A 1 419 ? 24.781 4.248 0.316 1.00 96.31 419 VAL A C 1
ATOM 3360 O O . VAL A 1 419 ? 23.800 4.538 1.007 1.00 96.31 419 VAL A O 1
ATOM 3363 N N . PRO A 1 420 ? 24.749 3.175 -0.494 1.00 96.44 420 PRO A N 1
ATOM 3364 C CA . PRO A 1 420 ? 23.651 2.209 -0.449 1.00 96.44 420 PRO A CA 1
ATOM 3365 C C . PRO A 1 420 ? 23.445 1.659 0.969 1.00 96.44 420 PRO A C 1
ATOM 3367 O O . PRO A 1 420 ? 24.419 1.343 1.650 1.00 96.44 420 PRO A O 1
ATOM 3370 N N . ASN A 1 421 ? 22.188 1.520 1.407 1.00 94.75 421 ASN A N 1
ATOM 3371 C CA . ASN A 1 421 ? 21.847 1.107 2.777 1.00 94.75 421 ASN A CA 1
ATOM 3372 C C . ASN A 1 421 ? 22.461 2.024 3.852 1.00 94.75 421 ASN A C 1
ATOM 3374 O O . ASN A 1 421 ? 22.960 1.555 4.875 1.00 94.75 421 ASN A O 1
ATOM 3378 N N . ASP A 1 422 ? 22.439 3.334 3.597 1.00 96.12 422 ASP A N 1
ATOM 3379 C CA . ASP A 1 422 ? 23.082 4.336 4.441 1.00 96.12 422 ASP A CA 1
ATOM 3380 C C . ASP A 1 422 ? 22.678 4.207 5.926 1.00 96.12 422 ASP A C 1
ATOM 3382 O O . ASP A 1 422 ? 21.484 4.320 6.238 1.00 96.12 422 ASP A O 1
ATOM 3386 N N . PRO A 1 423 ? 23.632 4.032 6.865 1.00 95.69 423 PRO A N 1
ATOM 3387 C CA . PRO A 1 423 ? 23.324 3.830 8.283 1.00 95.69 423 PRO A CA 1
ATOM 3388 C C . PRO A 1 423 ? 22.596 5.026 8.910 1.00 95.69 423 PRO A C 1
ATOM 3390 O O . PRO A 1 423 ? 21.863 4.858 9.886 1.00 95.69 423 PRO A O 1
ATOM 3393 N N . ARG A 1 424 ? 22.713 6.223 8.317 1.00 95.50 424 ARG A N 1
ATOM 3394 C CA . ARG A 1 424 ? 21.996 7.425 8.769 1.00 95.50 424 ARG A CA 1
ATOM 3395 C C . ARG A 1 424 ? 20.476 7.310 8.622 1.00 95.50 424 ARG A C 1
ATOM 3397 O O . ARG A 1 424 ? 19.748 8.051 9.273 1.00 95.50 424 ARG A O 1
ATOM 3404 N N . CYS A 1 425 ? 19.965 6.360 7.833 1.00 94.62 425 CYS A N 1
ATOM 3405 C CA . CYS A 1 425 ? 18.526 6.071 7.771 1.00 94.62 425 CYS A CA 1
ATOM 3406 C C . CYS A 1 425 ? 17.944 5.612 9.123 1.00 94.62 425 CYS A C 1
ATOM 3408 O O . CYS A 1 425 ? 16.732 5.734 9.337 1.00 94.62 425 CYS A O 1
ATOM 3410 N N . SER A 1 426 ? 18.801 5.111 10.017 1.00 93.19 426 SER A N 1
ATOM 3411 C CA . SER A 1 426 ? 18.464 4.619 11.357 1.00 93.19 426 SER A CA 1
ATOM 3412 C C . SER A 1 426 ? 19.052 5.483 12.480 1.00 93.19 426 SER A C 1
ATOM 3414 O O . SER A 1 426 ? 18.942 5.110 13.642 1.00 93.19 426 SER A O 1
ATOM 3416 N N . ASP A 1 427 ? 19.680 6.615 12.154 1.00 92.19 427 ASP A N 1
ATOM 3417 C CA . ASP A 1 427 ? 20.310 7.495 13.140 1.00 92.19 427 ASP A CA 1
ATOM 3418 C C . ASP A 1 427 ? 19.242 8.271 13.927 1.00 92.19 427 ASP A C 1
ATOM 3420 O O . ASP A 1 427 ? 18.458 9.040 13.363 1.00 92.19 427 ASP A O 1
ATOM 3424 N N . GLU A 1 428 ? 19.160 8.028 15.234 1.00 90.81 428 GLU A N 1
ATOM 3425 C CA . GLU A 1 428 ? 18.196 8.691 16.117 1.00 90.81 428 GLU A CA 1
ATOM 3426 C C . GLU A 1 428 ? 18.565 10.136 16.454 1.00 90.81 428 GLU A C 1
ATOM 3428 O O . GLU A 1 428 ? 17.667 10.925 16.750 1.00 90.81 428 GLU A O 1
ATOM 3433 N N . GLU A 1 429 ? 19.837 10.503 16.300 1.00 93.75 429 GLU A N 1
ATOM 3434 C CA . GLU A 1 429 ? 20.350 11.851 16.566 1.00 93.75 429 GLU A CA 1
ATOM 3435 C C . GLU A 1 429 ? 20.192 12.786 15.355 1.00 93.75 429 GLU A C 1
ATOM 3437 O O . GLU A 1 429 ? 20.271 14.012 15.481 1.00 93.75 429 GLU A O 1
ATOM 3442 N N . MET A 1 430 ? 19.946 12.231 14.162 1.00 93.06 430 MET A N 1
ATOM 3443 C CA . MET A 1 430 ? 19.678 13.017 12.960 1.00 93.06 430 MET A CA 1
ATOM 3444 C C . MET A 1 430 ? 18.324 13.735 13.054 1.00 93.06 430 MET A C 1
ATOM 3446 O O . MET A 1 430 ? 17.334 13.175 13.528 1.00 93.06 430 MET A O 1
ATOM 3450 N N . ASP A 1 431 ? 18.254 14.956 12.505 1.00 93.19 431 ASP A N 1
ATOM 3451 C CA . ASP A 1 431 ? 16.990 15.677 12.327 1.00 93.19 431 ASP A CA 1
ATOM 3452 C C . ASP A 1 431 ? 15.914 14.752 11.714 1.00 93.19 431 ASP A C 1
ATOM 3454 O O . ASP A 1 431 ? 16.109 14.239 10.605 1.00 93.19 431 ASP A O 1
ATOM 3458 N N . PRO A 1 432 ? 14.765 14.541 12.387 1.00 90.19 432 PRO A N 1
ATOM 3459 C CA . PRO A 1 432 ? 13.771 13.577 11.931 1.00 90.19 432 PRO A CA 1
ATOM 3460 C C . PRO A 1 432 ? 13.247 13.866 10.523 1.00 90.19 432 PRO A C 1
ATOM 3462 O O . PRO A 1 432 ? 12.992 12.938 9.761 1.00 90.19 432 PRO A O 1
ATOM 3465 N N . VAL A 1 433 ? 13.106 15.142 10.140 1.00 89.94 433 VAL A N 1
ATOM 3466 C CA . VAL A 1 433 ? 12.612 15.513 8.804 1.00 89.94 433 VAL A CA 1
ATOM 3467 C C . VAL A 1 433 ? 13.635 15.151 7.730 1.00 89.94 433 VAL A C 1
ATOM 3469 O O . VAL A 1 433 ? 13.264 14.639 6.671 1.00 89.94 433 VAL A O 1
ATOM 3472 N N . LEU A 1 434 ? 14.916 15.408 7.980 1.00 92.00 434 LEU A N 1
ATOM 3473 C CA . LEU A 1 434 ? 16.002 15.018 7.090 1.00 92.00 434 LEU A CA 1
ATOM 3474 C C . LEU A 1 434 ? 16.127 13.495 6.993 1.00 92.00 434 LEU A C 1
ATOM 3476 O O . LEU A 1 434 ? 16.225 12.970 5.881 1.00 92.00 434 LEU A O 1
ATOM 3480 N N . ARG A 1 435 ? 16.040 12.789 8.124 1.00 92.81 435 ARG A N 1
ATOM 3481 C CA . ARG A 1 435 ? 16.076 11.324 8.173 1.00 92.81 435 ARG A CA 1
ATOM 3482 C C . ARG A 1 435 ? 14.957 10.695 7.348 1.00 92.81 435 ARG A C 1
ATOM 3484 O O . ARG A 1 435 ? 15.226 9.797 6.557 1.00 92.81 435 ARG A O 1
ATOM 3491 N N . GLU A 1 436 ? 13.725 11.194 7.448 1.00 91.69 436 GLU A N 1
ATOM 3492 C CA . GLU A 1 436 ? 12.611 10.694 6.626 1.00 91.69 436 GLU A CA 1
ATOM 3493 C C . GLU A 1 436 ? 12.833 10.934 5.124 1.00 91.69 436 GLU A C 1
ATOM 3495 O O . GLU A 1 436 ? 12.490 10.088 4.295 1.00 91.69 436 GLU A O 1
ATOM 3500 N N . LYS A 1 437 ? 13.471 12.047 4.735 1.00 92.19 437 LYS A N 1
ATOM 3501 C CA . LYS A 1 437 ? 13.855 12.266 3.328 1.00 92.19 437 LYS A CA 1
ATOM 3502 C C . LYS A 1 437 ? 14.913 11.270 2.861 1.00 92.19 437 LYS A C 1
ATOM 3504 O O . LYS A 1 437 ? 14.839 10.817 1.719 1.00 92.19 437 LYS A O 1
ATOM 3509 N N . MET A 1 438 ? 15.882 10.939 3.715 1.00 94.38 438 MET A N 1
ATOM 3510 C CA . MET A 1 438 ? 16.900 9.929 3.413 1.00 94.38 438 MET A CA 1
ATOM 3511 C C . MET A 1 438 ? 16.277 8.546 3.253 1.00 94.38 438 MET A C 1
ATOM 3513 O O . MET A 1 438 ? 16.516 7.893 2.240 1.00 94.38 438 MET A O 1
ATOM 3517 N N . VAL A 1 439 ? 15.402 8.151 4.181 1.00 94.69 439 VAL A N 1
ATOM 3518 C CA . VAL A 1 439 ? 14.637 6.901 4.095 1.00 94.69 439 VAL A CA 1
ATOM 3519 C C . VAL A 1 439 ? 13.814 6.853 2.809 1.00 94.69 439 VAL A C 1
ATOM 3521 O O . VAL A 1 439 ? 13.868 5.859 2.089 1.00 94.69 439 VAL A O 1
ATOM 3524 N N . GLY A 1 440 ? 13.107 7.933 2.465 1.00 93.94 440 GLY A N 1
ATOM 3525 C CA . GLY A 1 440 ? 12.337 8.015 1.223 1.00 93.94 440 GLY A CA 1
ATOM 3526 C C . GLY A 1 440 ? 13.201 7.890 -0.036 1.00 93.94 440 GLY A C 1
ATOM 3527 O O . GLY A 1 440 ? 12.801 7.234 -1.002 1.00 93.94 440 GLY A O 1
ATOM 3528 N N . ALA A 1 441 ? 14.398 8.480 -0.043 1.00 94.50 441 ALA A N 1
ATOM 3529 C CA . ALA A 1 441 ? 15.325 8.353 -1.163 1.00 94.50 441 ALA A CA 1
ATOM 3530 C C . ALA A 1 441 ? 15.916 6.946 -1.268 1.00 94.50 441 ALA A C 1
ATOM 3532 O O . ALA A 1 441 ? 15.937 6.397 -2.366 1.00 94.50 441 ALA A O 1
ATOM 3533 N N . GLU A 1 442 ? 16.326 6.340 -0.154 1.00 96.25 442 GLU A N 1
ATOM 3534 C CA . GLU A 1 442 ? 16.837 4.967 -0.120 1.00 96.25 442 GLU A CA 1
ATOM 3535 C C . GLU A 1 442 ? 15.764 3.967 -0.568 1.00 96.25 442 GLU A C 1
ATOM 3537 O O . GLU A 1 442 ? 16.009 3.125 -1.432 1.00 96.25 442 GLU A O 1
ATOM 3542 N N . MET A 1 443 ? 14.534 4.135 -0.084 1.00 95.81 443 MET A N 1
ATOM 3543 C CA . MET A 1 443 ? 13.365 3.385 -0.535 1.00 95.81 443 MET A CA 1
ATOM 3544 C C . MET A 1 443 ? 13.174 3.485 -2.056 1.00 95.81 443 MET A C 1
ATOM 3546 O O . MET A 1 443 ? 12.953 2.478 -2.734 1.00 95.81 443 MET A O 1
ATOM 3550 N N . THR A 1 444 ? 13.295 4.692 -2.614 1.00 94.94 444 THR A N 1
ATOM 3551 C CA . THR A 1 444 ? 13.127 4.929 -4.055 1.00 94.94 444 THR A CA 1
ATOM 3552 C C . THR A 1 444 ? 14.312 4.388 -4.872 1.00 94.94 444 THR A C 1
ATOM 3554 O O . THR A 1 444 ? 14.104 3.851 -5.961 1.00 94.94 444 THR A O 1
ATOM 3557 N N . ARG A 1 445 ? 15.544 4.435 -4.342 1.00 96.12 445 ARG A N 1
ATOM 3558 C CA . ARG A 1 445 ? 16.733 3.806 -4.947 1.00 96.12 445 ARG A CA 1
ATOM 3559 C C . ARG A 1 445 ? 16.575 2.292 -5.041 1.00 96.12 445 ARG A C 1
ATOM 3561 O O . ARG A 1 445 ? 16.782 1.739 -6.124 1.00 96.12 445 ARG A O 1
ATOM 3568 N N . ARG A 1 446 ? 16.196 1.630 -3.938 1.00 97.06 446 ARG A N 1
ATOM 3569 C CA . ARG A 1 446 ? 15.930 0.180 -3.909 1.00 97.06 446 ARG A CA 1
ATOM 3570 C C . ARG A 1 446 ? 14.848 -0.183 -4.919 1.00 97.06 446 ARG A C 1
ATOM 3572 O O . ARG A 1 446 ? 15.090 -1.020 -5.782 1.00 97.06 446 ARG A O 1
ATOM 3579 N N . THR A 1 447 ? 13.737 0.559 -4.902 1.00 96.88 447 THR A N 1
ATOM 3580 C CA . THR A 1 447 ? 12.632 0.423 -5.867 1.00 96.88 447 THR A CA 1
ATOM 3581 C C . THR A 1 447 ? 13.126 0.419 -7.304 1.00 96.88 447 THR A C 1
ATOM 3583 O O . THR A 1 447 ? 12.865 -0.522 -8.052 1.00 96.88 447 THR A O 1
ATOM 3586 N N . PHE A 1 448 ? 13.861 1.458 -7.699 1.00 97.19 448 PHE A N 1
ATOM 3587 C CA . PHE A 1 448 ? 14.276 1.615 -9.086 1.00 97.19 448 PHE A CA 1
ATOM 3588 C C . PHE A 1 448 ? 15.348 0.590 -9.492 1.00 97.19 448 PHE A C 1
ATOM 3590 O O . PHE A 1 448 ? 15.290 0.048 -10.597 1.00 97.19 448 PHE A O 1
ATOM 3597 N N . THR A 1 449 ? 16.272 0.257 -8.583 1.00 97.81 449 THR A N 1
ATOM 3598 C CA . THR A 1 449 ? 17.282 -0.800 -8.782 1.00 97.81 449 THR A CA 1
ATOM 3599 C C . THR A 1 449 ? 16.626 -2.160 -8.991 1.00 97.81 449 THR A C 1
ATOM 3601 O O . THR A 1 449 ? 16.902 -2.824 -9.990 1.00 97.81 449 THR A O 1
ATOM 3604 N N . ASN A 1 450 ? 15.699 -2.541 -8.112 1.00 98.44 450 ASN A N 1
ATOM 3605 C CA . ASN A 1 450 ? 15.000 -3.818 -8.196 1.00 98.44 450 ASN A CA 1
ATOM 3606 C C . ASN A 1 450 ? 14.122 -3.907 -9.442 1.00 98.44 450 ASN A C 1
ATOM 3608 O O . ASN A 1 450 ? 14.172 -4.921 -10.130 1.00 98.44 450 ASN A O 1
ATOM 3612 N N . CYS A 1 451 ? 13.405 -2.841 -9.812 1.00 98.31 451 CYS A N 1
ATOM 3613 C CA . CYS A 1 451 ? 12.645 -2.821 -11.065 1.00 98.31 451 CYS A CA 1
ATOM 3614 C C . CYS A 1 451 ? 13.554 -3.045 -12.280 1.00 98.31 451 CYS A C 1
ATOM 3616 O O . CYS A 1 451 ? 13.242 -3.872 -13.130 1.00 98.31 451 CYS A O 1
ATOM 3618 N N . CYS A 1 452 ? 14.705 -2.367 -12.348 1.00 98.44 452 CYS A N 1
ATOM 3619 C CA . CYS A 1 452 ? 15.668 -2.576 -13.430 1.00 98.44 452 CYS A CA 1
ATOM 3620 C C . CYS A 1 452 ? 16.198 -4.020 -13.461 1.00 98.44 452 CYS A C 1
ATOM 3622 O O . CYS A 1 452 ? 16.291 -4.619 -14.533 1.00 98.44 452 CYS A O 1
ATOM 3624 N N . ASN A 1 453 ? 16.517 -4.600 -12.300 1.00 98.44 453 ASN A N 1
ATOM 3625 C CA . ASN A 1 453 ? 16.998 -5.979 -12.198 1.00 98.44 453 ASN A CA 1
ATOM 3626 C C . ASN A 1 453 ? 15.926 -6.994 -12.619 1.00 98.44 453 ASN A C 1
ATOM 3628 O O . ASN A 1 453 ? 16.216 -7.871 -13.432 1.00 98.44 453 ASN A O 1
ATOM 3632 N N . ILE A 1 454 ? 14.687 -6.839 -12.146 1.00 98.56 454 ILE A N 1
ATOM 3633 C CA . ILE A 1 454 ? 13.525 -7.648 -12.548 1.00 98.56 454 ILE A CA 1
ATOM 3634 C C . ILE A 1 454 ? 13.316 -7.557 -14.062 1.00 98.56 454 ILE A C 1
ATOM 3636 O O . ILE A 1 454 ? 13.240 -8.580 -14.741 1.00 98.56 454 ILE A O 1
ATOM 3640 N N . MET A 1 455 ? 13.282 -6.339 -14.613 1.00 98.50 455 MET A N 1
ATOM 3641 C CA . MET A 1 455 ? 13.043 -6.115 -16.040 1.00 98.50 455 MET A CA 1
ATOM 3642 C C . MET A 1 455 ? 14.112 -6.755 -16.934 1.00 98.50 455 MET A C 1
ATOM 3644 O O . MET A 1 455 ? 13.773 -7.274 -17.999 1.00 98.50 455 MET A O 1
ATOM 3648 N N . ARG A 1 456 ? 15.387 -6.737 -16.517 1.00 98.25 456 ARG A N 1
ATOM 3649 C CA . ARG A 1 456 ? 16.480 -7.405 -17.244 1.00 98.25 456 ARG A CA 1
ATOM 3650 C C . ARG A 1 456 ? 16.386 -8.924 -17.141 1.00 98.25 456 ARG A C 1
ATOM 3652 O O . ARG A 1 456 ? 16.381 -9.590 -18.173 1.00 98.25 456 ARG A O 1
ATOM 3659 N N . ARG A 1 457 ? 16.289 -9.461 -15.918 1.00 97.81 457 ARG A N 1
ATOM 3660 C CA . ARG A 1 457 ? 16.265 -10.914 -15.667 1.00 97.81 457 ARG A CA 1
ATOM 3661 C C . ARG A 1 457 ? 15.096 -11.602 -16.365 1.00 97.81 457 ARG A C 1
ATOM 3663 O O . ARG A 1 457 ? 15.286 -12.643 -16.982 1.00 97.81 457 ARG A O 1
ATOM 3670 N N . HIS A 1 458 ? 13.921 -10.975 -16.333 1.00 98.06 458 HIS A N 1
ATOM 3671 C CA . HIS A 1 458 ? 12.671 -11.553 -16.837 1.00 98.06 458 HIS A CA 1
ATOM 3672 C C . HIS A 1 458 ? 12.238 -10.985 -18.194 1.00 98.06 458 HIS A C 1
ATOM 3674 O O . HIS A 1 458 ? 11.076 -11.094 -18.574 1.00 98.06 458 HIS A O 1
ATOM 3680 N N . ASN A 1 459 ? 13.171 -10.384 -18.944 1.00 97.81 459 ASN A N 1
ATOM 3681 C CA . ASN A 1 459 ? 12.982 -9.952 -20.333 1.00 97.81 459 ASN A CA 1
ATOM 3682 C C . ASN A 1 459 ? 11.719 -9.089 -20.554 1.00 97.81 459 ASN A C 1
ATOM 3684 O O . ASN A 1 459 ? 10.868 -9.381 -21.403 1.00 97.81 459 ASN A O 1
ATOM 3688 N N . PHE A 1 460 ? 11.624 -7.982 -19.809 1.00 98.50 460 PHE 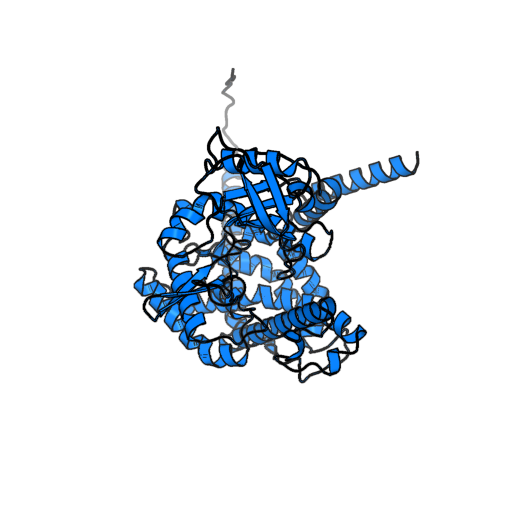A N 1
ATOM 3689 C CA . PHE A 1 460 ? 10.498 -7.042 -19.867 1.00 98.50 460 PHE A CA 1
ATOM 3690 C C . PHE A 1 460 ? 10.135 -6.636 -21.297 1.00 98.50 460 PHE A C 1
ATOM 3692 O O . PHE A 1 460 ? 8.961 -6.579 -21.648 1.00 98.50 460 PHE A O 1
ATOM 3699 N N . MET A 1 461 ? 11.132 -6.386 -22.152 1.00 98.25 461 MET A N 1
ATOM 3700 C CA . MET A 1 461 ? 10.894 -5.963 -23.533 1.00 98.25 461 MET A CA 1
ATOM 3701 C C . MET A 1 461 ? 10.112 -6.989 -24.347 1.00 98.25 461 MET A C 1
ATOM 3703 O O . MET A 1 461 ? 9.293 -6.608 -25.186 1.00 98.25 461 MET A O 1
ATOM 3707 N N . SER A 1 462 ? 10.353 -8.281 -24.128 1.00 98.19 462 SER A N 1
ATOM 3708 C CA . SER A 1 462 ? 9.616 -9.331 -24.829 1.00 98.19 462 SER A CA 1
ATOM 3709 C C . SER A 1 462 ? 8.184 -9.433 -24.315 1.00 98.19 462 SER A C 1
ATOM 3711 O O . SER A 1 462 ? 7.265 -9.448 -25.137 1.00 98.19 462 SER A O 1
ATOM 3713 N N . ALA A 1 463 ? 7.988 -9.389 -22.992 1.00 98.50 463 ALA A N 1
ATOM 3714 C CA . ALA A 1 463 ? 6.662 -9.371 -22.373 1.00 98.50 463 ALA A CA 1
ATOM 3715 C C . ALA A 1 463 ? 5.843 -8.140 -22.809 1.00 98.50 463 ALA A C 1
ATOM 3717 O O . ALA A 1 463 ? 4.699 -8.267 -23.240 1.00 98.50 463 ALA A O 1
ATOM 3718 N N . TRP A 1 464 ? 6.452 -6.950 -22.810 1.00 98.56 464 TRP A N 1
ATOM 3719 C CA . TRP A 1 464 ? 5.810 -5.705 -23.236 1.00 98.56 464 TRP A CA 1
ATOM 3720 C C . TRP A 1 464 ? 5.414 -5.732 -24.716 1.00 98.56 464 TRP A C 1
ATOM 3722 O O . TRP A 1 464 ? 4.293 -5.363 -25.066 1.00 98.56 464 TRP A O 1
ATOM 3732 N N . ARG A 1 465 ? 6.282 -6.232 -25.606 1.00 98.31 465 ARG A N 1
ATOM 3733 C CA . ARG A 1 465 ? 5.945 -6.400 -27.033 1.00 98.31 465 ARG A CA 1
ATOM 3734 C C . ARG A 1 465 ? 4.840 -7.433 -27.253 1.00 98.31 465 ARG A C 1
ATOM 3736 O O . ARG A 1 465 ? 4.022 -7.232 -28.147 1.00 98.31 465 ARG A O 1
ATOM 3743 N N . ALA A 1 466 ? 4.836 -8.532 -26.498 1.00 98.12 466 ALA A N 1
ATOM 3744 C CA . ALA A 1 466 ? 3.780 -9.541 -26.568 1.00 98.12 466 ALA A CA 1
ATOM 3745 C C . ALA A 1 466 ? 2.429 -8.944 -26.164 1.00 98.12 466 ALA A C 1
ATOM 3747 O O . ALA A 1 466 ? 1.496 -8.969 -26.967 1.00 98.12 466 ALA A O 1
ATOM 3748 N N . TRP A 1 467 ? 2.391 -8.266 -25.018 1.00 98.12 467 TRP A N 1
ATOM 3749 C CA . TRP A 1 467 ? 1.218 -7.542 -24.538 1.00 98.12 467 TRP A CA 1
ATOM 3750 C C . TRP A 1 467 ? 0.674 -6.539 -25.571 1.00 98.12 467 TRP A C 1
ATOM 3752 O O . TRP A 1 467 ? -0.526 -6.511 -25.842 1.00 98.12 467 TRP A O 1
ATOM 3762 N N . LYS A 1 468 ? 1.539 -5.756 -26.235 1.00 97.94 468 LYS A N 1
ATOM 3763 C CA . LYS A 1 468 ? 1.101 -4.821 -27.294 1.00 97.94 468 LYS A CA 1
ATOM 3764 C C . LYS A 1 468 ? 0.434 -5.513 -28.480 1.00 97.94 468 LYS A C 1
ATOM 3766 O O . LYS A 1 468 ? -0.518 -4.970 -29.047 1.00 97.94 468 LYS A O 1
ATOM 3771 N N . ARG A 1 469 ? 0.952 -6.676 -28.893 1.00 97.75 469 ARG A N 1
ATOM 3772 C CA . ARG A 1 469 ? 0.372 -7.448 -30.002 1.00 97.75 469 ARG A CA 1
ATOM 3773 C C . ARG A 1 469 ? -1.018 -7.944 -29.626 1.00 97.75 469 ARG A C 1
ATOM 3775 O O . ARG A 1 469 ? -1.947 -7.732 -30.395 1.00 97.75 469 ARG A O 1
ATOM 3782 N N . GLU A 1 470 ? -1.162 -8.511 -28.432 1.00 96.06 470 GLU A N 1
ATOM 3783 C CA . GLU A 1 470 ? -2.450 -8.973 -27.903 1.00 96.06 470 GLU A CA 1
ATOM 3784 C C . GLU A 1 470 ? -3.466 -7.829 -27.809 1.00 96.06 470 GLU A C 1
ATOM 3786 O O . GLU A 1 470 ? -4.593 -7.959 -28.286 1.00 96.06 470 GLU A O 1
ATOM 3791 N N . LEU A 1 471 ? -3.051 -6.668 -27.289 1.00 94.62 471 LEU A N 1
ATOM 3792 C CA . LEU A 1 471 ? -3.909 -5.487 -27.210 1.00 94.62 471 LEU A CA 1
ATOM 3793 C C . LEU A 1 471 ? -4.375 -5.020 -28.597 1.00 94.62 471 LEU A C 1
ATOM 3795 O O . LEU A 1 471 ? -5.553 -4.712 -28.777 1.00 94.62 471 LEU A O 1
ATOM 3799 N N . THR A 1 472 ? -3.470 -4.992 -29.578 1.00 94.56 472 THR A N 1
ATOM 3800 C CA . THR A 1 472 ? -3.803 -4.634 -30.966 1.00 94.56 472 THR A CA 1
ATOM 3801 C C . THR A 1 472 ? -4.821 -5.611 -31.560 1.00 94.56 472 THR A C 1
ATOM 3803 O O . THR A 1 472 ? -5.800 -5.176 -32.165 1.00 94.56 472 THR A O 1
ATOM 3806 N N . CYS A 1 473 ? -4.636 -6.919 -31.356 1.00 93.56 473 CYS A N 1
ATOM 3807 C CA . CYS A 1 473 ? -5.575 -7.945 -31.813 1.00 93.56 473 CYS A CA 1
ATOM 3808 C C . CYS A 1 473 ? -6.975 -7.742 -31.213 1.00 93.56 473 CYS A C 1
ATOM 3810 O O . CYS A 1 473 ? -7.949 -7.659 -31.960 1.00 93.56 473 CYS A O 1
ATOM 3812 N N . LEU A 1 474 ? -7.069 -7.547 -29.893 1.00 91.50 474 LEU A N 1
ATOM 3813 C CA . LEU A 1 474 ? -8.344 -7.308 -29.204 1.00 91.50 474 LEU A CA 1
ATOM 3814 C C . LEU A 1 474 ? -9.050 -6.037 -29.700 1.00 91.50 474 LEU A C 1
ATOM 3816 O O . LEU A 1 474 ? -10.271 -6.015 -29.863 1.00 91.50 474 LEU A O 1
ATOM 3820 N N . GLN A 1 475 ? -8.299 -4.965 -29.962 1.00 90.25 475 GLN A N 1
ATOM 3821 C CA . GLN A 1 475 ? -8.860 -3.724 -30.502 1.00 90.25 475 GLN A CA 1
ATOM 3822 C C . GLN A 1 475 ? -9.400 -3.910 -31.928 1.00 90.25 475 GLN A C 1
ATOM 3824 O O . GLN A 1 475 ? -10.465 -3.379 -32.253 1.00 90.25 475 GLN A O 1
ATOM 3829 N N . LEU A 1 476 ? -8.705 -4.677 -32.774 1.00 90.50 476 LEU A N 1
ATOM 3830 C CA . LEU A 1 476 ? -9.177 -5.009 -34.121 1.00 90.50 476 LEU A CA 1
ATOM 3831 C C . LEU A 1 476 ? -10.460 -5.849 -34.075 1.00 90.50 476 LEU A C 1
ATOM 3833 O O . LEU A 1 476 ? -11.410 -5.532 -34.790 1.00 90.50 476 LEU A O 1
ATOM 3837 N N . GLU A 1 477 ? -10.536 -6.850 -33.197 1.00 90.81 477 GLU A N 1
ATOM 3838 C CA . GLU A 1 477 ? -11.738 -7.674 -32.996 1.00 90.81 477 GLU A CA 1
ATOM 3839 C C . GLU A 1 477 ? -12.946 -6.846 -32.532 1.00 90.81 477 GLU A C 1
ATOM 3841 O O . GLU A 1 477 ? -14.052 -6.987 -33.068 1.00 90.81 477 GLU A O 1
ATOM 3846 N N . GLN A 1 478 ? -12.740 -5.920 -31.589 1.00 90.56 478 GLN A N 1
ATOM 3847 C CA . GLN A 1 478 ? -13.790 -5.011 -31.117 1.00 90.56 478 GLN A CA 1
ATOM 3848 C C . GLN A 1 478 ? -14.271 -4.058 -32.220 1.00 90.56 478 GLN A C 1
ATOM 3850 O O . GLN A 1 478 ? -15.473 -3.808 -32.338 1.00 90.56 478 GLN A O 1
ATOM 3855 N N . ASN A 1 479 ? -13.358 -3.546 -33.049 1.00 88.19 479 ASN A N 1
ATOM 3856 C CA . ASN A 1 479 ? -13.705 -2.674 -34.170 1.00 88.19 479 ASN A CA 1
ATOM 3857 C C . ASN A 1 479 ? -14.462 -3.430 -35.273 1.00 88.19 479 ASN A C 1
ATOM 3859 O O . ASN A 1 479 ? -15.450 -2.912 -35.795 1.00 88.19 479 ASN A O 1
ATOM 3863 N N . MET A 1 480 ? -14.063 -4.666 -35.589 1.00 87.94 480 MET A N 1
ATOM 3864 C CA . MET A 1 480 ? -14.794 -5.520 -36.535 1.00 87.94 480 MET A CA 1
ATOM 3865 C C . MET A 1 480 ? -16.201 -5.849 -36.025 1.00 87.94 480 MET A C 1
ATOM 3867 O O . MET A 1 480 ? -17.166 -5.716 -36.775 1.00 87.94 480 MET A O 1
ATOM 3871 N N . SER A 1 481 ? -16.340 -6.179 -34.738 1.00 88.69 481 SER A N 1
ATOM 3872 C CA . SER A 1 481 ? -17.639 -6.478 -34.117 1.00 88.69 481 SER A CA 1
ATOM 3873 C C . SER A 1 481 ? -18.594 -5.278 -34.163 1.00 88.69 481 SER A C 1
ATOM 3875 O O . SER A 1 481 ? -19.767 -5.432 -34.496 1.00 88.69 481 SER A O 1
ATOM 3877 N N . ARG A 1 482 ? -18.089 -4.062 -33.904 1.00 88.00 482 ARG A N 1
ATOM 3878 C CA . ARG A 1 482 ? -18.881 -2.823 -34.016 1.00 88.00 482 ARG A CA 1
ATOM 3879 C C . ARG A 1 482 ? -19.334 -2.541 -35.448 1.00 88.00 482 ARG A C 1
ATOM 3881 O O . ARG A 1 482 ? -20.465 -2.097 -35.641 1.00 88.00 482 ARG A O 1
ATOM 3888 N N . ASN A 1 483 ? -18.485 -2.820 -36.437 1.00 82.62 483 ASN A N 1
ATOM 3889 C CA . ASN A 1 483 ? -18.822 -2.616 -37.845 1.00 82.62 483 ASN A CA 1
ATOM 3890 C C . ASN A 1 483 ? -19.891 -3.600 -38.340 1.00 82.62 483 ASN A C 1
ATOM 3892 O O . ASN A 1 483 ? -20.771 -3.189 -39.085 1.00 82.62 483 ASN A O 1
ATOM 3896 N N . ILE A 1 484 ? -19.875 -4.856 -37.882 1.00 81.19 484 ILE A N 1
ATOM 3897 C CA . ILE A 1 484 ? -20.912 -5.841 -38.236 1.00 81.19 484 ILE A CA 1
ATOM 3898 C C . ILE A 1 484 ? -22.273 -5.415 -37.664 1.00 81.19 484 ILE A C 1
ATOM 3900 O O . ILE A 1 484 ? -23.268 -5.370 -38.387 1.00 81.19 484 ILE A O 1
ATOM 3904 N N . THR A 1 485 ? -22.312 -4.988 -36.394 1.00 73.81 485 THR A N 1
ATOM 3905 C CA . THR A 1 485 ? -23.565 -4.528 -35.768 1.00 73.81 485 THR A CA 1
ATOM 3906 C C . THR A 1 485 ? -24.138 -3.256 -36.395 1.00 73.81 485 THR A C 1
ATOM 3908 O O . THR A 1 485 ? -25.349 -3.053 -36.354 1.00 73.81 485 THR A O 1
ATOM 3911 N N . SER A 1 486 ? -23.304 -2.392 -36.987 1.00 64.69 486 SER A N 1
ATOM 3912 C CA . SER A 1 486 ? -23.784 -1.179 -37.655 1.00 64.69 486 SER A CA 1
ATOM 3913 C C . SER A 1 486 ? -24.285 -1.451 -39.076 1.00 64.69 486 SER A C 1
ATOM 3915 O O . SER A 1 486 ? -25.245 -0.807 -39.495 1.00 64.69 486 SER A O 1
ATOM 3917 N N . THR A 1 487 ? -23.725 -2.431 -39.795 1.00 59.59 487 THR A N 1
ATOM 3918 C CA . THR A 1 487 ? -24.222 -2.827 -41.124 1.00 59.59 487 THR A CA 1
ATOM 3919 C C . THR A 1 487 ? -25.560 -3.569 -41.076 1.00 59.59 487 THR A C 1
ATOM 3921 O O . THR A 1 487 ? -26.404 -3.330 -41.940 1.00 59.59 487 THR A O 1
ATOM 3924 N N . ASP A 1 488 ? -25.827 -4.365 -40.036 1.00 55.25 488 ASP A N 1
ATOM 3925 C CA . ASP A 1 488 ? -27.111 -5.078 -39.892 1.00 55.25 488 ASP A CA 1
ATOM 3926 C C . ASP A 1 488 ? -28.280 -4.155 -39.483 1.00 55.25 488 ASP A C 1
ATOM 3928 O O . ASP A 1 488 ? -29.447 -4.416 -39.798 1.00 55.25 488 ASP A O 1
ATOM 3932 N N . LEU A 1 489 ? -27.978 -3.009 -38.861 1.00 52.72 489 LEU A N 1
ATOM 3933 C CA . LEU A 1 489 ? -28.969 -1.976 -38.536 1.00 52.72 489 LEU A CA 1
ATOM 3934 C C . LEU A 1 489 ? -29.376 -1.121 -39.748 1.00 52.72 489 LEU A C 1
ATOM 3936 O O . LEU A 1 489 ? -30.468 -0.554 -39.751 1.00 52.72 489 LEU A O 1
ATOM 3940 N N . VAL A 1 490 ? -28.561 -1.066 -40.808 1.00 53.56 490 VAL A N 1
ATOM 3941 C CA . VAL A 1 490 ? -28.918 -0.359 -42.056 1.00 53.56 490 VAL A CA 1
ATOM 3942 C C . VAL A 1 490 ? -29.793 -1.234 -42.971 1.00 53.56 490 VAL A C 1
ATOM 3944 O O . VAL A 1 490 ? -30.585 -0.702 -43.745 1.00 53.56 490 VAL A O 1
ATOM 3947 N N . GLY A 1 491 ? -29.747 -2.565 -42.826 1.00 49.19 491 GLY A N 1
ATOM 3948 C CA . GLY A 1 491 ? -30.613 -3.505 -43.555 1.00 49.19 491 GLY A CA 1
ATOM 3949 C C . GLY A 1 491 ? -32.029 -3.681 -42.986 1.00 49.19 491 GLY A C 1
ATOM 3950 O O . GLY A 1 491 ? -32.885 -4.247 -43.660 1.00 49.19 491 GLY A O 1
ATOM 3951 N N . SER A 1 492 ? -32.301 -3.174 -41.777 1.00 47.50 492 SER A N 1
ATOM 3952 C CA . SER A 1 492 ? -33.557 -3.430 -41.044 1.00 47.50 492 SER A CA 1
ATOM 3953 C C . SER A 1 492 ? -34.425 -2.179 -40.815 1.00 47.50 492 SER A C 1
ATOM 3955 O O . SER A 1 492 ? -35.429 -2.235 -40.110 1.00 47.50 492 SER A O 1
ATOM 3957 N N . CYS A 1 493 ? -34.093 -1.042 -41.438 1.00 44.62 493 CYS A N 1
ATOM 3958 C CA . CYS A 1 493 ? -34.826 0.227 -41.292 1.00 44.62 493 CYS A CA 1
ATOM 3959 C C . CYS A 1 493 ? -36.046 0.373 -42.235 1.00 44.62 493 CYS A C 1
ATOM 3961 O O . CYS A 1 493 ? -36.462 1.479 -42.576 1.00 44.62 493 CYS A O 1
ATOM 3963 N N . CYS A 1 494 ? -36.652 -0.740 -42.655 1.00 44.41 494 CYS A N 1
ATOM 3964 C CA . CYS A 1 494 ? -37.937 -0.775 -43.356 1.00 44.41 494 CYS A CA 1
ATOM 3965 C C . CYS A 1 494 ? -38.829 -1.834 -42.705 1.00 44.41 494 CYS A C 1
ATOM 3967 O O . CYS A 1 494 ? -38.851 -2.962 -43.178 1.00 44.41 494 CYS A O 1
ATOM 3969 N N . LEU A 1 495 ? -39.507 -1.457 -41.611 1.00 46.69 495 LEU A N 1
ATOM 3970 C CA . LEU A 1 495 ? -40.737 -2.033 -41.019 1.00 46.69 495 LEU A CA 1
ATOM 3971 C C . LEU A 1 495 ? -40.677 -1.957 -39.484 1.00 46.69 495 LEU A C 1
ATOM 3973 O O . LEU A 1 495 ? -40.461 -2.955 -38.808 1.00 46.69 495 LEU A O 1
ATOM 3977 N N . ILE A 1 496 ? -40.932 -0.777 -38.913 1.00 40.12 496 ILE A N 1
ATOM 3978 C CA . ILE A 1 496 ? -41.465 -0.699 -37.546 1.00 40.12 496 ILE A CA 1
ATOM 3979 C C . ILE A 1 496 ? -42.719 0.166 -37.601 1.00 40.12 496 ILE A C 1
ATOM 3981 O O . ILE A 1 496 ? -42.660 1.387 -37.739 1.00 40.12 496 ILE A O 1
ATOM 3985 N N . SER A 1 497 ? -43.868 -0.508 -37.551 1.00 39.72 497 SER A N 1
ATOM 3986 C CA . SER A 1 497 ? -45.167 0.114 -37.341 1.00 39.72 497 SER A CA 1
ATOM 3987 C C . SER A 1 497 ? -45.258 0.650 -35.918 1.00 39.72 497 SER A C 1
ATOM 3989 O O . SER A 1 497 ? -44.941 -0.044 -34.952 1.00 39.72 497 SER A O 1
ATOM 3991 N N . VAL A 1 498 ? -45.766 1.870 -35.810 1.00 40.56 498 VAL A N 1
ATOM 3992 C CA . VAL A 1 498 ? -46.201 2.518 -34.575 1.00 40.56 498 VAL A CA 1
ATOM 3993 C C . VAL A 1 498 ? -47.279 1.664 -33.903 1.00 40.56 498 VAL A C 1
ATOM 3995 O O . VAL A 1 498 ? -48.337 1.483 -34.494 1.00 40.56 498 VAL A O 1
ATOM 3998 N N . ASN A 1 499 ? -47.012 1.147 -32.700 1.00 42.25 499 ASN A N 1
ATOM 3999 C CA . ASN A 1 499 ? -48.000 0.886 -31.642 1.00 42.25 499 ASN A CA 1
ATOM 4000 C C . ASN A 1 499 ? -47.300 0.326 -30.391 1.00 42.25 499 ASN A C 1
ATOM 4002 O O . ASN A 1 499 ? -46.965 -0.850 -30.349 1.00 42.25 499 ASN A O 1
ATOM 4006 N N . HIS A 1 500 ? -47.100 1.153 -29.361 1.00 33.81 500 HIS A N 1
ATOM 4007 C CA . HIS A 1 500 ? -47.720 0.911 -28.053 1.00 33.81 500 HIS A CA 1
ATOM 4008 C C . HIS A 1 500 ? -47.372 1.999 -27.031 1.00 33.81 500 HIS A C 1
ATOM 4010 O O . HIS A 1 500 ? -46.218 2.279 -26.722 1.00 33.81 500 HIS A O 1
ATOM 4016 N N . ILE A 1 501 ? -48.448 2.576 -26.505 1.00 41.00 501 ILE A N 1
ATOM 4017 C CA . ILE A 1 501 ? -48.551 3.393 -25.301 1.00 41.00 501 ILE A CA 1
ATOM 4018 C C . ILE A 1 501 ? -48.452 2.458 -24.092 1.00 41.00 501 ILE A C 1
ATOM 4020 O O . ILE A 1 501 ? -49.214 1.497 -24.041 1.00 41.00 501 ILE A O 1
ATOM 4024 N N . TYR A 1 502 ? -47.611 2.775 -23.104 1.00 36.09 502 TYR A N 1
ATOM 4025 C CA . TYR A 1 502 ? -47.880 2.416 -21.709 1.00 36.09 502 TYR A CA 1
ATOM 4026 C C . TYR A 1 502 ? -47.471 3.547 -20.761 1.00 36.09 502 TYR A C 1
ATOM 4028 O O . TYR A 1 502 ? -46.330 3.999 -20.722 1.00 36.09 502 TYR A O 1
ATOM 4036 N N . THR A 1 503 ? -48.479 3.992 -20.020 1.00 47.31 503 THR A N 1
ATOM 4037 C CA . THR A 1 503 ? -48.456 4.809 -18.807 1.00 47.31 503 THR A CA 1
ATOM 4038 C C . THR A 1 503 ? -47.854 4.041 -17.632 1.00 47.31 503 THR A C 1
ATOM 4040 O O . THR A 1 503 ? -48.133 2.853 -17.486 1.00 47.31 503 THR A O 1
ATOM 4043 N N . TYR A 1 504 ? -47.139 4.739 -16.747 1.00 40.16 504 TYR A N 1
ATOM 4044 C CA . TYR A 1 504 ? -46.863 4.273 -15.386 1.00 40.16 504 TYR A CA 1
ATOM 4045 C C . TYR A 1 504 ? -47.381 5.294 -14.368 1.00 40.16 504 TYR A C 1
ATOM 4047 O O . TYR A 1 504 ? -46.985 6.460 -14.387 1.00 40.16 504 TYR A O 1
ATOM 4055 N N . THR A 1 505 ? -48.304 4.815 -13.534 1.00 49.88 505 THR A N 1
ATOM 4056 C CA . THR A 1 505 ? -48.578 5.256 -12.158 1.00 49.88 505 THR A CA 1
ATOM 4057 C C . THR A 1 505 ? -47.534 4.708 -11.206 1.00 49.88 505 THR A C 1
ATOM 4059 O O . THR A 1 505 ? -47.144 3.535 -11.427 1.00 49.88 505 THR A O 1
#

Foldseek 3Di:
DVVVVVVVVVVVVLVVVLVVCPPHLVSVLSLLVVLQVPQAPDFAQFPPQRQGADQDPVCLQDPCNQVRVQVLLVSLVNDDPVKTWPGKDFPDQDPPPDLFWGKTKIATDMPDDGPDDRIKIKTKGDNDDDPNSSLLSLLVLLVQQQCCLVQPQVVLCVPFNDFAWSGWGADNRNRMIMTITHDDPEVDPQWHHQDDLQQDADDPQVLLLLLLSQLVQFLVFALPDPSQVPWAFRLRSNSNVLVVLLVLLVAFQLCLQVCHQVPHHAQVQLLQAHADPVCRVCSNVLSVCLSVLQVVLRPPRLQKGWGLLASGRNQKIWGDDPNDIHIHGHSSSNTGIGGSLLSVLSHPLQHQQVVCVVCVVVSLVSNQVSNVVSPRHDDSLVSLLSNLSSLSSLSSNLRSVLSVLLVVCVVVVNRRVDHQSRNLLVDPPDDPVNSVSVSSNNSSSSNNRNSNVSCVVSVSVVSVVVVVVVVVVVVVVVVVVVVVVVVVVVVPPPDDDDDDDDDDD

Secondary structure (DSSP, 8-state):
-HHHHHHHHHHHHHHHHHHHTTTSHHHHHHHHHHHHHHTTT---B-TTT--B--SSHHHHTSTTHHHHHHHHHHHTT-S-TT--EEEEEEEES-----SS-EEEEEEEEESS--SS-SEEEEEE--SS-SHHHHHHHHTTHHHHHHHHHHHTHHHHHTTSB-PPEEEEEE-TTT--EEEEEEPP-TTSTTBPPPP-TTTS---HHHHHHHHHHHHHHHHHTBTT-GGGTTSPBHHHHSHHHHHHHHHHHHHHHHHHHTTEETTEE--TTT------GGGTT-HHHHHHHHHHHHHHHHH-TTSEEEE-S---GGGEEEEEETTEEEEEE--GGG-EEEEHHHHHHHHHTTS-HHHHHHHHHHHHHHHHHHHHHTT----HHHHHHHHHHHTHHHHHHHHHHHHHHHHHHHHTT-GGG--TT-GGGG-SSS-HHHHHHHHHHHHHHHHHHHHHHHHHHTTHHHHHHHHHHHHHHHHHHHHHHHHHHHHHHHSS-S-----------

Organism: NCBI:txid2562237

pLDDT: mean 92.87, std 10.86, range [33.81, 98.81]

Sequence (505 aa):
MELAVAVVFLLAFATSLCYCLHGTAVGALLLTVFKMLLCKGRRSPGQLTGVWFPISVEELTSSQGPRLLTKMLRHGQHLPPSVAVTSVRNLRQDIKDGVKGDKALLEVTYSDEVDLPKTFFVKFNLQKIGAMRLLVATSEICLCEALFYHHLAEKVGEFLKTPKCFFVDFNKLTGEFCLLTEALNFGQKPFLPLKHRIRNAASLEEQLLFVENGAKLHCNYWADNEVVRNMPKFHETHREMWVLCALSGRFGLSYTMQKTLRGTKVNEEWMTWECPSELMGKELELIHDMPQILTSLSKDPEMAAFGHNDLTTDNAFYWIAEEKLHMGLFDWQQSCVNNVAQEWAWNWHFLEPDFLTEHEEHLLDHLLATYKRLGRQISRERFLNAYVLGSVQMFVFGGGGLQLLLASLQSNGIFQSLVPNDPRCSDEEMDPVLREKMVGAEMTRRTFTNCCNIMRRHNFMSAWRAWKRELTCLQLEQNMSRNITSTDLVGSCCLISVNHIYTYT